Protein AF-0000000086528063 (afdb_homodimer)

InterPro domains:
  IPR008927 6-phosphogluconate dehydrogenase-like, C-terminal domain superfamily [SSF48179] (206-325)
  IPR013328 6-phosphogluconate dehydrogenase, domain 2 [G3DSA:1.10.1040.10] (205-331)
  IPR013332 Ketopantoate reductase, N-terminal domain [PF02558] (12-176)
  IPR013752 Ketopantoate reductase, C-terminal domain [PF08546] (206-326)
  IPR036291 NAD(P)-binding domain superfamily [SSF51735] (10-196)
  IPR051402 Ketopantoate Reductase-Related [PTHR21708] (6-328)

Organism: NCBI:txid488447

Sequence (664 aa):
MNDTNSGAVRAAVVGVGAIGGLLATALSRAGMTVSAYARGATLDALNAHGVRVIDEAGETSSVPVRASDDAAALGVQDYVVIALKAQALPALAAGIAPLVGPDTVIVAAMNGLPWWFTHGLRGALDGVPLDAVDPAGAVSAALPPAQAIGCVVHLSSSTDAPGVVRRGRGNRLIVGAPDPRLDVATARFAAALAAGGFDVESTPAIRTEIWTKLWGNMNMNPLSALTGSTAEQLLDDPFTQDLALRMMEEAAAIGAKLGLSTGMSGPERIAVTRKLGAFKTSMLQDFEAGRALEIGPILGVFPELGRKLGVPTPYCDAVLGLLRQRAANSGLMNDTNSGAVRAAVVGVGAIGGLLATALSRAGMTVSAYARGATLDALNAHGVRVIDEAGETSSVPVRASDDAAALGVQDYVVIALKAQALPALAAGIAPLVGPDTVIVAAMNGLPWWFTHGLRGALDGVPLDAVDPAGAVSAALPPAQAIGCVVHLSSSTDAPGVVRRGRGNRLIVGAPDPRLDVATARFAAALAAGGFDVESTPAIRTEIWTKLWGNMNMNPLSALTGSTAEQLLDDPFTQDLALRMMEEAAAIGAKLGLSTGMSGPERIAVTRKLGAFKTSMLQDFEAGRALEIGPILGVFPELGRKLGVPTPYCDAVLGLLRQRAANSGL

Secondary structure (DSSP, 8-state):
---------EEEEE--SHHHHHHHHHHHHTT-EEEEE--HHHHHHHHHH-EEEE-TTS-EEEE--EEES-HHHH---SEEEE-S-GGGHHHHHHHHGGG--TTPEEEE--SS--TTTTTT--STTTT---TTTSGGGHHHHHS-GGGEEEEEEEEEEEEEETTEEEEEEEEEEEEE-SSGGGHHHHHHHHHHHHHTT-EEEE-S-HHHHHHHHHHHHHHHHHHHHHHT--HHHHHHSHHHHHHHHHHHHHHHHHHHHTT---S--HHHHHHHHHTT-S---HHHHHHHTTPPP-HIIIIIHHHHHHHHHT---HHHHHHHHHHHHHHHHTT-/---------EEEEE--SHHHHHHHHHHHHTT-EEEEE--HHHHHHHHHH-EEEE-TTS-EEEE--EEES-HHHH---SEEEE-S-GGGHHHHHHHHGGG--TTPEEEE--SS--TTTTTT--STTTT---TTTSGGGHHHHHS-GGGEEEEEEEEEEEEEETTEEEEEEEEEEEEE-SSGGGHHHHHHHHHHHHHTT-EEEE-S-HHHHHHHHHHHHHHHHHHHHHHT--HHHHHHSHHHHHHHHHHHHHHHHHHHHTT---S--HHHHHHHHHHT-S---HHHHHHHTTPPP-HIIIIIH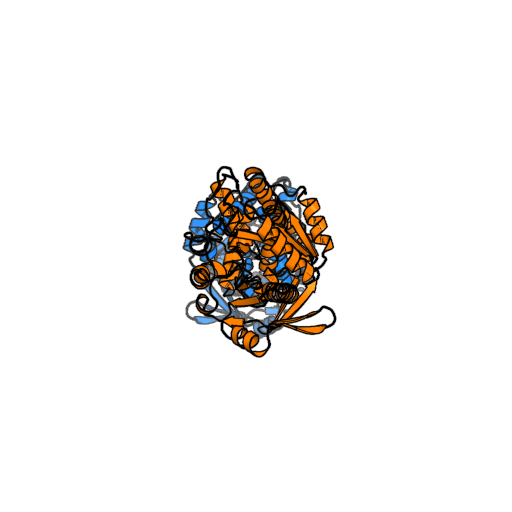HHHHHHHHT---HHHHHHHHHHHHHHHHTT-

Nearest PDB structures (foldseek):
  3ghy-assembly3_A  TM=9.554E-01  e=1.481E-37  Ralstonia solanacearum MolK2
  3ghy-assembly3_B  TM=9.507E-01  e=2.074E-37  Ralstonia solanacearum MolK2
  5x20-assembly1_B  TM=8.835E-01  e=1.027E-21  Enterococcus faecium DO
  5x20-assembly1_A  TM=8.752E-01  e=7.760E-22  Enterococcus faecium DO
  3wfj-assembly2_B  TM=8.783E-01  e=7.718E-19  Enterococcus faecium

Structure (mmCIF, N/CA/C/O backbone):
data_AF-0000000086528063-model_v1
#
loop_
_entity.id
_entity.type
_entity.pdbx_description
1 polymer '2-dehydropantoate 2-reductase'
#
loop_
_atom_site.group_PDB
_atom_site.id
_atom_site.type_symbol
_atom_site.label_atom_id
_atom_site.label_alt_id
_atom_site.label_comp_id
_atom_site.label_asym_id
_atom_site.label_entity_id
_atom_site.label_seq_id
_atom_site.pdbx_PDB_ins_code
_atom_site.Cartn_x
_atom_site.Cartn_y
_atom_site.Cartn_z
_atom_site.occupancy
_atom_site.B_iso_or_equiv
_atom_site.auth_seq_id
_atom_site.auth_comp_id
_atom_site.auth_asym_id
_atom_site.auth_atom_id
_atom_site.pdbx_PDB_model_num
ATOM 1 N N . MET A 1 1 ? -3.332 -64.688 -25.359 1 28.45 1 MET A N 1
ATOM 2 C CA . MET A 1 1 ? -4.004 -63.469 -25.875 1 28.45 1 MET A CA 1
ATOM 3 C C . MET A 1 1 ? -3.592 -62.25 -25.078 1 28.45 1 MET A C 1
ATOM 5 O O . MET A 1 1 ? -3.922 -62.125 -23.906 1 28.45 1 MET A O 1
ATOM 9 N N . ASN A 1 2 ? -2.33 -61.75 -25.094 1 27.72 2 ASN A N 1
ATOM 10 C CA . ASN A 1 2 ? -1.63 -60.656 -24.422 1 27.72 2 ASN A CA 1
ATOM 11 C C . ASN A 1 2 ? -2.465 -59.375 -24.391 1 27.72 2 ASN A C 1
ATOM 13 O O . ASN A 1 2 ? -2.82 -58.844 -25.438 1 27.72 2 ASN A O 1
ATOM 17 N N . ASP A 1 3 ? -3.453 -59.281 -23.484 1 28.64 3 ASP A N 1
ATOM 18 C CA . ASP A 1 3 ? -4.234 -58.062 -23.281 1 28.64 3 ASP A CA 1
ATOM 19 C C . ASP A 1 3 ? -3.342 -56.844 -23.312 1 28.64 3 ASP A C 1
ATOM 21 O O . ASP A 1 3 ? -2.611 -56.562 -22.359 1 28.64 3 ASP A O 1
ATOM 25 N N . THR A 1 4 ? -2.58 -56.562 -24.375 1 34.59 4 THR A N 1
ATOM 26 C CA . THR A 1 4 ? -2.016 -55.25 -24.672 1 34.59 4 THR A CA 1
ATOM 27 C C . THR A 1 4 ? -2.914 -54.125 -24.141 1 34.59 4 THR A C 1
ATOM 29 O O . THR A 1 4 ? -3.994 -53.906 -24.672 1 34.59 4 THR A O 1
ATOM 32 N N . ASN A 1 5 ? -3.203 -53.969 -22.781 1 36.75 5 ASN A N 1
ATOM 33 C CA . ASN A 1 5 ? -3.924 -52.875 -22.125 1 36.75 5 ASN A CA 1
ATOM 34 C C . ASN A 1 5 ? -3.754 -51.562 -22.859 1 36.75 5 ASN A C 1
ATOM 36 O O . ASN A 1 5 ? -2.754 -50.875 -22.672 1 36.75 5 ASN A O 1
ATOM 40 N N . SER A 1 6 ? -3.877 -51.375 -24.078 1 45.75 6 SER A N 1
ATOM 41 C CA . SER A 1 6 ? -3.918 -50.312 -25.078 1 45.75 6 SER A CA 1
ATOM 42 C C . SER A 1 6 ? -4.559 -49.062 -24.5 1 45.75 6 SER A C 1
ATOM 44 O O . SER A 1 6 ? -5.375 -48.406 -25.172 1 45.75 6 SER A O 1
ATOM 46 N N . GLY A 1 7 ? -4.918 -48.875 -23.109 1 59.75 7 GLY A N 1
ATOM 47 C CA . GLY A 1 7 ? -5.812 -48 -22.375 1 59.75 7 GLY A CA 1
ATOM 48 C C . GLY A 1 7 ? -5.43 -46.531 -22.484 1 59.75 7 GLY A C 1
ATOM 49 O O . GLY A 1 7 ? -4.246 -46.219 -22.578 1 59.75 7 GLY A O 1
ATOM 50 N N . ALA A 1 8 ? -6.301 -45.719 -22.938 1 84.62 8 ALA A N 1
ATOM 51 C CA . ALA A 1 8 ? -6.188 -44.25 -23.094 1 84.62 8 ALA A CA 1
ATOM 52 C C . ALA A 1 8 ? -5.52 -43.625 -21.859 1 84.62 8 ALA A C 1
ATOM 54 O O . ALA A 1 8 ? -5.746 -44.094 -20.734 1 84.62 8 ALA A O 1
ATOM 55 N N . VAL A 1 9 ? -4.422 -42.875 -22.156 1 95.81 9 VAL A N 1
ATOM 56 C CA . VAL A 1 9 ? -3.744 -42.125 -21.094 1 95.81 9 VAL A CA 1
ATOM 57 C C . VAL A 1 9 ? -4.773 -41.375 -20.25 1 95.81 9 VAL A C 1
ATOM 59 O O . VAL A 1 9 ? -5.664 -40.719 -20.781 1 95.81 9 VAL A O 1
ATOM 62 N N . ARG A 1 10 ? -4.766 -41.625 -18.938 1 97.69 10 ARG A N 1
ATOM 63 C CA . ARG A 1 10 ? -5.707 -41 -18.016 1 97.69 10 ARG A CA 1
ATOM 64 C C . ARG A 1 10 ? -5.102 -39.75 -17.359 1 97.69 10 ARG A C 1
ATOM 66 O O . ARG A 1 10 ? -3.988 -39.812 -16.828 1 97.69 10 ARG A O 1
ATOM 73 N N . ALA A 1 11 ? -5.809 -38.656 -17.469 1 98.44 11 ALA A N 1
ATOM 74 C CA . ALA A 1 11 ? -5.387 -37.406 -16.844 1 98.44 11 ALA A CA 1
ATOM 75 C C . ALA A 1 11 ? -6.496 -36.844 -15.969 1 98.44 11 ALA A C 1
ATOM 77 O O . ALA A 1 11 ? -7.648 -36.75 -16.391 1 98.44 11 ALA A O 1
ATOM 78 N N . ALA A 1 12 ? -6.172 -36.5 -14.734 1 98.69 12 ALA A N 1
ATOM 79 C CA . ALA A 1 12 ? -7.109 -35.781 -13.867 1 98.69 12 ALA A CA 1
ATOM 80 C C . ALA A 1 12 ? -6.703 -34.312 -13.703 1 98.69 12 ALA A C 1
ATOM 82 O O . ALA A 1 12 ? -5.539 -34.031 -13.43 1 98.69 12 ALA A O 1
ATOM 83 N N . VAL A 1 13 ? -7.617 -33.438 -13.898 1 98.69 13 VAL A N 1
ATOM 84 C CA . VAL A 1 13 ? -7.398 -32 -13.648 1 98.69 13 VAL A CA 1
ATOM 85 C C . VAL A 1 13 ? -8.016 -31.625 -12.305 1 98.69 13 VAL A C 1
ATOM 87 O O . VAL A 1 13 ? -9.203 -31.844 -12.062 1 98.69 13 VAL A O 1
ATOM 90 N N . VAL A 1 14 ? -7.141 -31.141 -11.406 1 98.12 14 VAL A N 1
ATOM 91 C CA . VAL A 1 14 ? -7.551 -30.641 -10.102 1 98.12 14 VAL A CA 1
ATOM 92 C C . VAL A 1 14 ? -7.691 -29.109 -10.148 1 98.12 14 VAL A C 1
ATOM 94 O O . VAL A 1 14 ? -6.691 -28.391 -10.242 1 98.12 14 VAL A O 1
ATOM 97 N N . GLY A 1 15 ? -8.891 -28.609 -10.023 1 94.88 15 GLY A N 1
ATOM 98 C CA . GLY A 1 15 ? -9.172 -27.188 -10.227 1 94.88 15 GLY A CA 1
ATOM 99 C C . GLY A 1 15 ? -9.57 -26.859 -11.648 1 94.88 15 GLY A C 1
ATOM 100 O O . GLY A 1 15 ? -8.758 -26.344 -12.422 1 94.88 15 GLY A O 1
ATOM 101 N N . VAL A 1 16 ? -10.812 -27.062 -11.945 1 95.12 16 VAL A N 1
ATOM 102 C CA . VAL A 1 16 ? -11.328 -26.75 -13.273 1 95.12 16 VAL A CA 1
ATOM 103 C C . VAL A 1 16 ? -11.891 -25.328 -13.297 1 95.12 16 VAL A C 1
ATOM 105 O O . VAL A 1 16 ? -13.086 -25.125 -13.492 1 95.12 16 VAL A O 1
ATOM 108 N N . GLY A 1 17 ? -11 -24.422 -13.148 1 93.94 17 GLY A N 1
ATOM 109 C CA . GLY A 1 17 ? -11.25 -23 -13.375 1 93.94 17 GLY A CA 1
ATOM 110 C C . GLY A 1 17 ? -10.797 -22.516 -14.742 1 93.94 17 GLY A C 1
ATOM 111 O O . GLY A 1 17 ? -10.891 -23.25 -15.727 1 93.94 17 GLY A O 1
ATOM 112 N N . ALA A 1 18 ? -10.359 -21.281 -14.766 1 93.94 18 ALA A N 1
ATOM 113 C CA . ALA A 1 18 ? -10 -20.625 -16.016 1 93.94 18 ALA A CA 1
ATOM 114 C C . ALA A 1 18 ? -8.898 -21.391 -16.75 1 93.94 18 ALA A C 1
ATOM 116 O O . ALA A 1 18 ? -9.008 -21.656 -17.953 1 93.94 18 ALA A O 1
ATOM 117 N N . ILE A 1 19 ? -7.855 -21.766 -16.016 1 96 19 ILE A N 1
ATOM 118 C CA . ILE A 1 19 ? -6.727 -22.453 -16.641 1 96 19 ILE A CA 1
ATOM 119 C C . ILE A 1 19 ? -7.016 -23.953 -16.719 1 96 19 ILE A C 1
ATOM 121 O O . ILE A 1 19 ? -6.855 -24.562 -17.781 1 96 19 ILE A O 1
ATOM 125 N N . GLY A 1 20 ? -7.52 -24.516 -15.633 1 97.56 20 GLY A N 1
ATOM 126 C CA . GLY A 1 20 ? -7.789 -25.938 -15.586 1 97.56 20 GLY A CA 1
ATOM 127 C C . GLY A 1 20 ? -8.797 -26.391 -16.641 1 97.56 20 GLY A C 1
ATOM 128 O O . GLY A 1 20 ? -8.664 -27.484 -17.203 1 97.56 20 GLY A O 1
ATOM 129 N N . GLY A 1 21 ? -9.781 -25.562 -16.875 1 97.56 21 GLY A N 1
ATOM 130 C CA . GLY A 1 21 ? -10.766 -25.891 -17.906 1 97.56 21 GLY A CA 1
ATOM 131 C C . GLY A 1 21 ? -10.18 -25.938 -19.297 1 97.56 21 GLY A C 1
ATOM 132 O O . GLY A 1 21 ? -10.508 -26.828 -20.078 1 97.56 21 GLY A O 1
ATOM 133 N N . LEU A 1 22 ? -9.32 -25.016 -19.578 1 97.75 22 LEU A N 1
ATOM 134 C CA . LEU A 1 22 ? -8.664 -25.016 -20.875 1 97.75 22 LEU A CA 1
ATOM 135 C C . LEU A 1 22 ? -7.766 -26.234 -21.031 1 97.75 22 LEU A C 1
ATOM 137 O O . LEU A 1 22 ? -7.742 -26.859 -22.094 1 97.75 22 LEU A O 1
ATOM 141 N N . LEU A 1 23 ? -7.066 -26.562 -20 1 98.31 23 LEU A N 1
ATOM 142 C CA . LEU A 1 23 ? -6.172 -27.719 -20.047 1 98.31 23 LEU A CA 1
ATOM 143 C C . LEU A 1 23 ? -6.961 -29.016 -20.172 1 98.31 23 LEU A C 1
ATOM 145 O O . LEU A 1 23 ? -6.598 -29.906 -20.953 1 98.31 23 LEU A O 1
ATOM 149 N N . ALA A 1 24 ? -8.039 -29.109 -19.438 1 98.25 24 ALA A N 1
ATOM 150 C CA . ALA A 1 24 ? -8.898 -30.281 -19.531 1 98.25 24 ALA A CA 1
ATOM 151 C C . ALA A 1 24 ? -9.43 -30.453 -20.953 1 98.25 24 ALA A C 1
ATOM 153 O O . ALA A 1 24 ? -9.422 -31.578 -21.484 1 98.25 24 ALA A O 1
ATOM 154 N N . THR A 1 25 ? -9.867 -29.422 -21.516 1 97.75 25 THR A N 1
ATOM 155 C CA . THR A 1 25 ? -10.414 -29.438 -22.859 1 97.75 25 THR A CA 1
ATOM 156 C C . THR A 1 25 ? -9.352 -29.875 -23.875 1 97.75 25 THR A C 1
ATOM 158 O O . THR A 1 25 ? -9.609 -30.719 -24.719 1 97.75 25 THR A O 1
ATOM 161 N N . ALA A 1 26 ? -8.211 -29.297 -23.812 1 97.69 26 ALA A N 1
ATOM 162 C CA . ALA A 1 26 ? -7.129 -29.609 -24.734 1 97.69 26 ALA A CA 1
ATOM 163 C C . ALA A 1 26 ? -6.727 -31.078 -24.641 1 97.69 26 ALA A C 1
ATOM 165 O O . ALA A 1 26 ? -6.547 -31.75 -25.656 1 97.69 26 ALA A O 1
ATOM 166 N N . LEU A 1 27 ? -6.574 -31.609 -23.406 1 98 27 LEU A N 1
ATOM 167 C CA . LEU A 1 27 ? -6.172 -33 -23.188 1 98 27 LEU A CA 1
ATOM 168 C C . LEU A 1 27 ? -7.238 -33.938 -23.703 1 98 27 LEU A C 1
ATOM 170 O O . LEU A 1 27 ? -6.914 -35 -24.297 1 98 27 LEU A O 1
ATOM 174 N N . SER A 1 28 ? -8.469 -33.594 -23.484 1 96.94 28 SER A N 1
ATOM 175 C CA . SER A 1 28 ? -9.562 -34.406 -24.016 1 96.94 28 SER A CA 1
ATOM 176 C C . SER A 1 28 ? -9.531 -34.438 -25.531 1 96.94 28 SER A C 1
ATOM 178 O O . SER A 1 28 ? -9.672 -35.531 -26.125 1 96.94 28 SER A O 1
ATOM 180 N N . ARG A 1 29 ? -9.336 -33.375 -26.141 1 95.69 29 ARG A N 1
ATOM 181 C CA . ARG A 1 29 ? -9.281 -33.312 -27.594 1 95.69 29 ARG A CA 1
ATOM 182 C C . ARG A 1 29 ? -8.117 -34.125 -28.141 1 95.69 29 ARG A C 1
ATOM 184 O O . ARG A 1 29 ? -8.195 -34.656 -29.25 1 95.69 29 ARG A O 1
ATOM 191 N N . ALA A 1 30 ? -7.105 -34.188 -27.391 1 96.5 30 ALA A N 1
ATOM 192 C CA . ALA A 1 30 ? -5.922 -34.938 -27.797 1 96.5 30 ALA A CA 1
ATOM 193 C C . ALA A 1 30 ? -6.137 -36.438 -27.609 1 96.5 30 ALA A C 1
ATOM 195 O O . ALA A 1 30 ? -5.254 -37.25 -27.906 1 96.5 30 ALA A O 1
ATOM 196 N N . GLY A 1 31 ? -7.289 -36.844 -27 1 95.38 31 GLY A N 1
ATOM 197 C CA . GLY A 1 31 ? -7.648 -38.25 -26.922 1 95.38 31 GLY A CA 1
ATOM 198 C C . GLY A 1 31 ? -7.379 -38.875 -25.562 1 95.38 31 GLY A C 1
ATOM 199 O O . GLY A 1 31 ? -7.57 -40.062 -25.359 1 95.38 31 GLY A O 1
ATOM 200 N N . MET A 1 32 ? -6.969 -38.062 -24.594 1 96.75 32 MET A N 1
ATOM 201 C CA . MET A 1 32 ? -6.801 -38.594 -23.25 1 96.75 32 MET A CA 1
ATOM 202 C C . MET A 1 32 ? -8.156 -38.781 -22.562 1 96.75 32 MET A C 1
ATOM 204 O O . MET A 1 32 ? -9.148 -38.156 -22.953 1 96.75 32 MET A O 1
ATOM 208 N N . THR A 1 33 ? -8.227 -39.719 -21.688 1 97.25 33 THR A N 1
ATOM 209 C CA . THR A 1 33 ? -9.375 -39.844 -20.781 1 97.25 33 THR A CA 1
ATOM 210 C C . THR A 1 33 ? -9.25 -38.875 -19.625 1 97.25 33 THR A C 1
ATOM 212 O O . THR A 1 33 ? -8.445 -39.062 -18.703 1 97.25 33 THR A O 1
ATOM 215 N N . VAL A 1 34 ? -10.055 -37.844 -19.656 1 97.94 34 VAL A N 1
ATOM 216 C CA . VAL A 1 34 ? -9.867 -36.719 -18.719 1 97.94 34 VAL A CA 1
ATOM 217 C C . VAL A 1 34 ? -10.914 -36.812 -17.609 1 97.94 34 VAL A C 1
ATOM 219 O O . VAL A 1 34 ? -12.102 -36.938 -17.891 1 97.94 34 VAL A O 1
ATOM 222 N N . SER A 1 35 ? -10.477 -36.781 -16.391 1 98.06 35 SER A N 1
ATOM 223 C CA . SER A 1 35 ? -11.328 -36.625 -15.219 1 98.06 35 SER A CA 1
ATOM 224 C C . SER A 1 35 ? -11.094 -35.281 -14.547 1 98.06 35 SER A C 1
ATOM 226 O O . SER A 1 35 ? -10.086 -34.594 -14.797 1 98.06 35 SER A O 1
ATOM 228 N N . ALA A 1 36 ? -12.07 -34.844 -13.789 1 98.25 36 ALA A N 1
ATOM 229 C CA . ALA A 1 36 ? -11.984 -33.562 -13.055 1 98.25 36 ALA A CA 1
ATOM 230 C C . ALA A 1 36 ? -12.273 -33.781 -11.57 1 98.25 36 ALA A C 1
ATOM 232 O O . ALA A 1 36 ? -13.25 -34.438 -11.203 1 98.25 36 ALA A O 1
ATOM 233 N N . TYR A 1 37 ? -11.383 -33.375 -10.742 1 98.06 37 TYR A N 1
ATOM 234 C CA . TYR A 1 37 ? -11.664 -33.25 -9.312 1 98.06 37 TYR A CA 1
ATOM 235 C C . TYR A 1 37 ? -12.273 -31.891 -8.984 1 98.06 37 TYR A C 1
ATOM 237 O O . TYR A 1 37 ? -11.617 -30.859 -9.141 1 98.06 37 TYR A O 1
ATOM 245 N N . ALA A 1 38 ? -13.477 -31.859 -8.656 1 96.75 38 ALA A N 1
ATOM 246 C CA . ALA A 1 38 ? -14.234 -30.625 -8.43 1 96.75 38 ALA A CA 1
ATOM 247 C C . ALA A 1 38 ? -15.25 -30.797 -7.312 1 96.75 38 ALA A C 1
ATOM 249 O O . ALA A 1 38 ? -15.5 -31.922 -6.855 1 96.75 38 ALA A O 1
ATOM 250 N N . ARG A 1 39 ? -15.781 -29.75 -6.867 1 94.94 39 ARG A N 1
ATOM 251 C CA . ARG A 1 39 ? -16.781 -29.781 -5.809 1 94.94 39 ARG A CA 1
ATOM 252 C C . ARG A 1 39 ? -17.875 -28.734 -6.062 1 94.94 39 ARG A C 1
ATOM 254 O O . ARG A 1 39 ? -17.734 -27.875 -6.934 1 94.94 39 ARG A O 1
ATOM 261 N N . GLY A 1 40 ? -18.938 -28.953 -5.434 1 95.5 40 GLY A N 1
ATOM 262 C CA . GLY A 1 40 ? -20 -27.953 -5.422 1 95.5 40 GLY A CA 1
ATOM 263 C C . GLY A 1 40 ? -20.594 -27.703 -6.797 1 95.5 40 GLY A C 1
ATOM 264 O O . GLY A 1 40 ? -20.875 -28.641 -7.543 1 95.5 40 GLY A O 1
ATOM 265 N N . ALA A 1 41 ? -20.766 -26.344 -7.07 1 96.81 41 ALA A N 1
ATOM 266 C CA . ALA A 1 41 ? -21.438 -25.922 -8.305 1 96.81 41 ALA A CA 1
ATOM 267 C C . ALA A 1 41 ? -20.625 -26.312 -9.531 1 96.81 41 ALA A C 1
ATOM 269 O O . ALA A 1 41 ? -21.188 -26.641 -10.578 1 96.81 41 ALA A O 1
ATOM 270 N N . THR A 1 42 ? -19.375 -26.281 -9.367 1 96.88 42 THR A N 1
ATOM 271 C CA . THR A 1 42 ? -18.531 -26.672 -10.492 1 96.88 42 THR A CA 1
ATOM 272 C C . THR A 1 42 ? -18.672 -28.156 -10.805 1 96.88 42 THR A C 1
ATOM 274 O O . THR A 1 42 ? -18.766 -28.547 -11.977 1 96.88 42 THR A O 1
ATOM 277 N N . LEU A 1 43 ? -18.703 -28.969 -9.797 1 97.69 43 LEU A N 1
ATOM 278 C CA . LEU A 1 43 ? -18.906 -30.406 -9.977 1 97.69 43 LEU A CA 1
ATOM 279 C C . LEU A 1 43 ? -20.219 -30.672 -10.711 1 97.69 43 LEU A C 1
ATOM 281 O O . LEU A 1 43 ? -20.234 -31.422 -11.695 1 97.69 43 LEU A O 1
ATOM 285 N N . ASP A 1 44 ? -21.219 -29.984 -10.258 1 97.75 44 ASP A N 1
ATOM 286 C CA . ASP A 1 44 ? -22.531 -30.172 -10.867 1 97.75 44 ASP A CA 1
ATOM 287 C C . ASP A 1 44 ? -22.516 -29.75 -12.336 1 97.75 44 ASP A C 1
ATOM 289 O O . ASP A 1 44 ? -23.031 -30.469 -13.195 1 97.75 44 ASP A O 1
ATOM 293 N N . ALA A 1 45 ? -21.922 -28.688 -12.594 1 97.88 45 ALA A N 1
ATOM 294 C CA . ALA A 1 45 ? -21.859 -28.156 -13.945 1 97.88 45 ALA A CA 1
ATOM 295 C C . ALA A 1 45 ? -21.078 -29.078 -14.875 1 97.88 45 ALA A C 1
ATOM 297 O O . ALA A 1 45 ? -21.5 -29.312 -16.016 1 97.88 45 ALA A O 1
ATOM 298 N N . LEU A 1 46 ? -20 -29.594 -14.398 1 97.94 46 LEU A N 1
ATOM 299 C CA . LEU A 1 46 ? -19.141 -30.453 -15.203 1 97.94 46 LEU A CA 1
ATO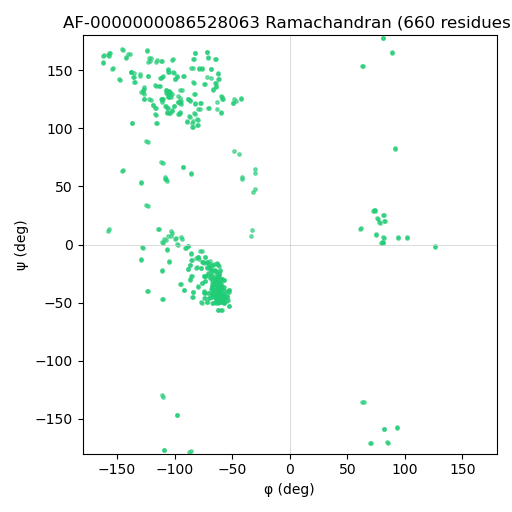M 300 C C . LEU A 1 46 ? -19.859 -31.766 -15.531 1 97.94 46 LEU A C 1
ATOM 302 O O . LEU A 1 46 ? -19.781 -32.25 -16.656 1 97.94 46 LEU A O 1
ATOM 306 N N . ASN A 1 47 ? -20.516 -32.344 -14.586 1 96.94 47 ASN A N 1
ATOM 307 C CA . ASN A 1 47 ? -21.219 -33.594 -14.805 1 96.94 47 ASN A CA 1
ATOM 308 C C . ASN A 1 47 ? -22.406 -33.406 -15.742 1 96.94 47 ASN A C 1
ATOM 310 O O . ASN A 1 47 ? -22.75 -34.312 -16.516 1 96.94 47 ASN A O 1
ATOM 314 N N . ALA A 1 48 ? -23 -32.25 -15.734 1 96.94 48 ALA A N 1
ATOM 315 C CA . ALA A 1 48 ? -24.172 -31.969 -16.547 1 96.94 48 ALA A CA 1
ATOM 316 C C . ALA A 1 48 ? -23.797 -31.562 -17.969 1 96.94 48 ALA A C 1
ATOM 318 O O . ALA A 1 48 ? -24.469 -31.938 -18.938 1 96.94 48 ALA A O 1
ATOM 319 N N . HIS A 1 49 ? -22.719 -30.719 -18.062 1 97.06 49 HIS A N 1
ATOM 320 C CA . HIS A 1 49 ? -22.5 -30.031 -19.344 1 97.06 49 HIS A CA 1
ATOM 321 C C . HIS A 1 49 ? -21.078 -30.234 -19.844 1 97.06 49 HIS A C 1
ATOM 323 O O . HIS A 1 49 ? -20.75 -29.828 -20.969 1 97.06 49 HIS A O 1
ATOM 329 N N . GLY A 1 50 ? -20.234 -30.938 -19.016 1 97.5 50 GLY A N 1
ATOM 330 C CA . GLY A 1 50 ? -18.828 -30.969 -19.344 1 97.5 50 GLY A CA 1
ATOM 331 C C . GLY A 1 50 ? -18.141 -29.625 -19.125 1 97.5 50 GLY A C 1
ATOM 332 O O . GLY A 1 50 ? -18.688 -28.75 -18.469 1 97.5 50 GLY A O 1
ATOM 333 N N . VAL A 1 51 ? -16.922 -29.516 -19.578 1 98.19 51 VAL A N 1
ATOM 334 C CA . VAL A 1 51 ? -16.203 -28.234 -19.578 1 98.19 51 VAL A CA 1
ATOM 335 C C . VAL A 1 51 ? -16.609 -27.422 -20.797 1 98.19 51 VAL A C 1
ATOM 337 O O . VAL A 1 51 ? -16.5 -27.891 -21.922 1 98.19 51 VAL A O 1
ATOM 340 N N . ARG A 1 52 ? -17.125 -26.297 -20.609 1 97.75 52 ARG A N 1
ATOM 341 C CA . ARG A 1 52 ? -17.5 -25.391 -21.688 1 97.75 52 ARG A CA 1
ATOM 342 C C . ARG A 1 52 ? -16.484 -24.266 -21.859 1 97.75 52 ARG A C 1
ATOM 344 O O . ARG A 1 52 ? -16.094 -23.625 -20.875 1 97.75 52 ARG A O 1
ATOM 351 N N . VAL A 1 53 ? -16.016 -24.031 -23.047 1 98.06 53 VAL A N 1
ATOM 352 C CA . VAL A 1 53 ? -15.023 -23.016 -23.344 1 98.06 53 VAL A CA 1
ATOM 353 C C . VAL A 1 53 ? -15.586 -22.016 -24.344 1 98.06 53 VAL A C 1
ATOM 355 O O . VAL A 1 53 ? -16.078 -22.406 -25.406 1 98.06 53 VAL A O 1
ATOM 358 N N . ILE A 1 54 ? -15.562 -20.734 -23.953 1 97.69 54 ILE A N 1
ATOM 359 C CA . ILE A 1 54 ? -15.914 -19.656 -24.859 1 97.69 54 ILE A CA 1
ATOM 360 C C . ILE A 1 54 ? -14.648 -19.094 -25.516 1 97.69 54 ILE A C 1
ATOM 362 O O . ILE A 1 54 ? -13.758 -18.594 -24.828 1 97.69 54 ILE A O 1
ATOM 366 N N . ASP A 1 55 ? -14.633 -19.172 -26.844 1 94.19 55 ASP A N 1
ATOM 367 C CA . ASP A 1 55 ? -13.422 -18.734 -27.516 1 94.19 55 ASP A CA 1
ATOM 368 C C . ASP A 1 55 ? -13.445 -17.234 -27.766 1 94.19 55 ASP A C 1
ATOM 370 O O . ASP A 1 55 ? -14.336 -16.531 -27.281 1 94.19 55 ASP A O 1
ATOM 374 N N . GLU A 1 56 ? -12.438 -16.719 -28.406 1 89.06 56 GLU A N 1
ATOM 375 C CA . GLU A 1 56 ? -12.258 -15.281 -28.609 1 89.06 56 GLU A CA 1
ATOM 376 C C . GLU A 1 56 ? -13.391 -14.695 -29.438 1 89.06 56 GLU A C 1
ATOM 378 O O . GLU A 1 56 ? -13.758 -13.531 -29.281 1 89.06 56 GLU A O 1
ATOM 383 N N . ALA A 1 57 ? -14.008 -15.523 -30.312 1 91.75 57 ALA A N 1
ATOM 384 C CA . ALA A 1 57 ? -15.102 -15.086 -31.188 1 91.75 57 ALA A CA 1
ATOM 385 C C . ALA A 1 57 ? -16.438 -15.188 -30.453 1 91.75 57 ALA A C 1
ATOM 387 O O . ALA A 1 57 ? -17.469 -14.75 -30.984 1 91.75 57 ALA A O 1
ATOM 388 N N . GLY A 1 58 ? -16.406 -15.758 -29.312 1 93.31 58 GLY A N 1
ATOM 389 C CA . GLY A 1 58 ? -17.625 -15.875 -28.531 1 93.31 58 GLY A CA 1
ATOM 390 C C . GLY A 1 58 ? -18.344 -17.203 -28.75 1 93.31 58 GLY A C 1
ATOM 391 O O . GLY A 1 58 ? -19.422 -17.422 -28.188 1 93.31 58 GLY A O 1
ATOM 392 N N . GLU A 1 59 ? -17.766 -18.094 -29.469 1 95.69 59 GLU A N 1
ATOM 393 C CA . GLU A 1 59 ? -18.359 -19.406 -29.703 1 95.69 59 GLU A CA 1
ATOM 394 C C . GLU A 1 59 ? -18.047 -20.359 -28.562 1 95.69 59 GLU A C 1
ATOM 396 O O . GLU A 1 59 ? -16.906 -20.422 -28.078 1 95.69 59 GLU A O 1
ATOM 401 N N . THR A 1 60 ? -19.031 -21.141 -28.203 1 96.69 60 THR A N 1
ATOM 402 C CA . THR A 1 60 ? -18.891 -22.047 -27.078 1 96.69 60 THR A CA 1
ATOM 403 C C . THR A 1 60 ? -18.734 -23.484 -27.562 1 96.69 60 THR A C 1
ATOM 405 O O . THR A 1 60 ? -19.453 -23.922 -28.453 1 96.69 60 THR A O 1
ATOM 408 N N . SER A 1 61 ? -17.797 -24.172 -27.047 1 96.56 61 SER A N 1
ATOM 409 C CA . SER A 1 61 ? -17.625 -25.609 -27.234 1 96.56 61 SER A CA 1
ATOM 410 C C . SER A 1 61 ? -17.609 -26.328 -25.891 1 96.56 61 SER A C 1
ATOM 412 O O . SER A 1 61 ? -17.422 -25.719 -24.844 1 96.56 61 SER A O 1
ATOM 414 N N . SER A 1 62 ? -17.938 -27.641 -25.969 1 96.88 62 SER A N 1
ATOM 415 C CA . SER A 1 62 ? -17.984 -28.422 -24.734 1 96.88 62 SER A CA 1
ATOM 416 C C . SER A 1 62 ? -17.297 -29.766 -24.922 1 96.88 62 SER A C 1
ATOM 418 O O . SER A 1 62 ? -17.328 -30.359 -26 1 96.88 62 SER A O 1
ATOM 420 N N . VAL A 1 63 ? -16.641 -30.203 -23.906 1 96.44 63 VAL A N 1
ATOM 421 C CA . VAL A 1 63 ? -16.062 -31.547 -23.859 1 96.44 63 VAL A CA 1
ATOM 422 C C . VAL A 1 63 ? -16.516 -32.25 -22.594 1 96.44 63 VAL A C 1
ATOM 424 O O . VAL A 1 63 ? -16.5 -31.688 -21.5 1 96.44 63 VAL A O 1
ATOM 427 N N . PRO A 1 64 ? -16.938 -33.469 -22.766 1 94.5 64 PRO A N 1
ATOM 428 C CA . PRO A 1 64 ? -17.328 -34.188 -21.578 1 94.5 64 PRO A CA 1
ATOM 429 C C . PRO A 1 64 ? -16.141 -34.594 -20.703 1 94.5 64 PRO A C 1
ATOM 431 O O . PRO A 1 64 ? -15.062 -34.906 -21.219 1 94.5 64 PRO A O 1
ATOM 434 N N . VAL A 1 65 ? -16.312 -34.562 -19.391 1 94.75 65 VAL A N 1
ATOM 435 C CA . VAL A 1 65 ? -15.328 -35.031 -18.438 1 94.75 65 VAL A CA 1
ATOM 436 C C . VAL A 1 65 ? -16.031 -35.812 -17.328 1 94.75 65 VAL A C 1
ATOM 438 O O . VAL A 1 65 ? -17.203 -35.562 -17.016 1 94.75 65 VAL A O 1
ATOM 441 N N . ARG A 1 66 ? -15.359 -36.75 -16.828 1 94.62 66 ARG A N 1
ATOM 442 C CA . ARG A 1 66 ? -15.82 -37.406 -15.609 1 94.62 66 ARG A CA 1
ATOM 443 C C . ARG A 1 66 ? -15.406 -36.625 -14.367 1 94.62 66 ARG A C 1
ATOM 445 O O . ARG A 1 66 ? -14.227 -36.562 -14.031 1 94.62 66 ARG A O 1
ATOM 452 N N . ALA A 1 67 ? -16.359 -36.062 -13.648 1 98.06 67 ALA A N 1
ATOM 453 C CA . ALA A 1 67 ? -16.031 -35.219 -12.5 1 98.06 67 ALA A CA 1
ATOM 454 C C . ALA A 1 67 ? -16.469 -35.844 -11.195 1 98.06 67 ALA A C 1
ATOM 456 O O . ALA A 1 67 ? -17.5 -36.531 -11.148 1 98.06 67 ALA A O 1
ATOM 457 N N . SER A 1 68 ? -15.719 -35.688 -10.188 1 98.31 68 SER A N 1
ATOM 458 C CA . SER A 1 68 ? -16.031 -36.219 -8.867 1 98.31 68 SER A CA 1
ATOM 459 C C . SER A 1 68 ? -15.359 -35.406 -7.77 1 98.31 68 SER A C 1
ATOM 461 O O . SER A 1 68 ? -14.336 -34.75 -8.016 1 98.31 68 SER A O 1
ATOM 463 N N . ASP A 1 69 ? -15.953 -35.344 -6.582 1 97.88 69 ASP A N 1
ATOM 464 C CA . ASP A 1 69 ? -15.305 -34.719 -5.414 1 97.88 69 ASP A CA 1
ATOM 465 C C . ASP A 1 69 ? -14.594 -35.781 -4.578 1 97.88 69 ASP A C 1
ATOM 467 O O . ASP A 1 69 ? -14.078 -35.5 -3.5 1 97.88 69 ASP A O 1
ATOM 471 N N . ASP A 1 70 ? -14.562 -36.969 -5.086 1 97.94 70 ASP A N 1
ATOM 472 C CA . ASP A 1 70 ? -13.891 -38.125 -4.453 1 97.94 70 ASP A CA 1
ATOM 473 C C . ASP A 1 70 ? -12.734 -38.625 -5.312 1 97.94 70 ASP A C 1
ATOM 475 O O . ASP A 1 70 ? -12.953 -39.344 -6.293 1 97.94 70 ASP A O 1
ATOM 479 N N . ALA A 1 71 ? -11.562 -38.312 -4.887 1 98.25 71 ALA A N 1
ATOM 480 C CA . ALA A 1 71 ? -10.359 -38.688 -5.637 1 98.25 71 ALA A CA 1
ATOM 481 C C . ALA A 1 71 ? -10.227 -40.188 -5.754 1 98.25 71 ALA A C 1
ATOM 483 O O . ALA A 1 71 ? -9.742 -40.688 -6.766 1 98.25 71 ALA A O 1
ATOM 484 N N . ALA A 1 72 ? -10.633 -40.844 -4.719 1 97.94 72 ALA A N 1
ATOM 485 C CA . ALA A 1 72 ? -10.555 -42.312 -4.738 1 97.94 72 ALA A CA 1
ATOM 486 C C . ALA A 1 72 ? -11.453 -42.906 -5.828 1 97.94 72 ALA A C 1
ATOM 488 O O . ALA A 1 72 ? -11.117 -43.906 -6.449 1 97.94 72 ALA A O 1
ATOM 489 N N . ALA A 1 73 ? -12.586 -42.281 -6.016 1 97.69 73 ALA A N 1
ATOM 490 C CA . ALA A 1 73 ? -13.516 -42.719 -7.051 1 97.69 73 ALA A CA 1
ATOM 491 C C . ALA A 1 73 ? -12.914 -42.531 -8.438 1 97.69 73 ALA A C 1
ATOM 493 O O . ALA A 1 73 ? -13.195 -43.312 -9.352 1 97.69 73 ALA A O 1
ATOM 494 N N . LEU A 1 74 ? -12.125 -41.562 -8.633 1 97.81 74 LEU A N 1
ATOM 495 C CA . LEU A 1 74 ? -11.461 -41.312 -9.906 1 97.81 74 LEU A CA 1
ATOM 496 C C . LEU A 1 74 ? -10.289 -42.281 -10.109 1 97.81 74 LEU A C 1
ATOM 498 O O . LEU A 1 74 ? -9.953 -42.625 -11.242 1 97.81 74 LEU A O 1
ATOM 502 N N . GLY A 1 75 ? -9.617 -42.656 -9 1 97.62 75 GLY A N 1
ATOM 503 C CA . GLY A 1 75 ? -8.539 -43.625 -9.031 1 97.62 75 GLY A CA 1
ATOM 504 C C . GLY A 1 75 ? -7.211 -43.031 -9.461 1 97.62 75 GLY A C 1
ATOM 505 O O . GLY A 1 75 ? -7.137 -41.844 -9.789 1 97.62 75 GLY A O 1
ATOM 506 N N . VAL A 1 76 ? -6.18 -43.844 -9.469 1 98.31 76 VAL A N 1
ATOM 507 C CA . VAL A 1 76 ? -4.824 -43.438 -9.836 1 98.31 76 VAL A CA 1
ATOM 508 C C . VAL A 1 76 ? -4.785 -43.031 -11.305 1 98.31 76 VAL A C 1
ATOM 510 O O . VAL A 1 76 ? -5.391 -43.688 -12.156 1 98.31 76 VAL A O 1
ATOM 513 N N . GLN A 1 77 ? -4.066 -41.969 -11.57 1 98.56 77 GLN A N 1
ATOM 514 C CA . GLN A 1 77 ? -3.988 -41.375 -12.898 1 98.56 77 GLN A CA 1
ATOM 515 C C . GLN A 1 77 ? -2.572 -41.469 -13.453 1 98.56 77 GLN A C 1
ATOM 517 O O . GLN A 1 77 ? -1.61 -41.625 -12.703 1 98.56 77 GLN A O 1
ATOM 522 N N . ASP A 1 78 ? -2.496 -41.375 -14.789 1 98.69 78 ASP A N 1
ATOM 523 C CA . ASP A 1 78 ? -1.183 -41.219 -15.414 1 98.69 78 ASP A CA 1
ATOM 524 C C . ASP A 1 78 ? -0.65 -39.781 -15.211 1 98.69 78 ASP A C 1
ATOM 526 O O . ASP A 1 78 ? 0.542 -39.594 -14.961 1 98.69 78 ASP A O 1
ATOM 530 N N . TYR A 1 79 ? -1.493 -38.812 -15.344 1 98.81 79 TYR A N 1
ATOM 531 C CA . TYR A 1 79 ? -1.18 -37.406 -15.102 1 98.81 79 TYR A CA 1
ATOM 532 C C . TYR A 1 79 ? -2.172 -36.781 -14.125 1 98.81 79 TYR A C 1
ATOM 534 O O . TYR A 1 79 ? -3.377 -37.031 -14.211 1 98.81 79 TYR A O 1
ATOM 542 N N . VAL A 1 80 ? -1.695 -36.062 -13.18 1 98.88 80 VAL A N 1
ATOM 543 C CA . VAL A 1 80 ? -2.5 -35.188 -12.32 1 98.88 80 VAL A CA 1
ATOM 544 C C . VAL A 1 80 ? -2.094 -33.719 -12.523 1 98.88 80 VAL A C 1
ATOM 546 O O . VAL A 1 80 ? -0.976 -33.344 -12.188 1 98.88 80 VAL A O 1
ATOM 549 N N . VAL A 1 81 ? -3 -32.938 -13.109 1 98.81 81 VAL A N 1
ATOM 550 C CA . VAL A 1 81 ? -2.746 -31.531 -13.398 1 98.81 81 VAL A CA 1
ATOM 551 C C . VAL A 1 81 ? -3.291 -30.656 -12.273 1 98.81 81 VAL A C 1
ATOM 553 O O . VAL A 1 81 ? -4.504 -30.609 -12.047 1 98.81 81 VAL A O 1
ATOM 556 N N . ILE A 1 82 ? -2.371 -30.031 -11.602 1 98.44 82 ILE A N 1
ATOM 557 C CA . ILE A 1 82 ? -2.754 -29.109 -10.539 1 98.44 82 ILE A CA 1
ATOM 558 C C . ILE A 1 82 ? -2.943 -27.703 -11.117 1 98.44 82 ILE A C 1
ATOM 560 O O . ILE A 1 82 ? -1.967 -27.016 -11.43 1 98.44 82 ILE A O 1
ATOM 564 N N . ALA A 1 83 ? -4.164 -27.328 -11.242 1 97.19 83 ALA A N 1
ATOM 565 C CA . ALA A 1 83 ? -4.488 -26.016 -11.805 1 97.19 83 ALA A CA 1
ATOM 566 C C . ALA A 1 83 ? -5.328 -25.188 -10.836 1 97.19 83 ALA A C 1
ATOM 568 O O . ALA A 1 83 ? -6.207 -24.438 -11.25 1 97.19 83 ALA A O 1
ATOM 569 N N . LEU A 1 84 ? -5.078 -25.375 -9.531 1 93.31 84 LEU A N 1
ATOM 570 C CA . LEU A 1 84 ? -5.699 -24.609 -8.461 1 93.31 84 LEU A CA 1
ATOM 571 C C . LEU A 1 84 ? -4.961 -23.281 -8.25 1 93.31 84 LEU A C 1
ATOM 573 O O . LEU A 1 84 ? -3.803 -23.141 -8.641 1 93.31 84 LEU A O 1
ATOM 577 N N . LYS A 1 85 ? -5.66 -22.391 -7.652 1 88.69 85 LYS A N 1
ATOM 578 C CA . LYS A 1 85 ? -4.906 -21.297 -7.039 1 88.69 85 LYS A CA 1
ATOM 579 C C . LYS A 1 85 ? -3.975 -21.828 -5.949 1 88.69 85 LYS A C 1
ATOM 581 O O . LYS A 1 85 ? -4.359 -22.688 -5.156 1 88.69 85 LYS A O 1
ATOM 586 N N . ALA A 1 86 ? -2.881 -21.25 -5.887 1 84.38 86 ALA A N 1
ATOM 587 C CA . ALA A 1 86 ? -1.787 -21.812 -5.102 1 84.38 86 ALA A CA 1
ATOM 588 C C . ALA A 1 86 ? -2.156 -21.891 -3.623 1 84.38 86 ALA A C 1
ATOM 590 O O . ALA A 1 86 ? -1.788 -22.844 -2.934 1 84.38 86 ALA A O 1
ATOM 591 N N . GLN A 1 87 ? -2.924 -20.953 -3.148 1 83.88 87 GLN A N 1
ATOM 592 C CA . GLN A 1 87 ? -3.219 -20.891 -1.721 1 83.88 87 GLN A CA 1
ATOM 593 C C . GLN A 1 87 ? -4.168 -22.016 -1.305 1 83.88 87 GLN A C 1
ATOM 595 O O . GLN A 1 87 ? -4.293 -22.312 -0.118 1 83.88 87 GLN A O 1
ATOM 600 N N . ALA A 1 88 ? -4.77 -22.609 -2.254 1 90.75 88 ALA A N 1
ATOM 601 C CA . ALA A 1 88 ? -5.746 -23.656 -1.941 1 90.75 88 ALA A CA 1
ATOM 602 C C . ALA A 1 88 ? -5.074 -25.031 -1.833 1 90.75 88 ALA A C 1
ATOM 604 O O . ALA A 1 88 ? -5.609 -25.938 -1.203 1 90.75 88 ALA A O 1
ATOM 605 N N . LEU A 1 89 ? -3.953 -25.172 -2.395 1 94.81 89 LEU A N 1
ATOM 606 C CA . LEU A 1 89 ? -3.342 -26.484 -2.588 1 94.81 89 LEU A CA 1
ATOM 607 C C . LEU A 1 89 ? -3.004 -27.141 -1.247 1 94.81 89 LEU A C 1
ATOM 609 O O . LEU A 1 89 ? -3.338 -28.297 -1.012 1 94.81 89 LEU A O 1
ATOM 613 N N . PRO A 1 90 ? -2.438 -26.406 -0.324 1 94.56 90 PRO A N 1
ATOM 614 C CA . PRO A 1 90 ? -2.051 -27.062 0.924 1 94.56 90 PRO A CA 1
ATOM 615 C C . PRO A 1 90 ? -3.236 -27.703 1.644 1 94.56 90 PRO A C 1
ATOM 617 O O . PRO A 1 90 ? -3.121 -28.828 2.162 1 94.56 90 PRO A O 1
ATOM 620 N N . ALA A 1 91 ? -4.32 -27.094 1.611 1 93.38 91 ALA A N 1
ATOM 621 C CA . ALA A 1 91 ? -5.496 -27.594 2.32 1 93.38 91 ALA A CA 1
ATOM 622 C C . ALA A 1 91 ? -6.137 -28.75 1.562 1 93.38 91 ALA A C 1
ATOM 624 O O . ALA A 1 91 ? -6.809 -29.609 2.16 1 93.38 91 ALA A O 1
ATOM 625 N N . LEU A 1 92 ? -5.875 -28.875 0.287 1 95.06 92 LEU A N 1
ATOM 626 C CA . LEU A 1 92 ? -6.562 -29.859 -0.549 1 95.06 92 LEU A CA 1
ATOM 627 C C . LEU A 1 92 ? -5.656 -31.031 -0.863 1 95.06 92 LEU A C 1
ATOM 629 O O . LEU A 1 92 ? -6.121 -32.062 -1.333 1 95.06 92 LEU A O 1
ATOM 633 N N . ALA A 1 93 ? -4.418 -30.844 -0.618 1 96.56 93 ALA A N 1
ATOM 634 C CA . ALA A 1 93 ? -3.408 -31.797 -1.078 1 96.56 93 ALA A CA 1
ATOM 635 C C . ALA A 1 93 ? -3.73 -33.219 -0.605 1 96.56 93 ALA A C 1
ATOM 637 O O . ALA A 1 93 ? -3.742 -34.156 -1.404 1 96.56 93 ALA A O 1
ATOM 638 N N . ALA A 1 94 ? -4.105 -33.406 0.644 1 96.19 94 ALA A N 1
ATOM 639 C CA . ALA A 1 94 ? -4.375 -34.719 1.195 1 96.19 94 ALA A CA 1
ATOM 640 C C . ALA A 1 94 ? -5.555 -35.375 0.48 1 96.19 94 ALA A C 1
ATOM 642 O O . ALA A 1 94 ? -5.566 -36.594 0.288 1 96.19 94 ALA A O 1
ATOM 643 N N . GLY A 1 95 ? -6.457 -34.594 0.115 1 96.81 95 GLY A N 1
ATOM 644 C CA . GLY A 1 95 ? -7.668 -35.094 -0.518 1 96.81 95 GLY A CA 1
ATOM 645 C C . GLY A 1 95 ? -7.438 -35.594 -1.933 1 96.81 95 GLY A C 1
ATOM 646 O O . GLY A 1 95 ? -8.234 -36.375 -2.455 1 96.81 95 GLY A O 1
ATOM 647 N N . ILE A 1 96 ? -6.363 -35.188 -2.543 1 96.62 96 ILE A N 1
ATOM 648 C CA . ILE A 1 96 ? -6.199 -35.594 -3.934 1 96.62 96 ILE A CA 1
ATOM 649 C C . ILE A 1 96 ? -5.09 -36.625 -4.035 1 96.62 96 ILE A C 1
ATOM 651 O O . ILE A 1 96 ? -4.773 -37.125 -5.129 1 96.62 96 ILE A O 1
ATOM 655 N N . ALA A 1 97 ? -4.574 -37.031 -2.961 1 98.06 97 ALA A N 1
ATOM 656 C CA . ALA A 1 97 ? -3.496 -38 -2.885 1 98.06 97 ALA A CA 1
ATOM 657 C C . ALA A 1 97 ? -3.895 -39.312 -3.564 1 98.06 97 ALA A C 1
ATOM 659 O O . ALA A 1 97 ? -3.068 -39.969 -4.211 1 98.06 97 ALA A O 1
ATOM 660 N N . PRO A 1 98 ? -5.129 -39.75 -3.469 1 98.44 98 PRO A N 1
ATOM 661 C CA . PRO A 1 98 ? -5.52 -41 -4.062 1 98.44 98 PRO A CA 1
ATOM 662 C C . PRO A 1 98 ? -5.383 -41.031 -5.586 1 98.44 98 PRO A C 1
ATOM 664 O O . PRO A 1 98 ? -5.434 -42.094 -6.203 1 98.44 98 PRO A O 1
ATOM 667 N N . LEU A 1 99 ? -5.254 -39.875 -6.188 1 98.62 99 LEU A N 1
ATOM 668 C CA . LEU A 1 99 ? -5.066 -39.812 -7.633 1 98.62 99 LEU A CA 1
ATOM 669 C C . LEU A 1 99 ? -3.648 -40.219 -8.016 1 98.62 99 LEU A C 1
ATOM 671 O O . LEU A 1 99 ? -3.367 -40.469 -9.188 1 98.62 99 LEU A O 1
ATOM 675 N N . VAL A 1 100 ? -2.775 -40.25 -7.062 1 98.69 100 VAL A N 1
ATOM 676 C CA . VAL A 1 100 ? -1.345 -40.312 -7.34 1 98.69 100 VAL A CA 1
ATOM 677 C C . VAL A 1 100 ? -0.837 -41.719 -6.984 1 98.69 100 VAL A C 1
ATOM 679 O O . VAL A 1 100 ? -0.962 -42.156 -5.84 1 98.69 100 VAL A O 1
ATOM 682 N N . GLY A 1 101 ? -0.324 -42.406 -7.934 1 98.25 101 GLY A N 1
ATOM 683 C CA . GLY A 1 101 ? 0.412 -43.656 -7.75 1 98.25 101 GLY A CA 1
ATOM 684 C C . GLY A 1 101 ? 1.9 -43.5 -8.008 1 98.25 101 GLY A C 1
ATOM 685 O O . GLY A 1 101 ? 2.387 -42.406 -8.25 1 98.25 101 GLY A O 1
ATOM 686 N N . PRO A 1 102 ? 2.674 -44.531 -7.953 1 97.31 102 PRO A N 1
ATOM 687 C CA . PRO A 1 102 ? 4.133 -44.469 -8.078 1 97.31 102 PRO A CA 1
ATOM 688 C C . PRO A 1 102 ? 4.582 -43.969 -9.445 1 97.31 102 PRO A C 1
ATOM 690 O O . PRO A 1 102 ? 5.672 -43.406 -9.57 1 97.31 102 PRO A O 1
ATOM 693 N N . ASP A 1 103 ? 3.715 -44.125 -10.477 1 97.25 103 ASP A N 1
ATOM 694 C CA . ASP A 1 103 ? 4.129 -43.781 -11.836 1 97.25 103 ASP A CA 1
ATOM 695 C C . ASP A 1 103 ? 3.4 -42.531 -12.32 1 97.25 103 ASP A C 1
ATOM 697 O O . ASP A 1 103 ? 3.553 -42.125 -13.477 1 97.25 103 ASP A O 1
ATOM 701 N N . THR A 1 104 ? 2.551 -41.938 -11.453 1 98.69 104 THR A N 1
ATOM 702 C CA . THR A 1 104 ? 1.807 -40.719 -11.82 1 98.69 104 THR A CA 1
ATOM 703 C C . THR A 1 104 ? 2.75 -39.531 -12.016 1 98.69 104 THR A C 1
ATOM 705 O O . THR A 1 104 ? 3.678 -39.344 -11.227 1 98.69 104 THR A O 1
ATOM 708 N N . VAL A 1 105 ? 2.586 -38.781 -13.117 1 98.81 105 VAL A N 1
ATOM 709 C CA . VAL A 1 105 ? 3.264 -37.5 -13.312 1 98.81 105 VAL A CA 1
ATOM 710 C C . VAL A 1 105 ? 2.357 -36.344 -12.859 1 98.81 105 VAL A C 1
ATOM 712 O O . VAL A 1 105 ? 1.204 -36.25 -13.289 1 98.81 105 VAL A O 1
ATOM 715 N N . ILE A 1 106 ? 2.863 -35.562 -11.945 1 98.88 106 ILE A N 1
ATOM 716 C CA . ILE A 1 106 ? 2.107 -34.438 -11.406 1 98.88 106 ILE A CA 1
ATOM 717 C C . ILE A 1 106 ? 2.52 -33.156 -12.125 1 98.88 106 ILE A C 1
ATOM 719 O O . ILE A 1 106 ? 3.703 -32.812 -12.164 1 98.88 106 ILE A O 1
ATOM 723 N N . VAL A 1 107 ? 1.583 -32.469 -12.734 1 98.88 107 VAL A N 1
ATOM 724 C CA . VAL A 1 107 ? 1.857 -31.266 -13.516 1 98.88 107 VAL A CA 1
ATOM 725 C C . VAL A 1 107 ? 1.435 -30.031 -12.734 1 98.88 107 VAL A C 1
ATOM 727 O O . VAL A 1 107 ? 0.246 -29.828 -12.469 1 98.88 107 VAL A O 1
ATOM 730 N N . ALA A 1 108 ? 2.387 -29.281 -12.367 1 98.19 108 ALA A N 1
ATOM 731 C CA . ALA A 1 108 ? 2.088 -28.016 -11.703 1 98.19 108 ALA A CA 1
ATOM 732 C C . ALA A 1 108 ? 1.809 -26.906 -12.719 1 98.19 108 ALA A C 1
ATOM 734 O O . ALA A 1 108 ? 2.738 -26.328 -13.289 1 98.19 108 ALA A O 1
ATOM 735 N N . ALA A 1 109 ? 0.597 -26.594 -12.93 1 97.38 109 ALA A N 1
ATOM 736 C CA . ALA A 1 109 ? 0.157 -25.484 -13.766 1 97.38 109 ALA A CA 1
ATOM 737 C C . ALA A 1 109 ? -0.418 -24.359 -12.922 1 97.38 109 ALA A C 1
ATOM 739 O O . ALA A 1 109 ? -1.587 -23.984 -13.07 1 97.38 109 ALA A O 1
ATOM 740 N N . MET A 1 110 ? 0.382 -23.828 -11.953 1 93 110 MET A N 1
ATOM 741 C CA . MET A 1 110 ? -0.035 -22.812 -10.992 1 93 110 MET A CA 1
ATOM 742 C C . MET A 1 110 ? 0.827 -21.562 -11.109 1 93 110 MET A C 1
ATOM 744 O O . MET A 1 110 ? 1.921 -21.609 -11.672 1 93 110 MET A O 1
ATOM 748 N N . ASN A 1 111 ? 0.271 -20.516 -10.586 1 92.56 111 ASN A N 1
ATOM 749 C CA . ASN A 1 111 ? 1.067 -19.297 -10.492 1 92.56 111 ASN A CA 1
ATOM 750 C C . ASN A 1 111 ? 2.033 -19.344 -9.312 1 92.56 111 ASN A C 1
ATOM 752 O O . ASN A 1 111 ? 1.769 -20.016 -8.312 1 92.56 111 ASN A O 1
ATOM 756 N N . GLY A 1 112 ? 3.098 -18.641 -9.508 1 95.62 112 GLY A N 1
ATOM 757 C CA . GLY A 1 112 ? 4.066 -18.562 -8.422 1 95.62 112 GLY A CA 1
ATOM 758 C C . GLY A 1 112 ? 5.039 -19.719 -8.406 1 95.62 112 GLY A C 1
ATOM 759 O O . GLY A 1 112 ? 5.121 -20.484 -9.375 1 95.62 112 GLY A O 1
ATOM 760 N N . LEU A 1 113 ? 5.785 -19.781 -7.371 1 96.94 113 LEU A N 1
ATOM 761 C CA . LEU A 1 113 ? 6.746 -20.875 -7.211 1 96.94 113 LEU A CA 1
ATOM 762 C C . LEU A 1 113 ? 6.047 -22.156 -6.77 1 96.94 113 LEU A C 1
ATOM 764 O O . LEU A 1 113 ? 5.336 -22.172 -5.766 1 96.94 113 LEU A O 1
ATOM 768 N N . PRO A 1 114 ? 6.18 -23.219 -7.559 1 97.38 114 PRO A N 1
ATOM 769 C CA . PRO A 1 114 ? 5.527 -24.469 -7.133 1 97.38 114 PRO A CA 1
ATOM 770 C C . PRO A 1 114 ? 6.211 -25.109 -5.926 1 97.38 114 PRO A C 1
ATOM 772 O O . PRO A 1 114 ? 7.383 -24.828 -5.656 1 97.38 114 PRO A O 1
ATOM 775 N N . TRP A 1 115 ? 5.516 -25.984 -5.227 1 97.38 115 TRP A N 1
ATOM 776 C CA . TRP A 1 115 ? 6 -26.578 -3.988 1 97.38 115 TRP A CA 1
ATOM 777 C C . TRP A 1 115 ? 7.262 -27.406 -4.238 1 97.38 115 TRP A C 1
ATOM 779 O O . TRP A 1 115 ? 8.094 -27.562 -3.344 1 97.38 115 TRP A O 1
ATOM 789 N N . TRP A 1 116 ? 7.453 -27.891 -5.406 1 97.38 116 TRP A N 1
ATOM 790 C CA . TRP A 1 116 ? 8.531 -28.812 -5.711 1 97.38 116 TRP A CA 1
ATOM 791 C C . TRP A 1 116 ? 9.781 -28.078 -6.164 1 97.38 116 TRP A C 1
ATOM 793 O O . TRP A 1 116 ? 10.82 -28.703 -6.418 1 97.38 116 TRP A O 1
ATOM 803 N N . PHE A 1 117 ? 9.781 -26.797 -6.289 1 97.69 117 PHE A N 1
ATOM 804 C CA . PHE A 1 117 ? 10.758 -25.969 -6.977 1 97.69 117 PHE A CA 1
ATOM 805 C C . PHE A 1 117 ? 12.172 -26.266 -6.477 1 97.69 117 PHE A C 1
ATOM 807 O O . PHE A 1 117 ? 13.117 -26.281 -7.262 1 97.69 117 PHE A O 1
ATOM 814 N N . THR A 1 118 ? 12.305 -26.484 -5.168 1 97.25 118 THR A N 1
ATOM 815 C CA . THR A 1 118 ? 13.648 -26.625 -4.605 1 97.25 118 THR A CA 1
ATOM 816 C C . THR A 1 118 ? 14.133 -28.062 -4.734 1 97.25 118 THR A C 1
ATOM 818 O O . THR A 1 118 ? 15.32 -28.344 -4.527 1 97.25 118 THR A O 1
ATOM 821 N N . HIS A 1 119 ? 13.273 -29.016 -5.051 1 96.44 119 HIS A N 1
ATOM 822 C CA . HIS A 1 119 ? 13.656 -30.422 -5.137 1 96.44 119 HIS A CA 1
ATOM 823 C C . HIS A 1 119 ? 14.555 -30.672 -6.34 1 96.44 119 HIS A C 1
ATOM 825 O O . HIS A 1 119 ? 14.133 -30.5 -7.484 1 96.44 119 HIS A O 1
ATOM 831 N N . GLY A 1 120 ? 15.734 -31.078 -6.125 1 94.94 120 GLY A N 1
ATOM 832 C CA . GLY A 1 120 ? 16.672 -31.344 -7.203 1 94.94 120 GLY A CA 1
ATOM 833 C C . GLY A 1 120 ? 17.359 -30.094 -7.727 1 94.94 120 GLY A C 1
ATOM 834 O O . GLY A 1 120 ? 18.016 -30.141 -8.773 1 94.94 120 GLY A O 1
ATOM 835 N N . LEU A 1 121 ? 17.188 -28.953 -7.156 1 93.25 121 LEU A N 1
ATOM 836 C CA . LEU A 1 121 ? 17.797 -27.672 -7.559 1 93.25 121 LEU A CA 1
ATOM 837 C C . LEU A 1 121 ? 19.297 -27.703 -7.367 1 93.25 121 LEU A C 1
ATOM 839 O O . LEU A 1 121 ? 20.031 -27 -8.062 1 93.25 121 LEU A O 1
ATOM 843 N N . ARG A 1 122 ? 19.891 -28.484 -6.703 1 86.81 122 ARG A N 1
ATOM 844 C CA . ARG A 1 122 ? 21.297 -28.562 -6.316 1 86.81 122 ARG A CA 1
ATOM 845 C C . ARG A 1 122 ? 21.703 -27.359 -5.473 1 86.81 122 ARG A C 1
ATOM 847 O O . ARG A 1 122 ? 21.031 -26.328 -5.492 1 86.81 122 ARG A O 1
ATOM 854 N N . GLY A 1 123 ? 22.625 -27.484 -4.688 1 90 123 GLY A N 1
ATOM 855 C CA . GLY A 1 123 ? 23.109 -26.391 -3.844 1 90 123 GLY A CA 1
ATOM 856 C C . GLY A 1 123 ? 22.453 -26.375 -2.471 1 90 123 GLY A C 1
ATOM 857 O O . GLY A 1 123 ? 21.953 -27.391 -2.004 1 90 123 GLY A O 1
ATOM 858 N N . ALA A 1 124 ? 22.484 -25.219 -1.85 1 89.88 124 ALA A N 1
ATOM 859 C CA . ALA A 1 124 ? 22.156 -25.078 -0.433 1 89.88 124 ALA A CA 1
ATOM 860 C C . ALA A 1 124 ? 20.672 -25.312 -0.184 1 89.88 124 ALA A C 1
ATOM 862 O O . ALA A 1 124 ? 20.281 -25.734 0.903 1 89.88 124 ALA A O 1
ATOM 863 N N . LEU A 1 125 ? 19.828 -25.219 -1.216 1 94.81 125 LEU A N 1
ATOM 864 C CA . LEU A 1 125 ? 18.391 -25.297 -0.975 1 94.81 125 LEU A CA 1
ATOM 865 C C . LEU A 1 125 ? 17.797 -26.547 -1.599 1 94.81 125 LEU A C 1
ATOM 867 O O . LEU A 1 125 ? 16.578 -26.672 -1.716 1 94.81 125 LEU A O 1
ATOM 871 N N . ASP A 1 126 ? 18.672 -27.453 -1.981 1 94.25 126 ASP A N 1
ATOM 872 C CA . ASP A 1 126 ? 18.172 -28.688 -2.57 1 94.25 126 ASP A CA 1
ATOM 873 C C . ASP A 1 126 ? 17.266 -29.438 -1.596 1 94.25 126 ASP A C 1
ATOM 875 O O . ASP A 1 126 ? 17.703 -29.859 -0.523 1 94.25 126 ASP A O 1
ATOM 879 N N . GLY A 1 127 ? 16 -29.5 -2.002 1 92.88 127 GLY A N 1
ATOM 880 C CA . GLY A 1 127 ? 15.039 -30.281 -1.239 1 92.88 127 GLY A CA 1
ATOM 881 C C . GLY A 1 127 ? 14.531 -29.562 -0.003 1 92.88 127 GLY A C 1
ATOM 882 O O . GLY A 1 127 ? 13.781 -30.125 0.79 1 92.88 127 GLY A O 1
ATOM 883 N N . VAL A 1 128 ? 14.977 -28.344 0.208 1 94 128 VAL A N 1
ATOM 884 C CA . VAL A 1 128 ? 14.508 -27.562 1.353 1 94 128 VAL A CA 1
ATOM 885 C C . VAL A 1 128 ? 13.125 -27 1.064 1 94 128 VAL A C 1
ATOM 887 O O . VAL A 1 128 ? 12.945 -26.219 0.123 1 94 128 VAL A O 1
ATOM 890 N N . PRO A 1 129 ? 12.172 -27.422 1.829 1 94.25 129 PRO A N 1
ATOM 891 C CA . PRO A 1 129 ? 10.82 -26.922 1.577 1 94.25 129 PRO A CA 1
ATOM 892 C C . PRO A 1 129 ? 10.672 -25.438 1.894 1 94.25 129 PRO A C 1
ATOM 894 O O . PRO A 1 129 ? 11.414 -24.906 2.729 1 94.25 129 PRO A O 1
ATOM 897 N N . LEU A 1 130 ? 9.805 -24.812 1.216 1 97.19 130 LEU A N 1
ATOM 898 C CA . LEU A 1 130 ? 9.422 -23.438 1.504 1 97.19 130 LEU A CA 1
ATOM 899 C C . LEU A 1 130 ? 8.039 -23.391 2.156 1 97.19 130 LEU A C 1
ATOM 901 O O . LEU A 1 130 ? 7.07 -23.906 1.609 1 97.19 130 LEU A O 1
ATOM 905 N N . ASP A 1 131 ? 7.914 -22.734 3.275 1 97.44 131 ASP A N 1
ATOM 906 C CA . ASP A 1 131 ? 6.664 -22.656 4.027 1 97.44 131 ASP A CA 1
ATOM 907 C C . ASP A 1 131 ? 5.582 -21.938 3.215 1 97.44 131 ASP A C 1
ATOM 909 O O . ASP A 1 131 ? 4.402 -22.281 3.318 1 97.44 131 ASP A O 1
ATOM 913 N N . ALA A 1 132 ? 5.949 -21.047 2.416 1 96.88 132 ALA A N 1
ATOM 914 C CA . ALA A 1 132 ? 5.02 -20.203 1.659 1 96.88 132 ALA A CA 1
ATOM 915 C C . ALA A 1 132 ? 4.223 -21.047 0.661 1 96.88 132 ALA A C 1
ATOM 917 O O . ALA A 1 132 ? 3.129 -20.656 0.248 1 96.88 132 ALA A O 1
ATOM 918 N N . VAL A 1 133 ? 4.785 -22.266 0.295 1 97.06 133 VAL A N 1
ATOM 919 C CA . VAL A 1 133 ? 4.113 -23.016 -0.756 1 97.06 133 VAL A CA 1
ATOM 920 C C . VAL A 1 133 ? 3.887 -24.453 -0.293 1 97.06 133 VAL A C 1
ATOM 922 O O . VAL A 1 133 ? 3.102 -25.188 -0.896 1 97.06 133 VAL A O 1
ATOM 925 N N . ASP A 1 134 ? 4.492 -24.844 0.743 1 97.06 134 ASP A N 1
ATOM 926 C CA . ASP A 1 134 ? 4.379 -26.188 1.289 1 97.06 134 ASP A CA 1
ATOM 927 C C . ASP A 1 134 ? 4.449 -26.172 2.814 1 97.06 134 ASP A C 1
ATOM 929 O O . ASP A 1 134 ? 5.34 -26.781 3.406 1 97.06 134 ASP A O 1
ATOM 933 N N . PRO A 1 135 ? 3.447 -25.516 3.375 1 96.38 135 PRO A N 1
ATOM 934 C CA . PRO A 1 135 ? 3.484 -25.422 4.836 1 96.38 135 PRO A CA 1
ATOM 935 C C . PRO A 1 135 ? 3.512 -26.781 5.52 1 96.38 135 PRO A C 1
ATOM 937 O O . PRO A 1 135 ? 2.674 -27.641 5.23 1 96.38 135 PRO A O 1
ATOM 940 N N . ALA A 1 136 ? 4.516 -26.953 6.367 1 94.19 136 ALA A N 1
ATOM 941 C CA . ALA A 1 136 ? 4.707 -28.172 7.168 1 94.19 136 ALA A CA 1
ATOM 942 C C . ALA A 1 136 ? 4.898 -29.391 6.281 1 94.19 136 ALA A C 1
ATOM 944 O O . ALA A 1 136 ? 4.715 -30.531 6.73 1 94.19 136 ALA A O 1
ATOM 945 N N . GLY A 1 137 ? 5.137 -29.172 5.008 1 95.19 137 GLY A N 1
ATOM 946 C CA . GLY A 1 137 ? 5.387 -30.281 4.086 1 95.19 137 GLY A CA 1
ATOM 947 C C . GLY A 1 137 ? 4.125 -31 3.66 1 95.19 137 GLY A C 1
ATOM 948 O O . GLY A 1 137 ? 4.184 -32.125 3.162 1 95.19 137 GLY A O 1
ATOM 949 N N . ALA A 1 138 ? 2.994 -30.359 3.836 1 95.25 138 ALA A N 1
ATOM 950 C CA . ALA A 1 138 ? 1.705 -31 3.604 1 95.25 138 ALA A CA 1
ATOM 951 C C . ALA A 1 138 ? 1.503 -31.312 2.123 1 95.25 138 ALA A C 1
ATOM 953 O O . ALA A 1 138 ? 0.951 -32.344 1.768 1 95.25 138 ALA A O 1
ATOM 954 N N . VAL A 1 139 ? 1.91 -30.438 1.279 1 97.56 139 VAL A N 1
ATOM 955 C CA . VAL A 1 139 ? 1.723 -30.625 -0.155 1 97.56 139 VAL A CA 1
ATOM 956 C C . VAL A 1 139 ? 2.629 -31.75 -0.653 1 97.56 139 VAL A C 1
ATOM 958 O O . VAL A 1 139 ? 2.168 -32.688 -1.32 1 97.56 139 VAL A O 1
ATOM 961 N N . SER A 1 140 ? 3.877 -31.719 -0.235 1 97.44 140 SER A N 1
ATOM 962 C CA . SER A 1 140 ? 4.867 -32.719 -0.673 1 97.44 140 SER A CA 1
ATOM 963 C C . SER A 1 140 ? 4.508 -34.094 -0.195 1 97.44 140 SER A C 1
ATOM 965 O O . SER A 1 140 ? 4.793 -35.094 -0.876 1 97.44 140 SER A O 1
ATOM 967 N N . ALA A 1 141 ? 3.846 -34.188 0.933 1 96.38 141 ALA A N 1
ATOM 968 C CA . ALA A 1 141 ? 3.441 -35.469 1.473 1 96.38 141 ALA A CA 1
ATOM 969 C C . ALA A 1 141 ? 2.408 -36.125 0.574 1 96.38 141 ALA A C 1
ATOM 971 O O . ALA A 1 141 ? 2.406 -37.375 0.424 1 96.38 141 ALA A O 1
ATOM 972 N N . ALA A 1 142 ? 1.597 -35.312 -0.02 1 96.94 142 ALA A N 1
ATOM 973 C CA . ALA A 1 142 ? 0.504 -35.812 -0.846 1 96.94 142 ALA A CA 1
ATOM 974 C C . ALA A 1 142 ? 0.907 -35.875 -2.316 1 96.94 142 ALA A C 1
ATOM 976 O O . ALA A 1 142 ? 0.423 -36.719 -3.07 1 96.94 142 ALA A O 1
ATOM 977 N N . LEU A 1 143 ? 1.696 -34.969 -2.715 1 98.12 143 LEU A N 1
ATOM 978 C CA . LEU A 1 143 ? 2.164 -34.781 -4.086 1 98.12 143 LEU A CA 1
ATOM 979 C C . LEU A 1 143 ? 3.688 -34.812 -4.145 1 98.12 143 LEU A C 1
ATOM 981 O O . LEU A 1 143 ? 4.324 -33.75 -4.109 1 98.12 143 LEU A O 1
ATOM 985 N N . PRO A 1 144 ? 4.238 -36 -4.297 1 98.12 144 PRO A N 1
ATOM 986 C CA . PRO A 1 144 ? 5.695 -36.094 -4.203 1 98.12 144 PRO A CA 1
ATOM 987 C C . PRO A 1 144 ? 6.426 -35.25 -5.227 1 98.12 144 PRO A C 1
ATOM 989 O O . PRO A 1 144 ? 6.188 -35.375 -6.434 1 98.12 144 PRO A O 1
ATOM 992 N N . PRO A 1 145 ? 7.391 -34.406 -4.77 1 98.06 145 PRO A N 1
ATOM 993 C CA . PRO A 1 145 ? 8.125 -33.531 -5.68 1 98.06 145 PRO A CA 1
ATOM 994 C C . PRO A 1 145 ? 8.867 -34.281 -6.773 1 98.06 145 PRO A C 1
ATOM 996 O O . PRO A 1 145 ? 8.984 -33.812 -7.898 1 98.06 145 PRO A O 1
ATOM 999 N N . ALA A 1 146 ? 9.305 -35.5 -6.551 1 97.62 146 ALA A N 1
ATOM 1000 C CA . ALA A 1 146 ? 10.086 -36.281 -7.496 1 97.62 146 ALA A CA 1
ATOM 1001 C C . ALA A 1 146 ? 9.25 -36.656 -8.711 1 97.62 146 ALA A C 1
ATOM 1003 O O . ALA A 1 146 ? 9.789 -37.062 -9.75 1 97.62 146 ALA A O 1
ATOM 1004 N N . GLN A 1 147 ? 7.949 -36.562 -8.602 1 98.56 147 GLN A N 1
ATOM 1005 C CA . GLN A 1 147 ? 7.031 -36.938 -9.672 1 98.56 147 GLN A CA 1
ATOM 1006 C C . GLN A 1 147 ? 6.477 -35.688 -10.383 1 98.56 147 GLN A C 1
ATOM 1008 O O . GLN A 1 147 ? 5.609 -35.812 -11.25 1 98.56 147 GLN A O 1
ATOM 1013 N N . ALA A 1 148 ? 7 -34.531 -10.039 1 98.56 148 ALA A N 1
ATOM 1014 C CA . ALA A 1 148 ? 6.379 -33.281 -10.5 1 98.56 148 ALA A CA 1
ATOM 1015 C C . ALA A 1 148 ? 7.117 -32.719 -11.711 1 98.56 148 ALA A C 1
ATOM 1017 O O . ALA A 1 148 ? 8.344 -32.781 -11.789 1 98.56 148 ALA A O 1
ATOM 1018 N N . ILE A 1 149 ? 6.367 -32.156 -12.648 1 98.75 149 ILE A N 1
ATOM 1019 C CA . ILE A 1 149 ? 6.879 -31.359 -13.758 1 98.75 149 ILE A CA 1
ATOM 1020 C C . ILE A 1 149 ? 6.211 -29.984 -13.758 1 98.75 149 ILE A C 1
ATOM 1022 O O . ILE A 1 149 ? 5.281 -29.734 -12.992 1 98.75 149 ILE A O 1
ATOM 1026 N N . GLY A 1 150 ? 6.797 -29.094 -14.555 1 98.62 150 GLY A N 1
ATOM 1027 C CA . GLY A 1 150 ? 6.258 -27.734 -14.625 1 98.62 150 GLY A CA 1
ATOM 1028 C C . GLY A 1 150 ? 5.496 -27.469 -15.906 1 98.62 150 GLY A C 1
ATOM 1029 O O . GLY A 1 150 ? 5.82 -28.016 -16.953 1 98.62 150 GLY A O 1
ATOM 1030 N N . CYS A 1 151 ? 4.551 -26.656 -15.805 1 98.69 151 CYS A N 1
ATOM 1031 C CA . CYS A 1 151 ? 3.814 -26.062 -16.922 1 98.69 151 CYS A CA 1
ATOM 1032 C C . CYS A 1 151 ? 3.576 -24.578 -16.688 1 98.69 151 CYS A C 1
ATOM 1034 O O . CYS A 1 151 ? 2.729 -24.203 -15.883 1 98.69 151 CYS A O 1
ATOM 1036 N N . VAL A 1 152 ? 4.316 -23.75 -17.375 1 98.38 152 VAL A N 1
ATOM 1037 C CA . VAL A 1 152 ? 4.195 -22.297 -17.266 1 98.38 152 VAL A CA 1
ATOM 1038 C C . VAL A 1 152 ? 3.148 -21.781 -18.25 1 98.38 152 VAL A C 1
ATOM 1040 O O . VAL A 1 152 ? 3.229 -22.062 -19.453 1 98.38 152 VAL A O 1
ATOM 1043 N N . VAL A 1 153 ? 2.191 -21.078 -17.766 1 97.25 153 VAL A N 1
ATOM 1044 C CA . VAL A 1 153 ? 1.037 -20.656 -18.562 1 97.25 153 VAL A CA 1
ATOM 1045 C C . VAL A 1 153 ? 1.186 -19.188 -18.953 1 97.25 153 VAL A C 1
ATOM 1047 O O . VAL A 1 153 ? 1.27 -18.312 -18.109 1 97.25 153 VAL A O 1
ATOM 1050 N N . HIS A 1 154 ? 1.311 -18.891 -20.219 1 95.5 154 HIS A N 1
ATOM 1051 C CA . HIS A 1 154 ? 1.352 -17.547 -20.797 1 95.5 154 HIS A CA 1
ATOM 1052 C C . HIS A 1 154 ? 0.094 -17.25 -21.594 1 95.5 154 HIS A C 1
ATOM 1054 O O . HIS A 1 154 ? 0.159 -17.109 -22.828 1 95.5 154 HIS A O 1
ATOM 1060 N N . LEU A 1 155 ? -0.971 -17.109 -20.906 1 93.56 155 LEU A N 1
ATOM 1061 C CA . LEU A 1 155 ? -2.256 -16.734 -21.484 1 93.56 155 LEU A CA 1
ATOM 1062 C C . LEU A 1 155 ? -3.203 -16.203 -20.422 1 93.56 155 LEU A C 1
ATOM 1064 O O . LEU A 1 155 ? -2.945 -16.359 -19.219 1 93.56 155 LEU A O 1
ATOM 1068 N N . SER A 1 156 ? -4.203 -15.555 -20.875 1 90.81 156 SER A N 1
ATOM 1069 C CA . SER A 1 156 ? -5.254 -15.086 -19.984 1 90.81 156 SER A CA 1
ATOM 1070 C C . SER A 1 156 ? -6.559 -15.844 -20.219 1 90.81 156 SER A C 1
ATOM 1072 O O . SER A 1 156 ? -6.828 -16.297 -21.344 1 90.81 156 SER A O 1
ATOM 1074 N N . SER A 1 157 ? -7.219 -16.047 -19.156 1 93.81 157 SER A N 1
ATOM 1075 C CA . SER A 1 157 ? -8.539 -16.656 -19.188 1 93.81 157 SER A CA 1
ATOM 1076 C C . SER A 1 157 ? -9.344 -16.297 -17.938 1 93.81 157 SER A C 1
ATOM 1078 O O . SER A 1 157 ? -8.805 -15.758 -16.984 1 93.81 157 SER A O 1
ATOM 1080 N N . SER A 1 158 ? -10.617 -16.484 -18.047 1 93.44 158 SER A N 1
ATOM 1081 C CA . SER A 1 158 ? -11.5 -16.234 -16.906 1 93.44 158 SER A CA 1
ATOM 1082 C C . SER A 1 158 ? -12.578 -17.312 -16.797 1 93.44 158 SER A C 1
ATOM 1084 O O . SER A 1 158 ? -12.75 -18.125 -17.719 1 93.44 158 SER A O 1
ATOM 1086 N N . THR A 1 159 ? -13.164 -17.344 -15.695 1 94.69 159 THR A N 1
ATOM 1087 C CA . THR A 1 159 ? -14.32 -18.203 -15.477 1 94.69 159 THR A CA 1
ATOM 1088 C C . THR A 1 159 ? -15.609 -17.375 -15.43 1 94.69 159 THR A C 1
ATOM 1090 O O . THR A 1 159 ? -15.82 -16.594 -14.5 1 94.69 159 THR A O 1
ATOM 1093 N N . ASP A 1 160 ? -16.469 -17.547 -16.391 1 95.06 160 ASP A N 1
ATOM 1094 C CA . ASP A 1 160 ? -17.703 -16.781 -16.453 1 95.06 160 ASP A CA 1
ATOM 1095 C C . ASP A 1 160 ? -18.766 -17.344 -15.5 1 95.06 160 ASP A C 1
ATOM 1097 O O . ASP A 1 160 ? -19.609 -16.609 -15 1 95.06 160 ASP A O 1
ATOM 1101 N N . ALA A 1 161 ? -18.797 -18.641 -15.352 1 95.75 161 ALA A N 1
ATOM 1102 C CA . ALA A 1 161 ? -19.672 -19.422 -14.492 1 95.75 161 ALA A CA 1
ATOM 1103 C C . ALA A 1 161 ? -19.062 -20.781 -14.18 1 95.75 161 ALA A C 1
ATOM 1105 O O . ALA A 1 161 ? -18.062 -21.172 -14.781 1 95.75 161 ALA A O 1
ATOM 1106 N N . PRO A 1 162 ? -19.578 -21.453 -13.188 1 96 162 PRO A N 1
ATOM 1107 C CA . PRO A 1 162 ? -19.047 -22.797 -12.922 1 96 162 PRO A CA 1
ATOM 1108 C C . PRO A 1 162 ? -18.984 -23.656 -14.188 1 96 162 PRO A C 1
ATOM 1110 O O . PRO A 1 162 ? -20 -23.844 -14.867 1 96 162 PRO A O 1
ATOM 1113 N N . GLY A 1 163 ? -17.781 -24.109 -14.477 1 96.69 163 GLY A N 1
ATOM 1114 C CA . GLY A 1 163 ? -17.594 -25 -15.609 1 96.69 163 GLY A CA 1
ATOM 1115 C C . GLY A 1 163 ? -17.516 -24.266 -16.938 1 96.69 163 GLY A C 1
ATOM 1116 O O . GLY A 1 163 ? -17.422 -24.891 -18 1 96.69 163 GLY A O 1
ATOM 1117 N N . VAL A 1 164 ? -17.594 -22.938 -16.891 1 97.81 164 VAL A N 1
ATOM 1118 C CA . VAL A 1 164 ? -17.547 -22.156 -18.125 1 97.81 164 VAL A CA 1
ATOM 1119 C C . VAL A 1 164 ? -16.297 -21.266 -18.109 1 97.81 164 VAL A C 1
ATOM 1121 O O . VAL A 1 164 ? -16.203 -20.328 -17.312 1 97.81 164 VAL A O 1
ATOM 1124 N N . VAL A 1 165 ? -15.438 -21.547 -19.078 1 97.56 165 VAL A N 1
ATOM 1125 C CA . VAL A 1 165 ? -14.164 -20.828 -19.172 1 97.56 165 VAL A CA 1
ATOM 1126 C C . VAL A 1 165 ? -14.156 -19.953 -20.422 1 97.56 165 VAL A C 1
ATOM 1128 O O . VAL A 1 165 ? -14.594 -20.391 -21.5 1 97.56 165 VAL A O 1
ATOM 1131 N N . ARG A 1 166 ? -13.695 -18.781 -20.266 1 96.62 166 ARG A N 1
ATOM 1132 C CA . ARG A 1 166 ? -13.555 -17.859 -21.391 1 96.62 166 ARG A CA 1
ATOM 1133 C C . ARG A 1 166 ? -12.078 -17.625 -21.719 1 96.62 166 ARG A C 1
ATOM 1135 O O . ARG A 1 166 ? -11.305 -17.219 -20.859 1 96.62 166 ARG A O 1
ATOM 1142 N N . ARG A 1 167 ? -11.773 -17.875 -22.969 1 95.06 167 ARG A N 1
ATOM 1143 C CA . ARG A 1 167 ? -10.406 -17.625 -23.422 1 95.06 167 ARG A CA 1
ATOM 1144 C C . ARG A 1 167 ? -10.148 -16.125 -23.594 1 95.06 167 ARG A C 1
ATOM 1146 O O . ARG A 1 167 ? -11.016 -15.398 -24.078 1 95.06 167 ARG A O 1
ATOM 1153 N N . GLY A 1 168 ? -8.992 -15.75 -23.156 1 90.75 168 GLY A N 1
ATOM 1154 C CA . GLY A 1 168 ? -8.539 -14.383 -23.375 1 90.75 168 GLY A CA 1
ATOM 1155 C C . GLY A 1 168 ? -7.387 -14.281 -24.359 1 90.75 168 GLY A C 1
ATOM 1156 O O . GLY A 1 168 ? -7.461 -14.828 -25.469 1 90.75 168 GLY A O 1
ATOM 1157 N N . ARG A 1 169 ? -6.336 -13.562 -23.906 1 86.56 169 ARG A N 1
ATOM 1158 C CA . ARG A 1 169 ? -5.18 -13.336 -24.766 1 86.56 169 ARG A CA 1
ATOM 1159 C C . ARG A 1 169 ? -4.113 -14.398 -24.547 1 86.56 169 ARG A C 1
ATOM 1161 O O . ARG A 1 169 ? -3.973 -14.93 -23.453 1 86.56 169 ARG A O 1
ATOM 1168 N N . GLY A 1 170 ? -3.457 -14.727 -25.656 1 91.81 170 GLY A N 1
ATOM 1169 C CA . GLY A 1 170 ? -2.332 -15.641 -25.578 1 91.81 170 GLY A CA 1
ATOM 1170 C C . GLY A 1 170 ? -2.74 -17.094 -25.703 1 91.81 170 GLY A C 1
ATOM 1171 O O . GLY A 1 170 ? -3.926 -17.422 -25.609 1 91.81 170 GLY A O 1
ATOM 1172 N N . ASN A 1 171 ? -1.79 -17.953 -25.938 1 96.31 171 ASN A N 1
ATOM 1173 C CA . ASN A 1 171 ? -2.049 -19.391 -26.109 1 96.31 171 ASN A CA 1
ATOM 1174 C C . ASN A 1 171 ? -0.81 -20.219 -25.812 1 96.31 171 ASN A C 1
ATOM 1176 O O . ASN A 1 171 ? -0.765 -21.406 -26.141 1 96.31 171 ASN A O 1
ATOM 1180 N N . ARG A 1 172 ? 0.158 -19.609 -25.219 1 97.69 172 ARG A N 1
ATOM 1181 C CA . ARG A 1 172 ? 1.475 -20.219 -25.094 1 97.69 172 ARG A CA 1
ATOM 1182 C C . ARG A 1 172 ? 1.621 -20.922 -23.75 1 97.69 172 ARG A C 1
ATOM 1184 O O . ARG A 1 172 ? 1.217 -20.391 -22.719 1 97.69 172 ARG A O 1
ATOM 1191 N N . LEU A 1 173 ? 2.121 -22.141 -23.781 1 98.62 173 LEU A N 1
ATOM 1192 C CA . LEU A 1 173 ? 2.529 -22.922 -22.609 1 98.62 173 LEU A CA 1
ATOM 1193 C C . LEU A 1 173 ? 3.992 -23.344 -22.734 1 98.62 173 LEU A C 1
ATOM 1195 O O . LEU A 1 173 ? 4.473 -23.641 -23.828 1 98.62 173 LEU A O 1
ATOM 1199 N N . ILE A 1 174 ? 4.695 -23.391 -21.625 1 98.81 174 ILE A N 1
ATOM 1200 C CA . ILE A 1 174 ? 6.027 -23.969 -21.547 1 98.81 174 ILE A CA 1
ATOM 1201 C C . ILE A 1 174 ? 6.023 -25.141 -20.578 1 98.81 174 ILE A C 1
ATOM 1203 O O . ILE A 1 174 ? 5.656 -25 -19.406 1 98.81 174 ILE A O 1
ATOM 1207 N N . VAL A 1 175 ? 6.367 -26.312 -21.062 1 98.88 175 VAL A N 1
ATOM 1208 C CA . VAL A 1 175 ? 6.34 -27.547 -20.281 1 98.88 175 VAL A CA 1
ATOM 1209 C C . VAL A 1 175 ? 7.758 -28.094 -20.141 1 98.88 175 VAL A C 1
ATOM 1211 O O . VAL A 1 175 ? 8.547 -28.062 -21.078 1 98.88 175 VAL A O 1
ATOM 1214 N N . GLY A 1 176 ? 8.078 -28.516 -18.984 1 98.69 176 GLY A N 1
ATOM 1215 C CA . GLY A 1 176 ? 9.398 -29.109 -18.781 1 98.69 176 GLY A CA 1
ATOM 1216 C C . GLY A 1 176 ? 9.484 -29.938 -17.516 1 98.69 176 GLY A C 1
ATOM 1217 O O . GLY A 1 176 ? 8.68 -29.766 -16.594 1 98.69 176 GLY A O 1
ATOM 1218 N N . ALA A 1 177 ? 10.43 -30.875 -17.453 1 98.44 177 ALA A N 1
ATOM 1219 C CA . ALA A 1 177 ? 10.719 -31.719 -16.281 1 98.44 177 ALA A CA 1
ATOM 1220 C C . ALA A 1 177 ? 11.992 -31.266 -15.578 1 98.44 177 ALA A C 1
ATOM 1222 O O . ALA A 1 177 ? 13.016 -31.031 -16.219 1 98.44 177 ALA A O 1
ATOM 1223 N N . PRO A 1 178 ? 11.891 -31.062 -14.234 1 96.69 178 PRO A N 1
ATOM 1224 C CA . PRO A 1 178 ? 13.133 -30.781 -13.508 1 96.69 178 PRO A CA 1
ATOM 1225 C C . PRO A 1 178 ? 14.039 -32 -13.406 1 96.69 178 PRO A C 1
ATOM 1227 O O . PRO A 1 178 ? 15.25 -31.875 -13.219 1 96.69 178 PRO A O 1
ATOM 1230 N N . ASP A 1 179 ? 13.484 -33.219 -13.477 1 96 179 ASP A N 1
ATOM 1231 C CA . ASP A 1 179 ? 14.188 -34.5 -13.422 1 96 179 ASP A CA 1
ATOM 1232 C C . ASP A 1 179 ? 14.141 -35.188 -14.773 1 96 179 ASP A C 1
ATOM 1234 O O . ASP A 1 179 ? 13.062 -35.531 -15.266 1 96 179 ASP A O 1
ATOM 1238 N N . PRO A 1 180 ? 15.266 -35.531 -15.336 1 96.06 180 PRO A N 1
ATOM 1239 C CA . PRO A 1 180 ? 15.32 -36.156 -16.656 1 96.06 180 PRO A CA 1
ATOM 1240 C C . PRO A 1 180 ? 14.578 -37.469 -16.719 1 96.06 180 PRO A C 1
ATOM 1242 O O . PRO A 1 180 ? 14.164 -37.906 -17.797 1 96.06 180 PRO A O 1
ATOM 1245 N N . ARG A 1 181 ? 14.383 -38.125 -15.586 1 96.75 181 ARG A N 1
ATOM 1246 C CA . ARG A 1 181 ? 13.664 -39.375 -15.555 1 96.75 181 ARG A CA 1
ATOM 1247 C C . ARG A 1 181 ? 12.227 -39.219 -16.031 1 96.75 181 ARG A C 1
ATOM 1249 O O . ARG A 1 181 ? 11.562 -40.188 -16.406 1 96.75 181 ARG A O 1
ATOM 1256 N N . LEU A 1 182 ? 11.734 -37.969 -16.031 1 98.25 182 LEU A N 1
ATOM 1257 C CA . LEU A 1 182 ? 10.352 -37.688 -16.406 1 98.25 182 LEU A CA 1
ATOM 1258 C C . LEU A 1 182 ? 10.273 -37.125 -17.828 1 98.25 182 LEU A C 1
ATOM 1260 O O . LEU A 1 182 ? 9.195 -36.75 -18.297 1 98.25 182 LEU A O 1
ATOM 1264 N N . ASP A 1 183 ? 11.344 -37.125 -18.625 1 98.12 183 ASP A N 1
ATOM 1265 C CA . ASP A 1 183 ? 11.414 -36.5 -19.922 1 98.12 183 ASP A CA 1
ATOM 1266 C C . ASP A 1 183 ? 10.398 -37.094 -20.891 1 98.12 183 ASP A C 1
ATOM 1268 O O . ASP A 1 183 ? 9.695 -36.375 -21.594 1 98.12 183 ASP A O 1
ATOM 1272 N N . VAL A 1 184 ? 10.312 -38.375 -20.906 1 98.06 184 VAL A N 1
ATOM 1273 C CA . VAL A 1 184 ? 9.445 -39.062 -21.875 1 98.06 184 VAL A CA 1
ATOM 1274 C C . VAL A 1 184 ? 7.984 -38.75 -21.562 1 98.06 184 VAL A C 1
ATOM 1276 O O . VAL A 1 184 ? 7.223 -38.375 -22.453 1 98.06 184 VAL A O 1
ATOM 1279 N N . ALA A 1 185 ? 7.613 -38.938 -20.312 1 98.12 185 ALA A N 1
ATOM 1280 C CA . ALA A 1 185 ? 6.242 -38.625 -19.922 1 98.12 185 ALA A CA 1
ATOM 1281 C C . ALA A 1 185 ? 5.914 -37.156 -20.156 1 98.12 185 ALA A C 1
ATOM 1283 O O . ALA A 1 185 ? 4.793 -36.812 -20.547 1 98.12 185 ALA A O 1
ATOM 1284 N N . THR A 1 186 ? 6.891 -36.25 -19.922 1 98.69 186 THR A N 1
ATOM 1285 C CA . THR A 1 186 ? 6.719 -34.844 -20.125 1 98.69 186 THR A CA 1
ATOM 1286 C C . THR A 1 186 ? 6.488 -34.531 -21.609 1 98.69 186 THR A C 1
ATOM 1288 O O . THR A 1 186 ? 5.617 -33.719 -21.953 1 98.69 186 THR A O 1
ATOM 1291 N N . ALA A 1 187 ? 7.254 -35.125 -22.438 1 98.56 187 ALA A N 1
ATOM 1292 C CA . ALA A 1 187 ? 7.105 -34.906 -23.875 1 98.56 187 ALA A CA 1
ATOM 1293 C C . ALA A 1 187 ? 5.73 -35.375 -24.359 1 98.56 187 ALA A C 1
ATOM 1295 O O . ALA A 1 187 ? 5.117 -34.719 -25.203 1 98.56 187 ALA A O 1
ATOM 1296 N N . ARG A 1 188 ? 5.312 -36.5 -23.859 1 98.12 188 ARG A N 1
ATOM 1297 C CA . ARG A 1 188 ? 3.988 -37 -24.203 1 98.12 188 ARG A CA 1
ATOM 1298 C C . ARG A 1 188 ? 2.902 -36 -23.781 1 98.12 188 ARG A C 1
ATOM 1300 O O . ARG A 1 188 ? 1.967 -35.75 -24.531 1 98.12 188 ARG A O 1
ATOM 1307 N N . PHE A 1 189 ? 3.002 -35.531 -22.641 1 98.56 189 PHE A N 1
ATOM 1308 C CA . PHE A 1 189 ? 2.049 -34.562 -22.125 1 98.56 189 PHE A CA 1
ATOM 1309 C C . PHE A 1 189 ? 2.049 -33.281 -22.969 1 98.56 189 PHE A C 1
ATOM 1311 O O . PHE A 1 189 ? 0.988 -32.781 -23.344 1 98.56 189 PHE A O 1
ATOM 1318 N N . ALA A 1 190 ? 3.244 -32.719 -23.25 1 98.81 190 ALA A N 1
ATOM 1319 C CA . ALA A 1 190 ? 3.393 -31.516 -24.078 1 98.81 190 ALA A CA 1
ATOM 1320 C C . ALA A 1 190 ? 2.77 -31.734 -25.453 1 98.81 190 ALA A C 1
ATOM 1322 O O . ALA A 1 190 ? 2.08 -30.859 -25.984 1 98.81 190 ALA A O 1
ATOM 1323 N N . ALA A 1 191 ? 3.002 -32.906 -26.016 1 98.62 191 ALA A N 1
ATOM 1324 C CA . ALA A 1 191 ? 2.449 -33.219 -27.328 1 98.62 191 ALA A CA 1
ATOM 1325 C C . ALA A 1 191 ? 0.924 -33.25 -27.281 1 98.62 191 ALA A C 1
ATOM 1327 O O . ALA A 1 191 ? 0.265 -32.812 -28.234 1 98.62 191 ALA A O 1
ATOM 1328 N N . ALA A 1 192 ? 0.394 -33.812 -26.25 1 98.31 192 ALA A N 1
ATOM 1329 C CA . ALA A 1 192 ? -1.059 -33.844 -26.094 1 98.31 192 ALA A CA 1
ATOM 1330 C C . ALA A 1 192 ? -1.639 -32.438 -26.031 1 98.31 192 ALA A C 1
ATOM 1332 O O . ALA A 1 192 ? -2.654 -32.156 -26.672 1 98.31 192 ALA A O 1
ATOM 1333 N N . LEU A 1 193 ? -0.998 -31.547 -25.266 1 98.69 193 LEU A N 1
ATOM 1334 C CA . LEU A 1 193 ? -1.458 -30.172 -25.172 1 98.69 193 LEU A CA 1
ATOM 1335 C C . LEU A 1 193 ? -1.385 -29.469 -26.516 1 98.69 193 LEU A C 1
ATOM 1337 O O . LEU A 1 193 ? -2.289 -28.719 -26.891 1 98.69 193 LEU A O 1
ATOM 1341 N N . ALA A 1 194 ? -0.296 -29.719 -27.219 1 98.62 194 ALA A N 1
ATOM 1342 C CA . ALA A 1 194 ? -0.155 -29.156 -28.562 1 98.62 194 ALA A CA 1
ATOM 1343 C C . ALA A 1 194 ? -1.247 -29.672 -29.5 1 98.62 194 ALA A C 1
ATOM 1345 O O . ALA A 1 194 ? -1.866 -28.891 -30.234 1 98.62 194 ALA A O 1
ATOM 1346 N N . ALA A 1 195 ? -1.477 -30.953 -29.469 1 98.12 195 ALA A N 1
ATOM 1347 C CA . ALA A 1 195 ? -2.531 -31.547 -30.281 1 98.12 195 ALA A CA 1
ATOM 1348 C C . ALA A 1 195 ? -3.898 -30.984 -29.922 1 98.12 195 ALA A C 1
ATOM 1350 O O . ALA A 1 195 ? -4.789 -30.891 -30.766 1 98.12 195 ALA A O 1
ATOM 1351 N N . GLY A 1 196 ? -4.012 -30.609 -28.703 1 97.38 196 GLY A N 1
ATOM 1352 C CA . GLY A 1 196 ? -5.258 -30.031 -28.219 1 97.38 196 GLY A CA 1
ATOM 1353 C C . GLY A 1 196 ? -5.434 -28.578 -28.594 1 97.38 196 GLY A C 1
ATOM 1354 O O . GLY A 1 196 ? -6.488 -27.984 -28.344 1 97.38 196 GLY A O 1
ATOM 1355 N N . GLY A 1 197 ? -4.348 -27.922 -29.078 1 96.81 197 GLY A N 1
ATOM 1356 C CA . GLY A 1 197 ? -4.562 -26.594 -29.641 1 96.81 197 GLY A CA 1
ATOM 1357 C C . GLY A 1 197 ? -3.67 -25.531 -29.031 1 96.81 197 GLY A C 1
ATOM 1358 O O . GLY A 1 197 ? -3.701 -24.375 -29.438 1 96.81 197 GLY A O 1
ATOM 1359 N N . PHE A 1 198 ? -2.838 -25.859 -28.047 1 98.12 198 PHE A N 1
ATOM 1360 C CA . PHE A 1 198 ? -1.958 -24.875 -27.438 1 98.12 198 PHE A CA 1
ATOM 1361 C C . PHE A 1 198 ? -0.675 -24.719 -28.25 1 98.12 198 PHE A C 1
ATOM 1363 O O . PHE A 1 198 ? -0.285 -25.625 -28.984 1 98.12 198 PHE A O 1
ATOM 1370 N N . ASP A 1 199 ? -0.077 -23.516 -28.172 1 98.56 199 ASP A N 1
ATOM 1371 C CA . ASP A 1 199 ? 1.319 -23.328 -28.562 1 98.56 199 ASP A CA 1
ATOM 1372 C C . ASP A 1 199 ? 2.26 -23.766 -27.438 1 98.56 199 ASP A C 1
ATOM 1374 O O . ASP A 1 199 ? 2.467 -23.031 -26.469 1 98.56 199 ASP A O 1
ATOM 1378 N N . VAL A 1 200 ? 2.848 -24.938 -27.578 1 98.75 200 VAL A N 1
ATOM 1379 C CA . VAL A 1 200 ? 3.574 -25.531 -26.469 1 98.75 200 VAL A CA 1
ATOM 1380 C C . VAL A 1 200 ? 5.074 -25.516 -26.766 1 98.75 200 VAL A C 1
ATOM 1382 O O . VAL A 1 200 ? 5.504 -25.938 -27.844 1 98.75 200 VAL A O 1
ATOM 1385 N N . GLU A 1 201 ? 5.805 -24.984 -25.938 1 98.44 201 GLU A N 1
ATOM 1386 C CA . GLU A 1 201 ? 7.262 -25.078 -25.938 1 98.44 201 GLU A CA 1
ATOM 1387 C C . GLU A 1 201 ? 7.758 -26.031 -24.859 1 98.44 201 GLU A C 1
ATOM 1389 O O . GLU A 1 201 ? 7.266 -26.016 -23.734 1 98.44 201 GLU A O 1
ATOM 1394 N N . SER A 1 202 ? 8.625 -26.938 -25.203 1 98.19 202 SER A N 1
ATOM 1395 C CA . SER A 1 202 ? 9.273 -27.812 -24.234 1 98.19 202 SER A CA 1
ATOM 1396 C C . SER A 1 202 ? 10.664 -27.297 -23.859 1 98.19 202 SER A C 1
ATOM 1398 O O . SER A 1 202 ? 11.375 -26.75 -24.703 1 98.19 202 SER A O 1
ATOM 1400 N N . THR A 1 203 ? 11.031 -27.484 -22.625 1 97.56 203 THR A N 1
ATOM 1401 C CA . THR A 1 203 ? 12.328 -26.984 -22.188 1 97.56 203 THR A CA 1
ATOM 1402 C C . THR A 1 203 ? 12.914 -27.891 -21.109 1 97.56 203 THR A C 1
ATOM 1404 O O . THR A 1 203 ? 12.188 -28.438 -20.281 1 97.56 203 THR A O 1
ATOM 1407 N N . PRO A 1 204 ? 14.203 -28.094 -21.125 1 95.69 204 PRO A N 1
ATOM 1408 C CA . PRO A 1 204 ? 14.852 -28.75 -20 1 95.69 204 PRO A CA 1
ATOM 1409 C C . PRO A 1 204 ? 15.094 -27.812 -18.812 1 95.69 204 PRO A C 1
ATOM 1411 O O . PRO A 1 204 ? 15.438 -28.266 -17.719 1 95.69 204 PRO A O 1
ATOM 1414 N N . ALA A 1 205 ? 14.898 -26.484 -19.047 1 96.56 205 ALA A N 1
ATOM 1415 C CA . ALA A 1 205 ? 15.172 -25.469 -18.031 1 96.56 205 ALA A CA 1
ATOM 1416 C C . ALA A 1 205 ? 13.875 -24.906 -17.453 1 96.56 205 ALA A C 1
ATOM 1418 O O . ALA A 1 205 ? 13.703 -23.688 -17.406 1 96.56 205 ALA A O 1
ATOM 1419 N N . ILE A 1 206 ? 13.055 -25.797 -16.969 1 97.88 206 ILE A N 1
ATOM 1420 C CA . ILE A 1 206 ? 11.711 -25.406 -16.547 1 97.88 206 ILE A CA 1
ATOM 1421 C C . ILE A 1 206 ? 11.797 -24.469 -15.344 1 97.88 206 ILE A C 1
ATOM 1423 O O . ILE A 1 206 ? 10.984 -23.547 -15.211 1 97.88 206 ILE A O 1
ATOM 1427 N N . ARG A 1 207 ? 12.781 -24.625 -14.445 1 97.25 207 ARG A N 1
ATOM 1428 C CA . ARG A 1 207 ? 12.93 -23.75 -13.289 1 97.25 207 ARG A CA 1
ATOM 1429 C C . ARG A 1 207 ? 13.219 -22.312 -13.727 1 97.25 207 ARG A C 1
ATOM 1431 O O . ARG A 1 207 ? 12.695 -21.375 -13.141 1 97.25 207 ARG A O 1
ATOM 1438 N N . THR A 1 208 ? 14.039 -22.172 -14.766 1 97.31 208 THR A N 1
ATOM 1439 C CA . THR A 1 208 ? 14.359 -20.859 -15.281 1 97.31 208 THR A CA 1
ATOM 1440 C C . THR A 1 208 ? 13.117 -20.172 -15.844 1 97.31 208 THR A C 1
ATOM 1442 O O . THR A 1 208 ? 12.906 -18.969 -15.648 1 97.31 208 THR A O 1
ATOM 1445 N N . GLU A 1 209 ? 12.328 -20.953 -16.531 1 97.38 209 GLU A N 1
ATOM 1446 C CA . GLU A 1 209 ? 11.109 -20.406 -17.109 1 97.38 209 GLU A CA 1
ATOM 1447 C C . GLU A 1 209 ? 10.133 -19.953 -16.016 1 97.38 209 GLU A C 1
ATOM 1449 O O . GLU A 1 209 ? 9.523 -18.891 -16.109 1 97.38 209 GLU A O 1
ATOM 1454 N N . ILE A 1 210 ? 9.977 -20.766 -14.977 1 97.75 210 ILE A N 1
ATOM 1455 C CA . ILE A 1 210 ? 9.125 -20.438 -13.844 1 97.75 210 ILE A CA 1
ATOM 1456 C C . ILE A 1 210 ? 9.641 -19.156 -13.172 1 97.75 210 ILE A C 1
ATOM 1458 O O . ILE A 1 210 ? 8.875 -18.234 -12.914 1 97.75 210 ILE A O 1
ATOM 1462 N N . TRP A 1 211 ? 10.953 -19.094 -12.992 1 97.62 211 TRP A N 1
ATOM 1463 C CA . TRP A 1 211 ? 11.594 -17.969 -12.32 1 97.62 211 TRP A CA 1
ATOM 1464 C C . TRP A 1 211 ? 11.422 -16.688 -13.133 1 97.62 211 TRP A C 1
ATOM 1466 O O . TRP A 1 211 ? 11.117 -15.633 -12.578 1 97.62 211 TRP A O 1
ATOM 1476 N N . THR A 1 212 ? 11.57 -16.797 -14.414 1 96.94 212 THR A N 1
ATOM 1477 C CA . THR A 1 212 ? 11.477 -15.641 -15.305 1 96.94 212 THR A CA 1
ATOM 1478 C C . THR A 1 212 ? 10.07 -15.047 -15.273 1 96.94 212 THR A C 1
ATOM 1480 O O . THR A 1 212 ? 9.906 -13.828 -15.18 1 96.94 212 THR A O 1
ATOM 1483 N N . LYS A 1 213 ? 9.109 -15.828 -15.336 1 96.31 213 LYS A N 1
ATOM 1484 C CA . LYS A 1 213 ? 7.738 -15.344 -15.258 1 96.31 213 LYS A CA 1
ATOM 1485 C C . LYS A 1 213 ? 7.453 -14.703 -13.898 1 96.31 213 LYS A C 1
ATOM 1487 O O . LYS A 1 213 ? 6.855 -13.633 -13.82 1 96.31 213 LYS A O 1
ATOM 1492 N N . LEU A 1 214 ? 7.871 -15.398 -12.836 1 97.25 214 LEU A N 1
ATOM 1493 C CA . LEU A 1 214 ? 7.629 -14.914 -11.477 1 97.25 214 LEU A CA 1
ATOM 1494 C C . LEU A 1 214 ? 8.328 -13.578 -11.25 1 97.25 214 LEU A C 1
ATOM 1496 O O . LEU A 1 214 ? 7.805 -12.719 -10.531 1 97.25 214 LEU A O 1
ATOM 1500 N N . TRP A 1 215 ? 9.492 -13.422 -11.82 1 96.31 215 TRP A N 1
ATOM 1501 C CA . TRP A 1 215 ? 10.289 -12.203 -11.688 1 96.31 215 TRP A CA 1
ATOM 1502 C C . TRP A 1 215 ? 9.508 -10.984 -12.164 1 96.31 215 TRP A C 1
ATOM 1504 O O . TRP A 1 215 ? 9.648 -9.898 -11.602 1 96.31 215 TRP A O 1
ATOM 1514 N N . GLY A 1 216 ? 8.641 -11.141 -13.094 1 93.06 216 GLY A N 1
ATOM 1515 C CA . GLY A 1 216 ? 7.777 -10.062 -13.555 1 93.06 216 GLY A CA 1
ATOM 1516 C C . GLY A 1 216 ? 6.504 -9.93 -12.742 1 93.06 216 GLY A C 1
ATOM 1517 O O . GLY A 1 216 ? 6.008 -8.82 -12.523 1 93.06 216 GLY A O 1
ATOM 1518 N N . ASN A 1 217 ? 6.016 -11 -12.211 1 95.75 217 ASN A N 1
ATOM 1519 C CA . ASN A 1 217 ? 4.73 -11.031 -11.523 1 95.75 217 ASN A CA 1
ATOM 1520 C C . ASN A 1 217 ? 4.867 -10.625 -10.055 1 95.75 217 ASN A C 1
ATOM 1522 O O . ASN A 1 217 ? 3.936 -10.062 -9.477 1 95.75 217 ASN A O 1
ATOM 1526 N N . MET A 1 218 ? 6.027 -10.852 -9.5 1 98.19 218 MET A N 1
ATOM 1527 C CA . MET A 1 218 ? 6.207 -10.711 -8.055 1 98.19 218 MET A CA 1
ATOM 1528 C C . MET A 1 218 ? 6.23 -9.234 -7.652 1 98.19 218 MET A C 1
ATOM 1530 O O . MET A 1 218 ? 6.156 -8.914 -6.465 1 98.19 218 MET A O 1
ATOM 1534 N N . ASN A 1 219 ? 6.312 -8.383 -8.609 1 98.44 219 ASN A N 1
ATOM 1535 C CA . ASN A 1 219 ? 6.203 -6.957 -8.32 1 98.44 219 ASN A CA 1
ATOM 1536 C C . ASN A 1 219 ? 4.898 -6.379 -8.867 1 98.44 219 ASN A C 1
ATOM 1538 O O . ASN A 1 219 ? 4.062 -5.898 -8.102 1 98.44 219 ASN A O 1
ATOM 1542 N N . MET A 1 220 ? 4.508 -6.656 -10.117 1 98.25 220 MET A N 1
ATOM 1543 C CA . MET A 1 220 ? 3.32 -6.078 -10.742 1 98.25 220 MET A CA 1
ATOM 1544 C C . MET A 1 220 ? 2.055 -6.539 -10.031 1 98.25 220 MET A C 1
ATOM 1546 O O . MET A 1 220 ? 1.171 -5.73 -9.742 1 98.25 220 MET A O 1
ATOM 1550 N N . ASN A 1 221 ? 1.938 -7.832 -9.711 1 98.19 221 ASN A N 1
ATOM 1551 C CA . ASN A 1 221 ? 0.728 -8.367 -9.094 1 98.19 221 ASN A CA 1
ATOM 1552 C C . ASN A 1 221 ? 0.468 -7.73 -7.73 1 98.19 221 ASN A C 1
ATOM 1554 O O . ASN A 1 221 ? -0.586 -7.133 -7.512 1 98.19 221 ASN A O 1
ATOM 1558 N N . PRO A 1 222 ? 1.461 -7.824 -6.801 1 98.81 222 PRO A N 1
ATOM 1559 C CA . PRO A 1 222 ? 1.211 -7.266 -5.469 1 98.81 222 PRO A CA 1
ATOM 1560 C C . PRO A 1 222 ? 0.986 -5.754 -5.5 1 98.81 222 PRO A C 1
ATOM 1562 O O . PRO A 1 222 ? 0.09 -5.246 -4.82 1 98.81 222 PRO A O 1
ATOM 1565 N N . LEU A 1 223 ? 1.793 -5.008 -6.293 1 98.88 223 LEU A N 1
ATOM 1566 C CA . LEU A 1 223 ? 1.659 -3.557 -6.344 1 98.88 223 LEU A CA 1
ATOM 1567 C C . LEU A 1 223 ? 0.313 -3.154 -6.934 1 98.88 223 LEU A C 1
ATOM 1569 O O . LEU A 1 223 ? -0.313 -2.199 -6.473 1 98.88 223 LEU A O 1
ATOM 1573 N N . SER A 1 224 ? -0.133 -3.879 -7.957 1 98.69 224 SER A N 1
ATOM 1574 C CA . SER A 1 224 ? -1.434 -3.635 -8.57 1 98.69 224 SER A CA 1
ATOM 1575 C C . SER A 1 224 ? -2.568 -3.879 -7.586 1 98.69 224 SER A C 1
ATOM 1577 O O . SER A 1 224 ? -3.496 -3.072 -7.484 1 98.69 224 SER A O 1
ATOM 1579 N N . ALA A 1 225 ? -2.484 -4.941 -6.852 1 98.5 225 ALA A N 1
ATOM 1580 C CA . ALA A 1 225 ? -3.516 -5.266 -5.867 1 98.5 225 ALA A CA 1
ATOM 1581 C C . ALA A 1 225 ? -3.521 -4.254 -4.723 1 98.5 225 ALA A C 1
ATOM 1583 O O . ALA A 1 225 ? -4.582 -3.881 -4.223 1 98.5 225 ALA A O 1
ATOM 1584 N N . LEU A 1 226 ? -2.359 -3.822 -4.355 1 98.56 226 LEU A N 1
ATOM 1585 C CA . LEU A 1 226 ? -2.209 -2.867 -3.262 1 98.56 226 LEU A CA 1
ATOM 1586 C C . LEU A 1 226 ? -2.834 -1.524 -3.625 1 98.56 226 LEU A C 1
ATOM 1588 O O . LEU A 1 226 ? -3.449 -0.872 -2.777 1 98.56 226 LEU A O 1
ATOM 1592 N N . THR A 1 227 ? -2.789 -1.1 -4.879 1 98.62 227 THR A N 1
ATOM 1593 C CA . THR A 1 227 ? -3.117 0.27 -5.258 1 98.62 227 THR A CA 1
ATOM 1594 C C . THR A 1 227 ? -4.414 0.313 -6.059 1 98.62 227 THR A C 1
ATOM 1596 O O . THR A 1 227 ? -5.02 1.377 -6.215 1 98.62 227 THR A O 1
ATOM 1599 N N . GLY A 1 228 ? -4.77 -0.798 -6.656 1 98.44 228 GLY A N 1
ATOM 1600 C CA . GLY A 1 228 ? -5.863 -0.799 -7.613 1 98.44 228 GLY A CA 1
ATOM 1601 C C . GLY A 1 228 ? -5.449 -0.333 -8.992 1 98.44 228 GLY A C 1
ATOM 1602 O O . GLY A 1 228 ? -6.285 0.12 -9.781 1 98.44 228 GLY A O 1
ATOM 1603 N N . SER A 1 229 ? -4.195 -0.485 -9.312 1 98.62 229 SER A N 1
ATOM 1604 C CA . SER A 1 229 ? -3.66 0.115 -10.531 1 98.62 229 SER A CA 1
ATOM 1605 C C . SER A 1 229 ? -3.416 -0.939 -11.602 1 98.62 229 SER A C 1
ATOM 1607 O O . SER A 1 229 ? -3.092 -2.088 -11.289 1 98.62 229 SER A O 1
ATOM 1609 N N . THR A 1 230 ? -3.521 -0.523 -12.844 1 97.81 230 THR A N 1
ATOM 1610 C CA . THR A 1 230 ? -3.023 -1.326 -13.953 1 97.81 230 THR A CA 1
ATOM 1611 C C . THR A 1 230 ? -1.498 -1.325 -13.977 1 97.81 230 THR A C 1
ATOM 1613 O O . THR A 1 230 ? -0.861 -0.502 -13.32 1 97.81 230 THR A O 1
ATOM 1616 N N . ALA A 1 231 ? -0.945 -2.211 -14.727 1 97.06 231 ALA A N 1
ATOM 1617 C CA . ALA A 1 231 ? 0.507 -2.254 -14.883 1 97.06 231 ALA A CA 1
ATOM 1618 C C . ALA A 1 231 ? 1.034 -0.951 -15.477 1 97.06 231 ALA A C 1
ATOM 1620 O O . ALA A 1 231 ? 2.088 -0.458 -15.062 1 97.06 231 ALA A O 1
ATOM 1621 N N . GLU A 1 232 ? 0.309 -0.402 -16.375 1 97 232 GLU A N 1
ATOM 1622 C CA . GLU A 1 232 ? 0.718 0.846 -17.016 1 97 232 GLU A CA 1
ATOM 1623 C C . GLU A 1 232 ? 0.771 1.99 -16.016 1 97 232 GLU A C 1
ATOM 1625 O O . GLU A 1 232 ? 1.724 2.771 -16 1 97 232 GLU A O 1
ATOM 1630 N N . GLN A 1 233 ? -0.193 2.104 -15.211 1 97.88 233 GLN A N 1
ATOM 1631 C CA . GLN A 1 233 ? -0.235 3.148 -14.188 1 97.88 233 GLN A CA 1
ATOM 1632 C C . GLN A 1 233 ? 0.947 3.031 -13.234 1 97.88 233 GLN A C 1
ATOM 1634 O O . GLN A 1 233 ? 1.562 4.039 -12.875 1 97.88 233 GLN A O 1
ATOM 1639 N N . LEU A 1 234 ? 1.239 1.798 -12.82 1 98.5 234 LEU A N 1
ATOM 1640 C CA . LEU A 1 234 ? 2.367 1.563 -11.922 1 98.5 234 LEU A CA 1
ATOM 1641 C C . LEU A 1 234 ? 3.676 2.002 -12.578 1 98.5 234 LEU A C 1
ATOM 1643 O O . LEU A 1 234 ? 4.516 2.627 -11.922 1 98.5 234 LEU A O 1
ATOM 1647 N N . LEU A 1 235 ? 3.844 1.681 -13.836 1 98.12 235 LEU A N 1
ATOM 1648 C CA . LEU A 1 235 ? 5.113 1.913 -14.516 1 98.12 235 LEU A CA 1
ATOM 1649 C C . LEU A 1 235 ? 5.23 3.363 -14.969 1 98.12 235 LEU A C 1
ATOM 1651 O O . LEU A 1 235 ? 6.336 3.854 -15.219 1 98.12 235 LEU A O 1
ATOM 1655 N N . ASP A 1 236 ? 4.09 4.094 -15.086 1 97.56 236 ASP A N 1
ATOM 1656 C CA . ASP A 1 236 ? 4.094 5.508 -15.453 1 97.56 236 ASP A CA 1
ATOM 1657 C C . ASP A 1 236 ? 4.57 6.375 -14.289 1 97.56 236 ASP A C 1
ATOM 1659 O O . ASP A 1 236 ? 5.008 7.508 -14.492 1 97.56 236 ASP A O 1
ATOM 1663 N N . ASP A 1 237 ? 4.383 5.926 -13.117 1 98 237 ASP A N 1
ATOM 1664 C CA . ASP A 1 237 ? 4.852 6.652 -11.945 1 98 237 ASP A CA 1
ATOM 1665 C C . ASP A 1 237 ? 6.301 6.305 -11.617 1 98 237 ASP A C 1
ATOM 1667 O O . ASP A 1 237 ? 6.625 5.137 -11.391 1 98 237 ASP A O 1
ATOM 1671 N N . PRO A 1 238 ? 7.156 7.281 -11.555 1 98.19 238 PRO A N 1
ATOM 1672 C CA . PRO A 1 238 ? 8.57 6.977 -11.359 1 98.19 238 PRO A CA 1
ATOM 1673 C C . PRO A 1 238 ? 8.844 6.289 -10.023 1 98.19 238 PRO A C 1
ATOM 1675 O O . PRO A 1 238 ? 9.773 5.48 -9.914 1 98.19 238 PRO A O 1
ATOM 1678 N N . PHE A 1 239 ? 8.07 6.551 -9 1 98.69 239 PHE A N 1
ATOM 1679 C CA . PHE A 1 239 ? 8.305 5.977 -7.684 1 98.69 239 PHE A CA 1
ATOM 1680 C C . PHE A 1 239 ? 7.926 4.5 -7.664 1 98.69 239 PHE A C 1
ATOM 1682 O O . PHE A 1 239 ? 8.695 3.662 -7.184 1 98.69 239 PHE A O 1
ATOM 1689 N N . THR A 1 240 ? 6.766 4.148 -8.211 1 98.75 240 THR A N 1
ATOM 1690 C CA . THR A 1 240 ? 6.379 2.744 -8.219 1 98.75 240 THR A CA 1
ATOM 1691 C C . THR A 1 240 ? 7.199 1.962 -9.242 1 98.75 240 THR A C 1
ATOM 1693 O O . THR A 1 240 ? 7.48 0.778 -9.039 1 98.75 240 THR A O 1
ATOM 1696 N N . GLN A 1 241 ? 7.605 2.6 -10.336 1 98.62 241 GLN A N 1
ATOM 1697 C CA . GLN A 1 241 ? 8.531 1.937 -11.25 1 98.62 241 GLN A CA 1
ATOM 1698 C C . GLN A 1 241 ? 9.844 1.599 -10.547 1 98.62 241 GLN A C 1
ATOM 1700 O O . GLN A 1 241 ? 10.367 0.49 -10.688 1 98.62 241 GLN A O 1
ATOM 1705 N N . ASP A 1 242 ? 10.391 2.57 -9.828 1 98.75 242 ASP A N 1
ATOM 1706 C CA . ASP A 1 242 ? 11.633 2.332 -9.102 1 98.75 242 ASP A CA 1
ATOM 1707 C C . ASP A 1 242 ? 11.461 1.228 -8.062 1 98.75 242 ASP A C 1
ATOM 1709 O O . ASP A 1 242 ? 12.359 0.416 -7.852 1 98.75 242 ASP A O 1
ATOM 1713 N N . LEU A 1 243 ? 10.328 1.217 -7.375 1 98.88 243 LEU A N 1
ATOM 1714 C CA . LEU A 1 243 ? 10.039 0.158 -6.414 1 98.88 243 LEU A CA 1
ATOM 1715 C C . LEU A 1 243 ? 10.047 -1.208 -7.09 1 98.88 243 LEU A C 1
ATOM 1717 O O . LEU A 1 243 ? 10.633 -2.16 -6.57 1 98.88 243 LEU A O 1
ATOM 1721 N N . ALA A 1 244 ? 9.414 -1.299 -8.234 1 98.81 244 ALA A N 1
ATOM 1722 C CA . ALA A 1 244 ? 9.414 -2.549 -8.992 1 98.81 244 ALA A CA 1
ATOM 1723 C C . ALA A 1 244 ? 10.836 -2.984 -9.328 1 98.81 244 ALA A C 1
ATOM 1725 O O . ALA A 1 244 ? 11.18 -4.16 -9.18 1 98.81 244 ALA A O 1
ATOM 1726 N N . LEU A 1 245 ? 11.656 -2.051 -9.758 1 98.81 245 LEU A N 1
ATOM 1727 C CA . LEU A 1 245 ? 13.039 -2.348 -10.109 1 98.81 245 LEU A CA 1
ATOM 1728 C C . LEU A 1 245 ? 13.812 -2.846 -8.891 1 98.81 245 LEU A C 1
ATOM 1730 O O . LEU A 1 245 ? 14.586 -3.797 -8.992 1 98.81 245 LEU A O 1
ATOM 1734 N N . ARG A 1 246 ? 13.594 -2.215 -7.719 1 98.81 246 ARG A N 1
ATOM 1735 C CA . ARG A 1 246 ? 14.273 -2.631 -6.496 1 98.81 246 ARG A CA 1
ATOM 1736 C C . ARG A 1 246 ? 13.867 -4.047 -6.098 1 98.81 246 ARG A C 1
ATOM 1738 O O . ARG A 1 246 ? 14.711 -4.844 -5.676 1 98.81 246 ARG A O 1
ATOM 1745 N N . MET A 1 247 ? 12.617 -4.34 -6.207 1 98.81 247 MET A N 1
ATOM 1746 C CA . MET A 1 247 ? 12.133 -5.688 -5.91 1 98.81 247 MET A CA 1
ATOM 1747 C C . MET A 1 247 ? 12.75 -6.707 -6.863 1 98.81 247 MET A C 1
ATOM 1749 O O . MET A 1 247 ? 13.148 -7.793 -6.445 1 98.81 247 MET A O 1
ATOM 1753 N N . MET A 1 248 ? 12.82 -6.344 -8.141 1 98.62 248 MET A N 1
ATOM 1754 C CA . MET A 1 248 ? 13.422 -7.227 -9.141 1 98.62 248 MET A CA 1
ATOM 1755 C C . MET A 1 248 ? 14.891 -7.469 -8.828 1 98.62 248 MET A C 1
ATOM 1757 O O . MET A 1 248 ? 15.406 -8.562 -9.062 1 98.62 248 MET A O 1
ATOM 1761 N N . GLU A 1 249 ? 15.578 -6.445 -8.359 1 98.62 249 GLU A N 1
ATOM 1762 C CA . GLU A 1 249 ? 16.984 -6.59 -7.992 1 98.62 249 GLU A CA 1
ATOM 1763 C C . GLU A 1 249 ? 17.156 -7.586 -6.852 1 98.62 249 GLU A C 1
ATOM 1765 O O . GLU A 1 249 ? 18.062 -8.414 -6.883 1 98.62 249 GLU A O 1
ATOM 1770 N N . GLU A 1 250 ? 16.297 -7.473 -5.855 1 98.75 250 GLU A N 1
ATOM 1771 C CA . GLU A 1 250 ? 16.328 -8.422 -4.75 1 98.75 250 GLU A CA 1
ATOM 1772 C C . GLU A 1 250 ? 16.094 -9.852 -5.238 1 98.75 250 GLU A C 1
ATOM 1774 O O . GLU A 1 250 ? 16.828 -10.766 -4.859 1 98.75 250 GLU A O 1
ATOM 1779 N N . ALA A 1 251 ? 15.117 -10.008 -6.094 1 98.38 251 ALA A N 1
ATOM 1780 C CA . ALA A 1 251 ? 14.797 -11.328 -6.648 1 98.38 251 ALA A CA 1
ATOM 1781 C C . ALA A 1 251 ? 15.938 -11.852 -7.512 1 98.38 251 ALA A C 1
ATOM 1783 O O . ALA A 1 251 ? 16.234 -13.047 -7.508 1 98.38 251 ALA A O 1
ATOM 1784 N N . ALA A 1 252 ? 16.562 -10.961 -8.281 1 98.38 252 ALA A N 1
ATOM 1785 C CA . ALA A 1 252 ? 17.703 -11.359 -9.109 1 98.38 252 ALA A CA 1
ATOM 1786 C C . ALA A 1 252 ? 18.859 -11.844 -8.25 1 98.38 252 ALA A C 1
ATOM 1788 O O . ALA A 1 252 ? 19.547 -12.805 -8.609 1 98.38 252 ALA A O 1
ATOM 1789 N N . ALA A 1 253 ? 19.125 -11.164 -7.141 1 98.44 253 ALA A N 1
ATOM 1790 C CA . ALA A 1 253 ? 20.188 -11.578 -6.234 1 98.44 253 ALA A CA 1
ATOM 1791 C C . ALA A 1 253 ? 19.938 -12.977 -5.684 1 98.44 253 ALA A C 1
ATOM 1793 O O . ALA A 1 253 ? 20.859 -13.789 -5.578 1 98.44 253 ALA A O 1
ATOM 1794 N N . ILE A 1 254 ? 18.703 -13.266 -5.359 1 98.12 254 ILE A N 1
ATOM 1795 C CA . ILE A 1 254 ? 18.312 -14.602 -4.914 1 98.12 254 ILE A CA 1
ATOM 1796 C C . ILE A 1 254 ? 18.531 -15.602 -6.051 1 98.12 254 ILE A C 1
ATOM 1798 O O . ILE A 1 254 ? 19.109 -16.672 -5.848 1 98.12 254 ILE A O 1
ATOM 1802 N N . GLY A 1 255 ? 18 -15.25 -7.258 1 97.38 255 GLY A N 1
ATOM 1803 C CA . GLY A 1 255 ? 18.172 -16.109 -8.414 1 97.38 255 GLY A CA 1
ATOM 1804 C C . GLY A 1 255 ? 19.625 -16.453 -8.695 1 97.38 255 GLY A C 1
ATOM 1805 O O . GLY A 1 255 ? 19.938 -17.609 -9.016 1 97.38 255 GLY A O 1
ATOM 1806 N N . ALA A 1 256 ? 20.469 -15.5 -8.531 1 96.62 256 ALA A N 1
ATOM 1807 C CA . ALA A 1 256 ? 21.891 -15.711 -8.766 1 96.62 256 ALA A CA 1
ATOM 1808 C C . ALA A 1 256 ? 22.453 -16.766 -7.82 1 96.62 256 ALA A C 1
ATOM 1810 O O . ALA A 1 256 ? 23.25 -17.609 -8.234 1 96.62 256 ALA A O 1
ATOM 1811 N N . LYS A 1 257 ? 22.031 -16.766 -6.57 1 96.69 257 LYS A N 1
ATOM 1812 C CA . LYS A 1 257 ? 22.484 -17.75 -5.594 1 96.69 257 LYS A CA 1
ATOM 1813 C C . LYS A 1 257 ? 21.953 -19.141 -5.93 1 96.69 257 LYS A C 1
ATOM 1815 O O . LYS A 1 257 ? 22.562 -20.141 -5.559 1 96.69 257 LYS A O 1
ATOM 1820 N N . LEU A 1 258 ? 20.875 -19.188 -6.672 1 96.44 258 LEU A N 1
ATOM 1821 C CA . LEU A 1 258 ? 20.234 -20.453 -7.023 1 96.44 258 LEU A CA 1
ATOM 1822 C C . LEU A 1 258 ? 20.656 -20.906 -8.406 1 96.44 258 LEU A C 1
ATOM 1824 O O . LEU A 1 258 ? 20.188 -21.938 -8.906 1 96.44 258 LEU A O 1
ATOM 1828 N N . GLY A 1 259 ? 21.5 -20.141 -9.039 1 95.19 259 GLY A N 1
ATOM 1829 C CA . GLY A 1 259 ? 21.953 -20.453 -10.383 1 95.19 259 GLY A CA 1
ATOM 1830 C C . GLY A 1 259 ? 20.922 -20.156 -11.453 1 95.19 259 GLY A C 1
ATOM 1831 O O . GLY A 1 259 ? 20.938 -20.766 -12.523 1 95.19 259 GLY A O 1
ATOM 1832 N N . LEU A 1 260 ? 20.016 -19.281 -11.133 1 95.81 260 LEU A N 1
ATOM 1833 C CA . LEU A 1 260 ? 18.953 -18.891 -12.062 1 95.81 260 LEU A CA 1
ATOM 1834 C C . LEU A 1 260 ? 19.188 -17.484 -12.594 1 95.81 260 LEU A C 1
ATOM 1836 O O . LEU A 1 260 ? 19.578 -16.594 -11.844 1 95.81 260 LEU A O 1
ATOM 1840 N N . SER A 1 261 ? 19.062 -17.344 -13.883 1 93.88 261 SER A N 1
ATOM 1841 C CA . SER A 1 261 ? 19.156 -16.047 -14.539 1 93.88 261 SER A CA 1
ATOM 1842 C C . SER A 1 261 ? 18.031 -15.875 -15.57 1 93.88 261 SER A C 1
ATOM 1844 O O . SER A 1 261 ? 17.703 -16.812 -16.297 1 93.88 261 SER A O 1
ATOM 1846 N N . THR A 1 262 ? 17.516 -14.703 -15.594 1 93.44 262 THR A N 1
ATOM 1847 C CA . THR A 1 262 ? 16.469 -14.406 -16.578 1 93.44 262 THR A CA 1
ATOM 1848 C C . THR A 1 262 ? 17.078 -13.953 -17.891 1 93.44 262 THR A C 1
ATOM 1850 O O . THR A 1 262 ? 16.406 -13.922 -18.922 1 93.44 262 THR A O 1
ATOM 1853 N N . GLY A 1 263 ? 18.297 -13.57 -17.828 1 93.5 263 GLY A N 1
ATOM 1854 C CA . GLY A 1 263 ? 18.984 -13.062 -19 1 93.5 263 GLY A CA 1
ATOM 1855 C C . GLY A 1 263 ? 18.562 -11.656 -19.375 1 93.5 263 GLY A C 1
ATOM 1856 O O . GLY A 1 263 ? 18.875 -11.18 -20.469 1 93.5 263 GLY A O 1
ATOM 1857 N N . MET A 1 264 ? 17.812 -11.039 -18.547 1 95.12 264 MET A N 1
ATOM 1858 C CA . MET A 1 264 ? 17.297 -9.695 -18.797 1 95.12 264 MET A CA 1
ATOM 1859 C C . MET A 1 264 ? 17.547 -8.781 -17.594 1 95.12 264 MET A C 1
ATOM 1861 O O . MET A 1 264 ? 17.578 -9.242 -16.453 1 95.12 264 MET A O 1
ATOM 1865 N N . SER A 1 265 ? 17.781 -7.488 -17.953 1 97.12 265 SER A N 1
ATOM 1866 C CA . SER A 1 265 ? 17.875 -6.504 -16.875 1 97.12 265 SER A CA 1
ATOM 1867 C C . SER A 1 265 ? 16.5 -6.035 -16.422 1 97.12 265 SER A C 1
ATOM 1869 O O . SER A 1 265 ? 15.5 -6.27 -17.109 1 97.12 265 SER A O 1
ATOM 1871 N N . GLY A 1 266 ? 16.484 -5.418 -15.289 1 97 266 GLY A N 1
ATOM 1872 C CA . GLY A 1 266 ? 15.242 -4.836 -14.789 1 97 266 GLY A CA 1
ATOM 1873 C C . GLY A 1 266 ? 14.57 -3.916 -15.789 1 97 266 GLY A C 1
ATOM 1874 O O . GLY A 1 266 ? 13.414 -4.137 -16.156 1 97 266 GLY A O 1
ATOM 1875 N N . PRO A 1 267 ? 15.305 -2.932 -16.312 1 97.56 267 PRO A N 1
ATOM 1876 C CA . PRO A 1 267 ? 14.727 -2.012 -17.297 1 97.56 267 PRO A CA 1
ATOM 1877 C C . PRO A 1 267 ? 14.227 -2.725 -18.562 1 97.56 267 PRO A C 1
ATOM 1879 O O . PRO A 1 267 ? 13.195 -2.342 -19.125 1 97.56 267 PRO A O 1
ATOM 1882 N N . GLU A 1 268 ? 14.891 -3.748 -18.969 1 97.5 268 GLU A N 1
ATOM 1883 C CA . GLU A 1 268 ? 14.422 -4.527 -20.125 1 97.5 268 GLU A CA 1
ATOM 1884 C C . GLU A 1 268 ? 13.102 -5.23 -19.797 1 97.5 268 GLU A C 1
ATOM 1886 O O . GLU A 1 268 ? 12.203 -5.281 -20.641 1 97.5 268 GLU A O 1
ATOM 1891 N N . ARG A 1 269 ? 13.047 -5.789 -18.609 1 96.88 269 ARG A N 1
ATOM 1892 C CA . ARG A 1 269 ? 11.805 -6.441 -18.188 1 96.88 269 ARG A CA 1
ATOM 1893 C C . ARG A 1 269 ? 10.648 -5.445 -18.156 1 96.88 269 ARG A C 1
ATOM 1895 O O . ARG A 1 269 ? 9.531 -5.762 -18.562 1 96.88 269 ARG A O 1
ATOM 1902 N N . ILE A 1 270 ? 10.898 -4.25 -17.641 1 97.19 270 ILE A N 1
ATOM 1903 C CA . ILE A 1 270 ? 9.898 -3.193 -17.594 1 97.19 270 ILE A CA 1
ATOM 1904 C C . ILE A 1 270 ? 9.43 -2.865 -19.016 1 97.19 270 ILE A C 1
ATOM 1906 O O . ILE A 1 270 ? 8.234 -2.699 -19.266 1 97.19 270 ILE A O 1
ATOM 1910 N N . ALA A 1 271 ? 10.375 -2.799 -19.938 1 96.38 271 ALA A N 1
ATOM 1911 C CA . ALA A 1 271 ? 10.031 -2.512 -21.328 1 96.38 271 ALA A CA 1
ATOM 1912 C C . ALA A 1 271 ? 9.117 -3.586 -21.906 1 96.38 271 ALA A C 1
ATOM 1914 O O . ALA A 1 271 ? 8.18 -3.279 -22.641 1 96.38 271 ALA A O 1
ATOM 1915 N N . VAL A 1 272 ? 9.367 -4.828 -21.594 1 94.31 272 VAL A N 1
ATOM 1916 C CA . VAL A 1 272 ? 8.539 -5.938 -22.047 1 94.31 272 VAL A CA 1
ATOM 1917 C C . VAL A 1 272 ? 7.141 -5.812 -21.453 1 94.31 272 VAL A C 1
ATOM 1919 O O . VAL A 1 272 ? 6.145 -5.992 -22.156 1 94.31 272 VAL A O 1
ATOM 1922 N N . THR A 1 273 ? 7.035 -5.488 -20.203 1 94.75 273 THR A N 1
ATOM 1923 C CA . THR A 1 273 ? 5.75 -5.344 -19.531 1 94.75 273 THR A CA 1
ATOM 1924 C C . THR A 1 273 ? 4.949 -4.195 -20.125 1 94.75 273 THR A C 1
ATOM 1926 O O . THR A 1 273 ? 3.736 -4.309 -20.312 1 94.75 273 THR A O 1
ATOM 1929 N N . ARG A 1 274 ? 5.609 -3.129 -20.453 1 94.56 274 ARG A N 1
ATOM 1930 C CA . ARG A 1 274 ? 4.953 -1.952 -21 1 94.56 274 ARG A CA 1
ATOM 1931 C C . ARG A 1 274 ? 4.297 -2.275 -22.344 1 94.56 274 ARG A C 1
ATOM 1933 O O . ARG A 1 274 ? 3.266 -1.696 -22.688 1 94.56 274 ARG A O 1
ATOM 1940 N N . LYS A 1 275 ? 4.836 -3.189 -23.047 1 92.19 275 LYS A N 1
ATOM 1941 C CA . LYS A 1 275 ? 4.309 -3.568 -24.359 1 92.19 275 LYS A CA 1
ATOM 1942 C C . LYS A 1 275 ? 2.957 -4.266 -24.219 1 92.19 275 LYS A C 1
ATOM 1944 O O . LYS A 1 275 ? 2.184 -4.324 -25.188 1 92.19 275 LYS A O 1
ATOM 1949 N N . LEU A 1 276 ? 2.684 -4.797 -23.062 1 88.75 276 LEU A N 1
ATOM 1950 C CA . LEU A 1 276 ? 1.424 -5.496 -22.844 1 88.75 276 LEU A CA 1
ATOM 1951 C C . LEU A 1 276 ? 0.271 -4.512 -22.703 1 88.75 276 LEU A C 1
ATOM 1953 O O . LEU A 1 276 ? -0.896 -4.895 -22.797 1 88.75 276 LEU A O 1
ATOM 1957 N N . GLY A 1 277 ? 0.607 -3.15 -22.469 1 86.38 277 GLY A N 1
ATOM 1958 C CA . GLY A 1 277 ? -0.422 -2.129 -22.359 1 86.38 277 GLY A CA 1
ATOM 1959 C C . GLY A 1 277 ? -1.066 -2.064 -20.984 1 86.38 277 GLY A C 1
ATOM 1960 O O . GLY A 1 277 ? -0.455 -2.453 -19.984 1 86.38 277 GLY A O 1
ATOM 1961 N N . ALA A 1 278 ? -2.316 -1.455 -21 1 87.12 278 ALA A N 1
ATOM 1962 C CA . ALA A 1 278 ? -3.061 -1.29 -19.766 1 87.12 278 ALA A CA 1
ATOM 1963 C C . ALA A 1 278 ? -3.838 -2.557 -19.422 1 87.12 278 ALA A C 1
ATOM 1965 O O . ALA A 1 278 ? -4.711 -2.984 -20.172 1 87.12 278 ALA A O 1
ATOM 1966 N N . PHE A 1 279 ? -3.381 -3.275 -18.453 1 90.38 279 PHE A N 1
ATOM 1967 C CA . PHE A 1 279 ? -4.109 -4.465 -18.031 1 90.38 279 PHE A CA 1
ATOM 1968 C C . PHE A 1 279 ? -4.145 -4.562 -16.516 1 90.38 279 PHE A C 1
ATOM 1970 O O . PHE A 1 279 ? -3.238 -4.066 -15.828 1 90.38 279 PHE A O 1
ATOM 1977 N N . LYS A 1 280 ? -5.195 -5.109 -16.047 1 94.75 280 LYS A N 1
ATOM 1978 C CA . LYS A 1 280 ? -5.258 -5.488 -14.633 1 94.75 280 LYS A CA 1
ATOM 1979 C C . LYS A 1 280 ? -4.598 -6.844 -14.398 1 94.75 280 LYS A C 1
ATOM 1981 O O . LYS A 1 280 ? -4.855 -7.801 -15.133 1 94.75 280 LYS A O 1
ATOM 1986 N N . THR A 1 281 ? -3.732 -6.867 -13.445 1 96.12 281 THR A N 1
ATOM 1987 C CA . THR A 1 281 ? -3.094 -8.141 -13.125 1 96.12 281 THR A CA 1
ATOM 1988 C C . THR A 1 281 ? -4.117 -9.141 -12.594 1 96.12 281 THR A C 1
ATOM 1990 O O . THR A 1 281 ? -5.219 -8.758 -12.203 1 96.12 281 THR A O 1
ATOM 1993 N N . SER A 1 282 ? -3.783 -10.438 -12.656 1 93.38 282 SER A N 1
ATOM 1994 C CA . SER A 1 282 ? -4.676 -11.477 -12.156 1 93.38 282 SER A CA 1
ATOM 1995 C C . SER A 1 282 ? -4.957 -11.297 -10.664 1 93.38 282 SER A C 1
ATOM 1997 O O . SER A 1 282 ? -6.07 -11.547 -10.203 1 93.38 282 SER A O 1
ATOM 1999 N N . MET A 1 283 ? -4 -10.797 -9.883 1 96.69 283 MET A N 1
ATOM 2000 C CA . MET A 1 283 ? -4.191 -10.586 -8.453 1 96.69 283 MET A CA 1
ATOM 2001 C C . MET A 1 283 ? -5.156 -9.438 -8.195 1 96.69 283 MET A C 1
ATOM 2003 O O . MET A 1 283 ? -5.977 -9.5 -7.277 1 96.69 283 MET A O 1
ATOM 2007 N N . LEU A 1 284 ? -5.031 -8.359 -8.953 1 97.69 284 LEU A N 1
ATOM 2008 C CA . LEU A 1 284 ? -5.98 -7.258 -8.82 1 97.69 284 LEU A CA 1
ATOM 2009 C C . LEU A 1 284 ? -7.398 -7.723 -9.141 1 97.69 284 LEU A C 1
ATOM 2011 O O . LEU A 1 284 ? -8.344 -7.363 -8.438 1 97.69 284 LEU A O 1
ATOM 2015 N N . GLN A 1 285 ? -7.527 -8.547 -10.203 1 94.94 285 GLN A N 1
ATOM 2016 C CA . GLN A 1 285 ? -8.836 -9.086 -10.562 1 94.94 285 GLN A CA 1
ATOM 2017 C C . GLN A 1 285 ? -9.414 -9.922 -9.422 1 94.94 285 GLN A C 1
ATOM 2019 O O . GLN A 1 285 ? -10.602 -9.836 -9.117 1 94.94 285 GLN A O 1
ATOM 2024 N N . ASP A 1 286 ? -8.594 -10.734 -8.836 1 94.94 286 ASP A N 1
ATOM 2025 C CA . ASP A 1 286 ? -9.031 -11.516 -7.684 1 94.94 286 ASP A CA 1
ATOM 2026 C C . ASP A 1 286 ? -9.461 -10.602 -6.531 1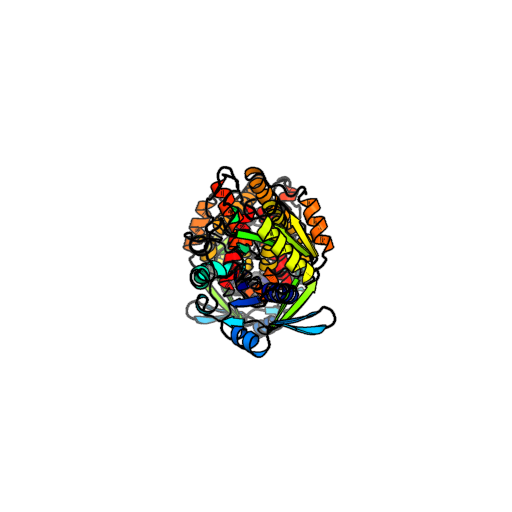 94.94 286 ASP A C 1
ATOM 2028 O O . ASP A 1 286 ? -10.492 -10.836 -5.898 1 94.94 286 ASP A O 1
ATOM 2032 N N . PHE A 1 287 ? -8.656 -9.586 -6.262 1 97.81 287 PHE A N 1
ATOM 2033 C CA . PHE A 1 287 ? -8.961 -8.641 -5.199 1 97.81 287 PHE A CA 1
ATOM 2034 C C . PHE A 1 287 ? -10.328 -8 -5.422 1 97.81 287 PHE A C 1
ATOM 2036 O O . PHE A 1 287 ? -11.164 -7.969 -4.516 1 97.81 287 PHE A O 1
ATOM 2043 N N . GLU A 1 288 ? -10.57 -7.516 -6.609 1 96.81 288 GLU A N 1
ATOM 2044 C CA . GLU A 1 288 ? -11.82 -6.84 -6.961 1 96.81 288 GLU A CA 1
ATOM 2045 C C . GLU A 1 288 ? -13.008 -7.793 -6.887 1 96.81 288 GLU A C 1
ATOM 2047 O O . GLU A 1 288 ? -14.125 -7.375 -6.602 1 96.81 288 GLU A O 1
ATOM 2052 N N . ALA A 1 289 ? -12.711 -9.078 -7.117 1 94.12 289 ALA A N 1
ATOM 2053 C CA . ALA A 1 289 ? -13.766 -10.086 -7.105 1 94.12 289 ALA A CA 1
ATOM 2054 C C . ALA A 1 289 ? -13.984 -10.648 -5.703 1 94.12 289 ALA A C 1
ATOM 2056 O O . ALA A 1 289 ? -14.82 -11.523 -5.496 1 94.12 289 ALA A O 1
ATOM 2057 N N . GLY A 1 290 ? -13.18 -10.164 -4.742 1 95.81 290 GLY A N 1
ATOM 2058 C CA . GLY A 1 290 ? -13.312 -10.617 -3.369 1 95.81 290 GLY A CA 1
ATOM 2059 C C . GLY A 1 290 ? -12.781 -12.023 -3.148 1 95.81 290 GLY A C 1
ATOM 2060 O O . GLY A 1 290 ? -13.281 -12.758 -2.299 1 95.81 290 GLY A O 1
ATOM 2061 N N . ARG A 1 291 ? -11.781 -12.461 -3.902 1 93.31 291 ARG A N 1
ATOM 2062 C CA . ARG A 1 291 ? -11.188 -13.789 -3.807 1 93.31 291 ARG A CA 1
ATOM 2063 C C . ARG A 1 291 ? -9.859 -13.734 -3.053 1 93.31 291 ARG A C 1
ATOM 2065 O O . ARG A 1 291 ? -9.227 -12.68 -2.967 1 93.31 291 ARG A O 1
ATOM 2072 N N . ALA A 1 292 ? -9.469 -14.875 -2.545 1 94.12 292 ALA A N 1
ATOM 2073 C CA . ALA A 1 292 ? -8.18 -14.984 -1.874 1 94.12 292 ALA A CA 1
ATOM 2074 C C . ALA A 1 292 ? -7.031 -14.695 -2.84 1 94.12 292 ALA A C 1
ATOM 2076 O O . ALA A 1 292 ? -7.117 -15.016 -4.027 1 94.12 292 ALA A O 1
ATOM 2077 N N . LEU A 1 293 ? -6 -14.133 -2.316 1 96.5 293 LEU A N 1
ATOM 2078 C CA . LEU A 1 293 ? -4.863 -13.742 -3.141 1 96.5 293 LEU A CA 1
ATOM 2079 C C . LEU A 1 293 ? -3.732 -14.758 -3.018 1 96.5 293 LEU A C 1
ATOM 2081 O O . LEU A 1 293 ? -3.518 -15.328 -1.944 1 96.5 293 LEU A O 1
ATOM 2085 N N . GLU A 1 294 ? -3.004 -14.93 -4.031 1 96.88 294 GLU A N 1
ATOM 2086 C CA . GLU A 1 294 ? -1.853 -15.828 -4.047 1 96.88 294 GLU A CA 1
ATOM 2087 C C . GLU A 1 294 ? -0.598 -15.133 -3.533 1 96.88 294 GLU A C 1
ATOM 2089 O O . GLU A 1 294 ? 0.43 -15.109 -4.211 1 96.88 294 GLU A O 1
ATOM 2094 N N . ILE A 1 295 ? -0.604 -14.688 -2.359 1 97.81 295 ILE A N 1
ATOM 2095 C CA . ILE A 1 295 ? 0.436 -13.844 -1.779 1 97.81 295 ILE A CA 1
ATOM 2096 C C . ILE A 1 295 ? 1.698 -14.664 -1.542 1 97.81 295 ILE A C 1
ATOM 2098 O O . ILE A 1 295 ? 2.791 -14.273 -1.959 1 97.81 295 ILE A O 1
ATOM 2102 N N . GLY A 1 296 ? 1.586 -15.797 -0.924 1 96.94 296 GLY A N 1
ATOM 2103 C CA . GLY A 1 296 ? 2.723 -16.641 -0.578 1 96.94 296 GLY A CA 1
ATOM 2104 C C . GLY A 1 296 ? 3.533 -17.078 -1.785 1 96.94 296 GLY A C 1
ATOM 2105 O O . GLY A 1 296 ? 4.719 -16.75 -1.895 1 96.94 296 GLY A O 1
ATOM 2106 N N . PRO A 1 297 ? 2.893 -17.719 -2.742 1 97.38 297 PRO A N 1
ATOM 2107 C CA . PRO A 1 297 ? 3.627 -18.281 -3.877 1 97.38 297 PRO A CA 1
ATOM 2108 C C . PRO A 1 297 ? 4.203 -17.203 -4.801 1 97.38 297 PRO A C 1
ATOM 2110 O O . PRO A 1 297 ? 5.227 -17.438 -5.453 1 97.38 297 PRO A O 1
ATOM 2113 N N . ILE A 1 298 ? 3.574 -16.047 -4.871 1 98.31 298 ILE A N 1
ATOM 2114 C CA . ILE A 1 298 ? 3.996 -15.031 -5.832 1 98.31 298 ILE A CA 1
ATOM 2115 C C . ILE A 1 298 ? 5.016 -14.102 -5.184 1 98.31 298 ILE A C 1
ATOM 2117 O O . ILE A 1 298 ? 5.988 -13.695 -5.82 1 98.31 298 ILE A O 1
ATOM 2121 N N . LEU A 1 299 ? 4.805 -13.758 -3.922 1 98.69 299 LEU A N 1
ATOM 2122 C CA . LEU A 1 299 ? 5.68 -12.773 -3.295 1 98.69 299 LEU A CA 1
ATOM 2123 C C . LEU A 1 299 ? 6.324 -13.344 -2.037 1 98.69 299 LEU A C 1
ATOM 2125 O O . LEU A 1 299 ? 7.516 -13.125 -1.791 1 98.69 299 LEU A O 1
ATOM 2129 N N . GLY A 1 300 ? 5.637 -14.086 -1.238 1 98.38 300 GLY A N 1
ATOM 2130 C CA . GLY A 1 300 ? 6.09 -14.562 0.058 1 98.38 300 GLY A CA 1
ATOM 2131 C C . GLY A 1 300 ? 7.32 -15.445 -0.031 1 98.38 300 GLY A C 1
ATOM 2132 O O . GLY A 1 300 ? 8.094 -15.547 0.926 1 98.38 300 GLY A O 1
ATOM 2133 N N . VAL A 1 301 ? 7.551 -16.078 -1.103 1 98.31 301 VAL A N 1
ATOM 2134 C CA . VAL A 1 301 ? 8.672 -16.984 -1.281 1 98.31 301 VAL A CA 1
ATOM 2135 C C . VAL A 1 301 ? 9.984 -16.203 -1.27 1 98.31 301 VAL A C 1
ATOM 2137 O O . VAL A 1 301 ? 11.031 -16.734 -0.883 1 98.31 301 VAL A O 1
ATOM 2140 N N . PHE A 1 302 ? 10.016 -14.938 -1.631 1 98.69 302 PHE A N 1
ATOM 2141 C CA . PHE A 1 302 ? 11.266 -14.203 -1.804 1 98.69 302 PHE A CA 1
ATOM 2142 C C . PHE A 1 302 ? 11.859 -13.812 -0.453 1 98.69 302 PHE A C 1
ATOM 2144 O O . PHE A 1 302 ? 13.031 -14.07 -0.187 1 98.69 302 PHE A O 1
ATOM 2151 N N . PRO A 1 303 ? 11.031 -13.211 0.451 1 98.75 303 PRO A N 1
ATOM 2152 C CA . PRO A 1 303 ? 11.602 -13 1.786 1 98.75 303 PRO A CA 1
ATOM 2153 C C . PRO A 1 303 ? 12.094 -14.305 2.424 1 98.75 303 PRO A C 1
ATOM 2155 O O . PRO A 1 303 ? 13.133 -14.312 3.086 1 98.75 303 PRO A O 1
ATOM 2158 N N . GLU A 1 304 ? 11.352 -15.398 2.258 1 98.44 304 GLU A N 1
ATOM 2159 C CA . GLU A 1 304 ? 11.75 -16.672 2.828 1 98.44 304 GLU A CA 1
ATOM 2160 C C . GLU A 1 304 ? 13.062 -17.172 2.215 1 98.44 304 GLU A C 1
ATOM 2162 O O . GLU A 1 304 ? 13.984 -17.547 2.936 1 98.44 304 GLU A O 1
ATOM 2167 N N . LEU A 1 305 ? 13.156 -17.156 0.894 1 98.44 305 LEU A N 1
ATOM 2168 C CA . LEU A 1 305 ? 14.391 -17.531 0.209 1 98.44 305 LEU A CA 1
ATOM 2169 C C . LEU A 1 305 ? 15.539 -16.625 0.631 1 98.44 305 LEU A C 1
ATOM 2171 O O . LEU A 1 305 ? 16.656 -17.094 0.84 1 98.44 305 LEU A O 1
ATOM 2175 N N . GLY A 1 306 ? 15.266 -15.305 0.706 1 98.56 306 GLY A N 1
ATOM 2176 C CA . GLY A 1 306 ? 16.281 -14.375 1.16 1 98.56 306 GLY A CA 1
ATOM 2177 C C . GLY A 1 306 ? 16.875 -14.742 2.508 1 98.56 306 GLY A C 1
ATOM 2178 O O . GLY A 1 306 ? 18.094 -14.75 2.678 1 98.56 306 GLY A O 1
ATOM 2179 N N . ARG A 1 307 ? 16.031 -15.039 3.447 1 98.06 307 ARG A N 1
ATOM 2180 C CA . ARG A 1 307 ? 16.484 -15.43 4.777 1 98.06 307 ARG A CA 1
ATOM 2181 C C . ARG A 1 307 ? 17.312 -16.703 4.719 1 98.06 307 ARG A C 1
ATOM 2183 O O . ARG A 1 307 ? 18.344 -16.812 5.395 1 98.06 307 ARG A O 1
ATOM 2190 N N . LYS A 1 308 ? 16.938 -17.656 3.924 1 97.94 308 LYS A N 1
ATOM 2191 C CA . LYS A 1 308 ? 17.625 -18.938 3.834 1 97.94 308 LYS A CA 1
ATOM 2192 C C . LYS A 1 308 ? 18.969 -18.797 3.123 1 97.94 308 LYS A C 1
ATOM 2194 O O . LYS A 1 308 ? 19.906 -19.547 3.391 1 97.94 308 LYS A O 1
ATOM 2199 N N . LEU A 1 309 ? 19.141 -17.844 2.264 1 98 309 LEU A N 1
ATOM 2200 C CA . LEU A 1 309 ? 20.328 -17.703 1.438 1 98 309 LEU A CA 1
ATOM 2201 C C . LEU A 1 309 ? 21.203 -16.547 1.924 1 98 309 LEU A C 1
ATOM 2203 O O . LEU A 1 309 ? 22.281 -16.312 1.38 1 98 309 LEU A O 1
ATOM 2207 N N . GLY A 1 310 ? 20.688 -15.82 2.961 1 98 310 GLY A N 1
ATOM 2208 C CA . GLY A 1 310 ? 21.422 -14.664 3.455 1 98 310 GLY A CA 1
ATOM 2209 C C . GLY A 1 310 ? 21.375 -13.484 2.498 1 98 310 GLY A C 1
ATOM 2210 O O . GLY A 1 310 ? 22.375 -12.773 2.346 1 98 310 GLY A O 1
ATOM 2211 N N . VAL A 1 311 ? 20.375 -13.312 1.713 1 98.5 311 VAL A N 1
ATOM 2212 C CA . VAL A 1 311 ? 20.172 -12.203 0.784 1 98.5 311 VAL A CA 1
ATOM 2213 C C . VAL A 1 311 ? 19.109 -11.25 1.33 1 98.5 311 VAL A C 1
ATOM 2215 O O . VAL A 1 311 ? 17.969 -11.641 1.549 1 98.5 311 VAL A O 1
ATOM 2218 N N . PRO A 1 312 ? 19.438 -9.938 1.64 1 98.62 312 PRO A N 1
ATOM 2219 C CA . PRO A 1 312 ? 18.438 -8.992 2.129 1 98.62 312 PRO A CA 1
ATOM 2220 C C . PRO A 1 312 ? 17.344 -8.711 1.098 1 98.62 312 PRO A C 1
ATOM 2222 O O . PRO A 1 312 ? 17.641 -8.578 -0.094 1 98.62 312 PRO A O 1
ATOM 2225 N N . THR A 1 313 ? 16.109 -8.695 1.51 1 98.81 313 THR A N 1
ATOM 2226 C CA . THR A 1 313 ? 14.984 -8.406 0.625 1 98.81 313 THR A CA 1
ATOM 2227 C C . THR A 1 313 ? 14.094 -7.328 1.223 1 98.81 313 THR A C 1
ATOM 2229 O O . THR A 1 313 ? 12.867 -7.488 1.281 1 98.81 313 THR A O 1
ATOM 2232 N N . PRO A 1 314 ? 14.609 -6.188 1.608 1 98.81 314 PRO A N 1
ATOM 2233 C CA . PRO A 1 314 ? 13.82 -5.203 2.354 1 98.81 314 PRO A CA 1
ATOM 2234 C C . PRO A 1 314 ? 12.602 -4.711 1.577 1 98.81 314 PRO A C 1
ATOM 2236 O O . PRO A 1 314 ? 11.562 -4.426 2.174 1 98.81 314 PRO A O 1
ATOM 2239 N N . TYR A 1 315 ? 12.656 -4.547 0.259 1 98.88 315 TYR A N 1
ATOM 2240 C CA . TYR A 1 315 ? 11.516 -4.059 -0.513 1 98.88 315 TYR A CA 1
ATOM 2241 C C . TYR A 1 315 ? 10.453 -5.137 -0.655 1 98.88 315 TYR A C 1
ATOM 2243 O O . TYR A 1 315 ? 9.258 -4.859 -0.519 1 98.88 315 TYR A O 1
ATOM 2251 N N . CYS A 1 316 ? 10.875 -6.371 -0.876 1 98.94 316 CYS A N 1
ATOM 2252 C CA . CYS A 1 316 ? 9.914 -7.473 -0.91 1 98.94 316 CYS A CA 1
ATOM 2253 C C . CYS A 1 316 ? 9.242 -7.648 0.443 1 98.94 316 CYS A C 1
ATOM 2255 O O . CYS A 1 316 ? 8.039 -7.898 0.512 1 98.94 316 CYS A O 1
ATOM 2257 N N . ASP A 1 317 ? 10.039 -7.535 1.499 1 98.88 317 ASP A N 1
ATOM 2258 C CA . ASP A 1 317 ? 9.477 -7.609 2.844 1 98.88 317 ASP A CA 1
ATOM 2259 C C . ASP A 1 317 ? 8.398 -6.547 3.051 1 98.88 317 ASP A C 1
ATOM 2261 O O . ASP A 1 317 ? 7.297 -6.852 3.514 1 98.88 317 ASP A O 1
ATOM 2265 N N . ALA A 1 318 ? 8.727 -5.336 2.688 1 98.88 318 ALA A N 1
ATOM 2266 C CA . ALA A 1 318 ? 7.816 -4.211 2.883 1 98.88 318 ALA A CA 1
ATOM 2267 C C . ALA A 1 318 ? 6.504 -4.434 2.139 1 98.88 318 ALA A C 1
ATOM 2269 O O . ALA A 1 318 ? 5.426 -4.312 2.725 1 98.88 318 ALA A O 1
ATOM 2270 N N . VAL A 1 319 ? 6.582 -4.789 0.886 1 98.94 319 VAL A N 1
ATOM 2271 C CA . VAL A 1 319 ? 5.387 -4.957 0.061 1 98.94 319 VAL A CA 1
ATOM 2272 C C . VAL A 1 319 ? 4.582 -6.156 0.557 1 98.94 319 VAL A C 1
ATOM 2274 O O . VAL A 1 319 ? 3.35 -6.125 0.557 1 98.94 319 VAL A O 1
ATOM 2277 N N . LEU A 1 320 ? 5.297 -7.215 1.019 1 98.88 320 LEU A N 1
ATOM 2278 C CA . LEU A 1 320 ? 4.602 -8.383 1.559 1 98.88 320 LEU A CA 1
ATOM 2279 C C . LEU A 1 320 ? 3.77 -8 2.777 1 98.88 320 LEU A C 1
ATOM 2281 O O . LEU A 1 320 ? 2.596 -8.367 2.871 1 98.88 320 LEU A O 1
ATOM 2285 N N . GLY A 1 321 ? 4.371 -7.293 3.715 1 98.81 321 GLY A N 1
ATOM 2286 C CA . GLY A 1 321 ? 3.637 -6.852 4.891 1 98.81 321 GLY A CA 1
ATOM 2287 C C . GLY A 1 321 ? 2.42 -6.012 4.551 1 98.81 321 GLY A C 1
ATOM 2288 O O . GLY A 1 321 ? 1.332 -6.246 5.086 1 98.81 321 GLY A O 1
ATOM 2289 N N . LEU A 1 322 ? 2.59 -5.051 3.65 1 98.88 322 LEU A N 1
ATOM 2290 C CA . LEU A 1 322 ? 1.502 -4.164 3.244 1 98.88 322 LEU A CA 1
ATOM 2291 C C . LEU A 1 322 ? 0.376 -4.957 2.588 1 98.88 322 LEU A C 1
ATOM 2293 O O . LEU A 1 322 ? -0.797 -4.762 2.914 1 98.88 322 LEU A O 1
ATOM 2297 N N . LEU A 1 323 ? 0.753 -5.82 1.686 1 98.81 323 LEU A N 1
ATOM 2298 C CA . LEU A 1 323 ? -0.224 -6.59 0.92 1 98.81 323 LEU A CA 1
ATOM 2299 C C . LEU A 1 323 ? -1.022 -7.516 1.832 1 98.81 323 LEU A C 1
ATOM 2301 O O . LEU A 1 323 ? -2.242 -7.625 1.695 1 98.81 323 LEU A O 1
ATOM 2305 N N . ARG A 1 324 ? -0.371 -8.234 2.723 1 98.44 324 ARG A N 1
ATOM 2306 C CA . ARG A 1 324 ? -1.053 -9.125 3.652 1 98.44 324 ARG A CA 1
ATOM 2307 C C . ARG A 1 324 ? -2.072 -8.367 4.496 1 98.44 324 ARG A C 1
ATOM 2309 O O . ARG A 1 324 ? -3.193 -8.844 4.695 1 98.44 324 ARG A O 1
ATOM 2316 N N . GLN A 1 325 ? -1.709 -7.258 4.977 1 98.69 325 GLN A N 1
ATOM 2317 C CA . GLN A 1 325 ? -2.611 -6.469 5.812 1 98.69 325 GLN A CA 1
ATOM 2318 C C . GLN A 1 325 ? -3.785 -5.934 4.996 1 98.69 325 GLN A C 1
ATOM 2320 O O . GLN A 1 325 ? -4.93 -5.953 5.457 1 98.69 325 GLN A O 1
ATOM 2325 N N . ARG A 1 326 ? -3.482 -5.391 3.787 1 98.5 326 ARG A N 1
ATOM 2326 C CA . ARG A 1 326 ? -4.582 -4.922 2.949 1 98.5 326 ARG A CA 1
ATOM 2327 C C . ARG A 1 326 ? -5.562 -6.051 2.654 1 98.5 326 ARG A C 1
ATOM 2329 O O . ARG A 1 326 ? -6.777 -5.859 2.729 1 98.5 326 ARG A O 1
ATOM 2336 N N . ALA A 1 327 ? -5.023 -7.207 2.273 1 98.12 327 ALA A N 1
ATOM 2337 C CA . ALA A 1 327 ? -5.871 -8.359 2 1 98.12 327 ALA A CA 1
ATOM 2338 C C . ALA A 1 327 ? -6.73 -8.711 3.213 1 98.12 327 ALA A C 1
ATOM 2340 O O . ALA A 1 327 ? -7.953 -8.812 3.105 1 98.12 327 ALA A O 1
ATOM 2341 N N . ALA A 1 328 ? -6.133 -8.836 4.34 1 97.81 328 ALA A N 1
ATOM 2342 C CA . ALA A 1 328 ? -6.84 -9.211 5.562 1 97.81 328 ALA A CA 1
ATOM 2343 C C . ALA A 1 328 ? -7.926 -8.188 5.902 1 97.81 328 ALA A C 1
ATOM 2345 O O . ALA A 1 328 ? -9.055 -8.562 6.234 1 97.81 328 ALA A O 1
ATOM 2346 N N . ASN A 1 329 ? -7.602 -6.902 5.785 1 97.69 329 ASN A N 1
ATOM 2347 C CA . ASN A 1 329 ? -8.539 -5.84 6.125 1 97.69 329 ASN A CA 1
ATOM 2348 C C . ASN A 1 329 ? -9.68 -5.75 5.109 1 97.69 329 ASN A C 1
ATOM 2350 O O . ASN A 1 329 ? -10.688 -5.098 5.359 1 97.69 329 ASN A O 1
ATOM 2354 N N . SER A 1 330 ? -9.516 -6.355 3.992 1 97.12 330 SER A N 1
ATOM 2355 C CA . SER A 1 330 ? -10.555 -6.391 2.963 1 97.12 330 SER A CA 1
ATOM 2356 C C . SER A 1 330 ? -11.32 -7.707 2.994 1 97.12 330 SER A C 1
ATOM 2358 O O . SER A 1 330 ? -12.117 -7.988 2.098 1 97.12 330 SER A O 1
ATOM 2360 N N . GLY A 1 331 ? -11.031 -8.555 3.967 1 96.12 331 GLY A N 1
ATOM 2361 C CA . GLY A 1 331 ? -11.734 -9.82 4.145 1 96.12 331 GLY A CA 1
ATOM 2362 C C . GLY A 1 331 ? -11.195 -10.922 3.256 1 96.12 331 GLY A C 1
ATOM 2363 O O . GLY A 1 331 ? -11.914 -11.875 2.932 1 96.12 331 GLY A O 1
ATOM 2364 N N . LEU A 1 332 ? -9.977 -10.695 2.807 1 94.94 332 LEU A N 1
ATOM 2365 C CA . LEU A 1 332 ? -9.383 -11.648 1.875 1 94.94 332 LEU A CA 1
ATOM 2366 C C . LEU A 1 332 ? -8.234 -12.414 2.535 1 94.94 332 LEU A C 1
ATOM 2368 O O . LEU A 1 332 ? -7.531 -11.875 3.389 1 94.94 332 LEU A O 1
ATOM 2372 N N . MET B 1 1 ? -10.766 63.875 24.109 1 28.7 1 MET B N 1
ATOM 2373 C CA . MET B 1 1 ? -11.359 62.625 24.578 1 28.7 1 MET B CA 1
ATOM 2374 C C . MET B 1 1 ? -10.75 61.406 23.859 1 28.7 1 MET B C 1
ATOM 2376 O O . MET B 1 1 ? -10.961 61.25 22.656 1 28.7 1 MET B O 1
ATOM 2380 N N . ASN B 1 2 ? -9.461 61.031 23.984 1 27.03 2 ASN B N 1
ATOM 2381 C CA . ASN B 1 2 ? -8.547 60.094 23.344 1 27.03 2 ASN B CA 1
ATOM 2382 C C . ASN B 1 2 ? -9.164 58.719 23.219 1 27.03 2 ASN B C 1
ATOM 2384 O O . ASN B 1 2 ? -9.539 58.094 24.234 1 27.03 2 ASN B O 1
ATOM 2388 N N . ASP B 1 3 ? -10.031 58.469 22.219 1 28.22 3 ASP B N 1
ATOM 2389 C CA . ASP B 1 3 ? -10.602 57.156 21.938 1 28.22 3 ASP B CA 1
ATOM 2390 C C . ASP B 1 3 ? -9.547 56.062 22.078 1 28.22 3 ASP B C 1
ATOM 2392 O O . ASP B 1 3 ? -8.68 55.906 21.219 1 28.22 3 ASP B O 1
ATOM 2396 N N . THR B 1 4 ? -8.859 55.906 23.219 1 33.81 4 THR B N 1
ATOM 2397 C CA . THR B 1 4 ? -8.094 54.719 23.594 1 33.81 4 THR B CA 1
ATOM 2398 C C . THR B 1 4 ? -8.711 53.469 22.984 1 33.81 4 THR B C 1
ATOM 2400 O O . THR B 1 4 ? -9.797 53.031 23.375 1 33.81 4 THR B O 1
ATOM 2403 N N . ASN B 1 5 ? -8.781 53.219 21.609 1 36.34 5 ASN B N 1
ATOM 2404 C CA . ASN B 1 5 ? -9.242 52.031 20.859 1 36.34 5 ASN B CA 1
ATOM 2405 C C . ASN B 1 5 ? -8.977 50.75 21.625 1 36.34 5 ASN B C 1
ATOM 2407 O O . ASN B 1 5 ? -7.863 50.219 21.562 1 36.34 5 ASN B O 1
ATOM 2411 N N . SER B 1 6 ? -9.18 50.5 22.812 1 45.69 6 SER B N 1
ATOM 2412 C CA . SER B 1 6 ? -9.164 49.406 23.781 1 45.69 6 SER B CA 1
ATOM 2413 C C . SER B 1 6 ? -9.555 48.094 23.125 1 45.69 6 SER B C 1
ATOM 2415 O O . SER B 1 6 ? -10.531 47.469 23.516 1 45.69 6 SER B O 1
ATOM 2417 N N . GLY B 1 7 ? -9.656 47.875 21.656 1 59.66 7 GLY B N 1
ATOM 2418 C CA . GLY B 1 7 ? -10.32 47 20.719 1 59.66 7 GLY B CA 1
ATOM 2419 C C . GLY B 1 7 ? -9.898 45.531 20.875 1 59.66 7 GLY B C 1
ATOM 2420 O O . GLY B 1 7 ? -8.719 45.25 21.062 1 59.66 7 GLY B O 1
ATOM 2421 N N . ALA B 1 8 ? -10.781 44.688 21.219 1 84.56 8 ALA B N 1
ATOM 2422 C CA . ALA B 1 8 ? -10.633 43.25 21.375 1 84.56 8 ALA B CA 1
ATOM 2423 C C . ALA B 1 8 ? -9.805 42.625 20.25 1 84.56 8 ALA B C 1
ATOM 2425 O O . ALA B 1 8 ? -9.906 43.094 19.094 1 84.56 8 ALA B O 1
ATOM 2426 N N . VAL B 1 9 ? -8.75 41.875 20.672 1 95.88 9 VAL B N 1
ATOM 2427 C CA . VAL B 1 9 ? -7.926 41.156 19.703 1 95.88 9 VAL B CA 1
ATOM 2428 C C . VAL B 1 9 ? -8.82 40.375 18.75 1 95.88 9 VAL B C 1
ATOM 2430 O O . VAL B 1 9 ? -9.734 39.656 19.188 1 95.88 9 VAL B O 1
ATOM 2433 N N . ARG B 1 10 ? -8.656 40.594 17.453 1 97.69 10 ARG B N 1
ATOM 2434 C CA . ARG B 1 10 ? -9.461 39.938 16.438 1 97.69 10 ARG B CA 1
ATOM 2435 C C . ARG B 1 10 ? -8.734 38.719 15.867 1 97.69 10 ARG B C 1
ATOM 2437 O O . ARG B 1 10 ? -7.566 38.844 15.469 1 97.69 10 ARG B O 1
ATOM 2444 N N . ALA B 1 11 ? -9.398 37.625 15.875 1 98.44 11 ALA B N 1
ATOM 2445 C CA . ALA B 1 11 ? -8.852 36.406 15.305 1 98.44 11 ALA B CA 1
ATOM 2446 C C . ALA B 1 11 ? -9.828 35.781 14.305 1 98.44 11 ALA B C 1
ATOM 2448 O O . ALA B 1 11 ? -11.023 35.625 14.594 1 98.44 11 ALA B O 1
ATOM 2449 N N . ALA B 1 12 ? -9.344 35.438 13.133 1 98.69 12 ALA B N 1
ATOM 2450 C CA . ALA B 1 12 ? -10.141 34.688 12.164 1 98.69 12 ALA B CA 1
ATOM 2451 C C . ALA B 1 12 ? -9.656 33.25 12.047 1 98.69 12 ALA B C 1
ATOM 2453 O O . ALA B 1 12 ? -8.453 33 11.914 1 98.69 12 ALA B O 1
ATOM 2454 N N . VAL B 1 13 ? -10.547 32.312 12.133 1 98.69 13 VAL B N 1
ATOM 2455 C CA . VAL B 1 13 ? -10.242 30.906 11.914 1 98.69 13 VAL B CA 1
ATOM 2456 C C . VAL B 1 13 ? -10.68 30.5 10.508 1 98.69 13 VAL B C 1
ATOM 2458 O O . VAL B 1 13 ? -11.844 30.672 10.141 1 98.69 13 VAL B O 1
ATOM 2461 N N . VAL B 1 14 ? -9.68 30.062 9.727 1 98.12 14 VAL B N 1
ATOM 2462 C CA . VAL B 1 14 ? -9.914 29.547 8.383 1 98.12 14 VAL B CA 1
ATOM 2463 C C . VAL B 1 14 ? -10 28.016 8.414 1 98.12 14 VAL B C 1
ATOM 2465 O O . VAL B 1 14 ? -8.992 27.344 8.617 1 98.12 14 VAL B O 1
ATOM 2468 N N . GLY B 1 15 ? -11.156 27.469 8.148 1 94.94 15 GLY B N 1
ATOM 2469 C CA . GLY B 1 15 ? -11.391 26.047 8.32 1 94.94 15 GLY B CA 1
ATOM 2470 C C . GLY B 1 15 ? -11.938 25.688 9.695 1 94.94 15 GLY B C 1
ATOM 2471 O O . GLY B 1 15 ? -11.195 25.219 10.562 1 94.94 15 GLY B O 1
ATOM 2472 N N . VAL B 1 16 ? -13.211 25.828 9.836 1 95.19 16 VAL B N 1
ATOM 2473 C CA . VAL B 1 16 ? -13.859 25.5 11.102 1 95.19 16 VAL B CA 1
ATOM 2474 C C . VAL B 1 16 ? -14.352 24.047 11.062 1 95.19 16 VAL B C 1
ATOM 2476 O O . VAL B 1 16 ? -15.555 23.797 11.125 1 95.19 16 VAL B O 1
ATOM 2479 N N . GLY B 1 17 ? -13.414 23.172 11.008 1 94 17 GLY B N 1
ATOM 2480 C CA . GLY B 1 17 ? -13.625 21.75 11.2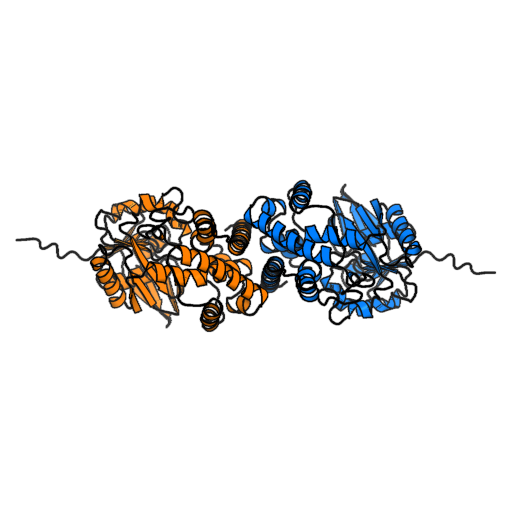03 1 94 17 GLY B CA 1
ATOM 2481 C C . GLY B 1 17 ? -13.312 21.281 12.609 1 94 17 GLY B C 1
ATOM 2482 O O . GLY B 1 17 ? -13.547 22.016 13.578 1 94 17 GLY B O 1
ATOM 2483 N N . ALA B 1 18 ? -12.836 20.078 12.703 1 94 18 ALA B N 1
ATOM 2484 C CA . ALA B 1 18 ? -12.594 19.422 13.984 1 94 18 ALA B CA 1
ATOM 2485 C C . ALA B 1 18 ? -11.625 20.234 14.836 1 94 18 ALA B C 1
ATOM 2487 O O . ALA B 1 18 ? -11.883 20.484 16.016 1 94 18 ALA B O 1
ATOM 2488 N N . ILE B 1 19 ? -10.523 20.641 14.227 1 96 19 ILE B N 1
ATOM 2489 C CA . ILE B 1 19 ? -9.5 21.375 14.977 1 96 19 ILE B CA 1
ATOM 2490 C C . ILE B 1 19 ? -9.859 22.859 15.023 1 96 19 ILE B C 1
ATOM 2492 O O . ILE B 1 19 ? -9.844 23.469 16.094 1 96 19 ILE B O 1
ATOM 2496 N N . GLY B 1 20 ? -10.258 23.406 13.891 1 97.56 20 GLY B N 1
ATOM 2497 C CA . GLY B 1 20 ? -10.578 24.812 13.812 1 97.56 20 GLY B CA 1
ATOM 2498 C C . GLY B 1 20 ? -11.711 25.219 14.734 1 97.56 20 GLY B C 1
ATOM 2499 O O . GLY B 1 20 ? -11.695 26.312 15.305 1 97.56 20 GLY B O 1
ATOM 2500 N N . GLY B 1 21 ? -12.68 24.344 14.859 1 97.56 21 GLY B N 1
ATOM 2501 C CA . GLY B 1 21 ? -13.789 24.641 15.758 1 97.56 21 GLY B CA 1
ATOM 2502 C C . GLY B 1 21 ? -13.367 24.703 17.219 1 97.56 21 GLY B C 1
ATOM 2503 O O . GLY B 1 21 ? -13.828 25.578 17.953 1 97.56 21 GLY B O 1
ATOM 2504 N N . LEU B 1 22 ? -12.516 23.828 17.578 1 97.81 22 LEU B N 1
ATOM 2505 C CA . LEU B 1 22 ? -12.008 23.844 18.953 1 97.81 22 LEU B CA 1
ATOM 2506 C C . LEU B 1 22 ? -11.188 25.109 19.219 1 97.81 22 LEU B C 1
ATOM 2508 O O . LEU B 1 22 ? -11.312 25.719 20.266 1 97.81 22 LEU B O 1
ATOM 2512 N N . LEU B 1 23 ? -10.398 25.469 18.266 1 98.38 23 LEU B N 1
ATOM 2513 C CA . LEU B 1 23 ? -9.57 26.656 18.422 1 98.38 23 LEU B CA 1
ATOM 2514 C C . LEU B 1 23 ? -10.422 27.922 18.453 1 98.38 23 LEU B C 1
ATOM 2516 O O . LEU B 1 23 ? -10.188 28.812 19.266 1 98.38 23 LEU B O 1
ATOM 2520 N N . ALA B 1 24 ? -11.398 27.969 17.594 1 98.31 24 ALA B N 1
ATOM 2521 C CA . ALA B 1 24 ? -12.32 29.094 17.578 1 98.31 24 ALA B CA 1
ATOM 2522 C C . ALA B 1 24 ? -13.016 29.25 18.938 1 98.31 24 ALA B C 1
ATOM 2524 O O . ALA B 1 24 ? -13.125 30.359 19.453 1 98.31 24 ALA B O 1
ATOM 2525 N N . THR B 1 25 ? -13.469 28.188 19.438 1 97.75 25 THR B N 1
ATOM 2526 C CA . THR B 1 25 ? -14.172 28.188 20.719 1 97.75 25 THR B CA 1
ATOM 2527 C C . THR B 1 25 ? -13.25 28.656 21.844 1 97.75 25 THR B C 1
ATOM 2529 O O . THR B 1 25 ? -13.648 29.5 22.656 1 97.75 25 THR B O 1
ATOM 2532 N N . ALA B 1 26 ? -12.094 28.141 21.906 1 97.75 26 ALA B N 1
ATOM 2533 C CA . ALA B 1 26 ? -11.141 28.5 22.953 1 97.75 26 ALA B CA 1
ATOM 2534 C C . ALA B 1 26 ? -10.797 29.984 22.891 1 97.75 26 ALA B C 1
ATOM 2536 O O . ALA B 1 26 ? -10.758 30.672 23.922 1 97.75 26 ALA B O 1
ATOM 2537 N N . LEU B 1 27 ? -10.531 30.516 21.703 1 98 27 LEU B N 1
ATOM 2538 C CA . LEU B 1 27 ? -10.172 31.922 21.531 1 98 27 LEU B CA 1
ATOM 2539 C C . LEU B 1 27 ? -11.328 32.844 21.922 1 98 27 LEU B C 1
ATOM 2541 O O . LEU B 1 27 ? -11.125 33.875 22.531 1 98 27 LEU B O 1
ATOM 2545 N N . SER B 1 28 ? -12.5 32.406 21.562 1 96.94 28 SER B N 1
ATOM 2546 C CA . SER B 1 28 ? -13.688 33.188 21.953 1 96.94 28 SER B CA 1
ATOM 2547 C C . SER B 1 28 ? -13.828 33.219 23.469 1 96.94 28 SER B C 1
ATOM 2549 O O . SER B 1 28 ? -14.086 34.281 24.031 1 96.94 28 SER B O 1
ATOM 2551 N N . ARG B 1 29 ? -13.664 32.156 24.078 1 95.69 29 ARG B N 1
ATOM 2552 C CA . ARG B 1 29 ? -13.773 32.094 25.531 1 95.69 29 ARG B CA 1
ATOM 2553 C C . ARG B 1 29 ? -12.727 32.969 26.203 1 95.69 29 ARG B C 1
ATOM 2555 O O . ARG B 1 29 ? -12.953 33.5 27.297 1 95.69 29 ARG B O 1
ATOM 2562 N N . ALA B 1 30 ? -11.641 33.062 25.594 1 96.5 30 ALA B N 1
ATOM 2563 C CA . ALA B 1 30 ? -10.547 33.875 26.125 1 96.5 30 ALA B CA 1
ATOM 2564 C C . ALA B 1 30 ? -10.805 35.344 25.906 1 96.5 30 ALA B C 1
ATOM 2566 O O . ALA B 1 30 ? -10 36.188 26.328 1 96.5 30 ALA B O 1
ATOM 2567 N N . GLY B 1 31 ? -11.891 35.719 25.172 1 95.38 31 GLY B N 1
ATOM 2568 C CA . GLY B 1 31 ? -12.305 37.094 25.047 1 95.38 31 GLY B CA 1
ATOM 2569 C C . GLY B 1 31 ? -11.906 37.719 23.734 1 95.38 31 GLY B C 1
ATOM 2570 O O . GLY B 1 31 ? -12.125 38.938 23.516 1 95.38 31 GLY B O 1
ATOM 2571 N N . MET B 1 32 ? -11.359 36.938 22.828 1 96.75 32 MET B N 1
ATOM 2572 C CA . MET B 1 32 ? -11.062 37.5 21.5 1 96.75 32 MET B CA 1
ATOM 2573 C C . MET B 1 32 ? -12.328 37.625 20.672 1 96.75 32 MET B C 1
ATOM 2575 O O . MET B 1 32 ? -13.336 36.969 20.953 1 96.75 32 MET B O 1
ATOM 2579 N N . THR B 1 33 ? -12.344 38.562 19.781 1 97.25 33 THR B N 1
ATOM 2580 C CA . THR B 1 33 ? -13.375 38.625 18.766 1 97.25 33 THR B CA 1
ATOM 2581 C C . THR B 1 33 ? -13.078 37.656 17.625 1 97.25 33 THR B C 1
ATOM 2583 O O . THR B 1 33 ? -12.188 37.906 16.797 1 97.25 33 THR B O 1
ATOM 2586 N N . VAL B 1 34 ? -13.836 36.594 17.547 1 97.94 34 VAL B N 1
ATOM 2587 C CA . VAL B 1 34 ? -13.484 35.5 16.641 1 97.94 34 VAL B CA 1
ATOM 2588 C C . VAL B 1 34 ? -14.398 35.531 15.422 1 97.94 34 VAL B C 1
ATOM 2590 O O . VAL B 1 34 ? -15.625 35.625 15.555 1 97.94 34 VAL B O 1
ATOM 2593 N N . SER B 1 35 ? -13.82 35.531 14.281 1 98.06 35 SER B N 1
ATOM 2594 C CA . SER B 1 35 ? -14.516 35.344 13.008 1 98.06 35 SER B CA 1
ATOM 2595 C C . SER B 1 35 ? -14.148 34 12.375 1 98.06 35 SER B C 1
ATOM 2597 O O . SER B 1 35 ? -13.148 33.375 12.742 1 98.06 35 SER B O 1
ATOM 2599 N N . ALA B 1 36 ? -15 33.531 11.508 1 98.31 36 ALA B N 1
ATOM 2600 C CA . ALA B 1 36 ? -14.781 32.281 10.789 1 98.31 36 ALA B CA 1
ATOM 2601 C C . ALA B 1 36 ? -14.898 32.469 9.281 1 98.31 36 ALA B C 1
ATOM 2603 O O . ALA B 1 36 ? -15.859 33.094 8.805 1 98.31 36 ALA B O 1
ATOM 2604 N N . TYR B 1 37 ? -13.898 32.094 8.57 1 98.06 37 TYR B N 1
ATOM 2605 C CA . TYR B 1 37 ? -14.008 31.969 7.121 1 98.06 37 TYR B CA 1
ATOM 2606 C C . TYR B 1 37 ? -14.508 30.594 6.727 1 98.06 37 TYR B C 1
ATOM 2608 O O . TYR B 1 37 ? -13.836 29.594 6.957 1 98.06 37 TYR B O 1
ATOM 2616 N N . ALA B 1 38 ? -15.664 30.516 6.25 1 96.75 38 ALA B N 1
ATOM 2617 C CA . ALA B 1 38 ? -16.328 29.25 5.945 1 96.75 38 ALA B CA 1
ATOM 2618 C C . ALA B 1 38 ? -17.219 29.391 4.715 1 96.75 38 ALA B C 1
ATOM 2620 O O . ALA B 1 38 ? -17.453 30.5 4.227 1 96.75 38 ALA B O 1
ATOM 2621 N N . ARG B 1 39 ? -17.656 28.312 4.223 1 94.94 39 ARG B N 1
ATOM 2622 C CA . ARG B 1 39 ? -18.531 28.297 3.059 1 94.94 39 ARG B CA 1
ATOM 2623 C C . ARG B 1 39 ? -19.594 27.219 3.188 1 94.94 39 ARG B C 1
ATOM 2625 O O . ARG B 1 39 ? -19.531 26.375 4.078 1 94.94 39 ARG B O 1
ATOM 2632 N N . GLY B 1 40 ? -20.578 27.391 2.432 1 95.44 40 GLY B N 1
ATOM 2633 C CA . GLY B 1 40 ? -21.594 26.359 2.301 1 95.44 40 GLY B CA 1
ATOM 2634 C C . GLY B 1 40 ? -22.328 26.078 3.6 1 95.44 40 GLY B C 1
ATOM 2635 O O . GLY B 1 40 ? -22.734 27 4.305 1 95.44 40 GLY B O 1
ATOM 2636 N N . ALA B 1 41 ? -22.484 24.719 3.859 1 96.81 41 ALA B N 1
ATOM 2637 C CA . ALA B 1 41 ? -23.266 24.266 5.004 1 96.81 41 ALA B CA 1
ATOM 2638 C C . ALA B 1 41 ? -22.625 24.688 6.316 1 96.81 41 ALA B C 1
ATOM 2640 O O . ALA B 1 41 ? -23.312 24.984 7.293 1 96.81 41 ALA B O 1
ATOM 2641 N N . THR B 1 42 ? -21.359 24.703 6.297 1 96.88 42 THR B N 1
ATOM 2642 C CA . THR B 1 42 ? -20.672 25.125 7.508 1 96.88 42 THR B CA 1
ATOM 2643 C C . THR B 1 42 ? -20.922 26.594 7.797 1 96.88 42 THR B C 1
ATOM 2645 O O . THR B 1 42 ? -21.156 26.984 8.945 1 96.88 42 THR B O 1
ATOM 2648 N N . LEU B 1 43 ? -20.859 27.406 6.789 1 97.69 43 LEU B N 1
ATOM 2649 C CA . LEU B 1 43 ? -21.141 28.844 6.941 1 97.69 43 LEU B CA 1
ATOM 2650 C C . LEU B 1 43 ? -22.531 29.047 7.52 1 97.69 43 LEU B C 1
ATOM 2652 O O . LEU B 1 43 ? -22.703 29.797 8.492 1 97.69 43 LEU B O 1
ATOM 2656 N N . ASP B 1 44 ? -23.438 28.328 6.953 1 97.75 44 ASP B N 1
ATOM 2657 C CA . ASP B 1 44 ? -24.828 28.453 7.406 1 97.75 44 ASP B CA 1
ATOM 2658 C C . ASP B 1 44 ? -24.953 28.047 8.867 1 97.75 44 ASP B C 1
ATOM 2660 O O . ASP B 1 44 ? -25.609 28.734 9.656 1 97.75 44 ASP B O 1
ATOM 2664 N N . ALA B 1 45 ? -24.344 27 9.188 1 97.81 45 ALA B N 1
ATOM 2665 C CA . ALA B 1 45 ? -24.438 26.469 10.547 1 97.81 45 ALA B CA 1
ATOM 2666 C C . ALA B 1 45 ? -23.797 27.422 11.555 1 97.81 45 ALA B C 1
ATOM 2668 O O . ALA B 1 45 ? -24.344 27.641 12.633 1 97.81 45 ALA B O 1
ATOM 2669 N N . LEU B 1 46 ? -22.703 27.969 11.203 1 97.88 46 LEU B N 1
ATOM 2670 C CA . LEU B 1 46 ? -21.984 28.875 12.094 1 97.88 46 LEU B CA 1
ATOM 2671 C C . LEU B 1 46 ? -22.781 30.141 12.336 1 97.88 46 LEU B C 1
ATOM 2673 O O . LEU B 1 46 ? -22.844 30.641 13.461 1 97.88 46 LEU B O 1
ATOM 2677 N N . ASN B 1 47 ? -23.344 30.688 11.328 1 96.94 47 ASN B N 1
ATOM 2678 C CA . ASN B 1 47 ? -24.125 31.922 11.461 1 96.94 47 ASN B CA 1
ATOM 2679 C C . ASN B 1 47 ? -25.406 31.688 12.258 1 96.94 47 ASN B C 1
ATOM 2681 O O . ASN B 1 47 ? -25.859 32.562 12.984 1 96.94 47 ASN B O 1
ATOM 2685 N N . ALA B 1 48 ? -25.938 30.5 12.18 1 96.94 48 ALA B N 1
ATOM 2686 C CA . ALA B 1 48 ? -27.188 30.172 12.852 1 96.94 48 ALA B CA 1
ATOM 2687 C C . ALA B 1 48 ? -26.953 29.781 14.305 1 96.94 48 ALA B C 1
ATOM 2689 O O . ALA B 1 48 ? -27.734 30.125 15.18 1 96.94 48 ALA B O 1
ATOM 2690 N N . HIS B 1 49 ? -25.859 28.984 14.523 1 97 49 HIS B N 1
ATOM 2691 C CA . HIS B 1 49 ? -25.766 28.312 15.812 1 97 49 HIS B CA 1
ATOM 2692 C C . HIS B 1 49 ? -24.422 28.562 16.484 1 97 49 HIS B C 1
ATOM 2694 O O . HIS B 1 49 ? -24.203 28.172 17.625 1 97 49 HIS B O 1
ATOM 2700 N N . GLY B 1 50 ? -23.531 29.312 15.758 1 97.5 50 GLY B N 1
ATOM 2701 C CA . GLY B 1 50 ? -22.156 29.391 16.25 1 97.5 50 GLY B CA 1
ATOM 2702 C C . GLY B 1 50 ? -21.406 28.078 16.109 1 97.5 50 GLY B C 1
ATOM 2703 O O . GLY B 1 50 ? -21.828 27.172 15.398 1 97.5 50 GLY B O 1
ATOM 2704 N N . VAL B 1 51 ? -20.234 28.016 16.688 1 98.19 51 VAL B N 1
ATOM 2705 C CA . VAL B 1 51 ? -19.484 26.781 16.766 1 98.19 51 VAL B CA 1
ATOM 2706 C C . VAL B 1 51 ? -19.984 25.938 17.938 1 98.19 51 VAL B C 1
ATOM 2708 O O . VAL B 1 51 ? -20.031 26.406 19.078 1 98.19 51 VAL B O 1
ATOM 2711 N N . ARG B 1 52 ? -20.406 24.797 17.703 1 97.75 52 ARG B N 1
ATOM 2712 C CA . ARG B 1 52 ? -20.875 23.875 18.734 1 97.75 52 ARG B CA 1
ATOM 2713 C C . ARG B 1 52 ? -19.828 22.797 19.016 1 97.75 52 ARG B C 1
ATOM 2715 O O . ARG B 1 52 ? -19.312 22.172 18.094 1 97.75 52 ARG B O 1
ATOM 2722 N N . VAL B 1 53 ? -19.531 22.578 20.25 1 98.06 53 VAL B N 1
ATOM 2723 C CA . VAL B 1 53 ? -18.531 21.594 20.656 1 98.06 53 VAL B CA 1
ATOM 2724 C C . VAL B 1 53 ? -19.156 20.578 21.594 1 98.06 53 VAL B C 1
ATOM 2726 O O . VAL B 1 53 ? -19.781 20.953 22.594 1 98.06 53 VAL B O 1
ATOM 2729 N N . ILE B 1 54 ? -19.016 19.312 21.219 1 97.75 54 ILE B N 1
ATOM 2730 C CA . ILE B 1 54 ? -19.422 18.219 22.078 1 97.75 54 ILE B CA 1
ATOM 2731 C C . ILE B 1 54 ? -18.219 17.719 22.875 1 97.75 54 ILE B C 1
ATOM 2733 O O . ILE B 1 54 ? -17.234 17.25 22.297 1 97.75 54 ILE B O 1
ATOM 2737 N N . ASP B 1 55 ? -18.391 17.781 24.188 1 94.31 55 ASP B N 1
ATOM 2738 C CA . ASP B 1 55 ? -17.234 17.391 25 1 94.31 55 ASP B CA 1
ATOM 2739 C C . ASP B 1 55 ? -17.234 15.883 25.25 1 94.31 55 ASP B C 1
ATOM 2741 O O . ASP B 1 55 ? -18.031 15.148 24.656 1 94.31 55 ASP B O 1
ATOM 2745 N N . GLU B 1 56 ? -16.266 15.398 25.984 1 89.12 56 GLU B N 1
ATOM 2746 C CA . GLU B 1 56 ? -16.062 13.977 26.219 1 89.12 56 GLU B CA 1
ATOM 2747 C C . GLU B 1 56 ? -17.25 13.344 26.922 1 89.12 56 GLU B C 1
ATOM 2749 O O . GLU B 1 56 ? -17.547 12.156 26.734 1 89.12 56 GLU B O 1
ATOM 2754 N N . ALA B 1 57 ? -18.016 14.141 27.719 1 92.12 57 ALA B N 1
ATOM 2755 C CA . ALA B 1 57 ? -19.172 13.656 28.453 1 92.12 57 ALA B CA 1
ATOM 2756 C C . ALA B 1 57 ? -20.438 13.695 27.578 1 92.12 57 ALA B C 1
ATOM 2758 O O . ALA B 1 57 ? -21.5 13.234 28 1 92.12 57 ALA B O 1
ATOM 2759 N N . GLY B 1 58 ? -20.281 14.273 26.438 1 93.38 58 GLY B N 1
ATOM 2760 C CA . GLY B 1 58 ? -21.406 14.344 25.516 1 93.38 58 GLY B CA 1
ATOM 2761 C C . GLY B 1 58 ? -22.203 15.641 25.641 1 93.38 58 GLY B C 1
ATOM 2762 O O . GLY B 1 58 ? -23.219 15.812 24.969 1 93.38 58 GLY B O 1
ATOM 2763 N N . GLU B 1 59 ? -21.75 16.547 26.422 1 95.81 59 GLU B N 1
ATOM 2764 C CA . GLU B 1 59 ? -22.422 17.844 26.594 1 95.81 59 GLU B CA 1
ATOM 2765 C C . GLU B 1 59 ? -22.016 18.812 25.484 1 95.81 59 GLU B C 1
ATOM 2767 O O . GLU B 1 59 ? -20.844 18.906 25.141 1 95.81 59 GLU B O 1
ATOM 2772 N N . THR B 1 60 ? -22.984 19.531 25.016 1 96.69 60 THR B N 1
ATOM 2773 C CA . THR B 1 60 ? -22.75 20.453 23.906 1 96.69 60 THR B CA 1
ATOM 2774 C C . THR B 1 60 ? -22.703 21.891 24.406 1 96.69 60 THR B C 1
ATOM 2776 O O . THR B 1 60 ? -23.547 22.312 25.219 1 96.69 60 THR B O 1
ATOM 2779 N N . SER B 1 61 ? -21.75 22.625 24.016 1 96.56 61 SER B N 1
ATOM 2780 C CA . SER B 1 61 ? -21.656 24.062 24.203 1 96.56 61 SER B CA 1
ATOM 2781 C C . SER B 1 61 ? -21.531 24.797 22.875 1 96.56 61 SER B C 1
ATOM 2783 O O . SER B 1 61 ? -21.188 24.188 21.859 1 96.56 61 SER B O 1
ATOM 2785 N N . SER B 1 62 ? -21.891 26.078 22.922 1 96.88 62 SER B N 1
ATOM 2786 C CA . SER B 1 62 ? -21.844 26.859 21.703 1 96.88 62 SER B CA 1
ATOM 2787 C C . SER B 1 62 ? -21.219 28.234 21.953 1 96.88 62 SER B C 1
ATOM 2789 O O . SER B 1 62 ? -21.406 28.812 23.016 1 96.88 62 SER B O 1
ATOM 2791 N N . VAL B 1 63 ? -20.5 28.719 21.031 1 96.44 63 VAL B N 1
ATOM 2792 C CA . VAL B 1 63 ? -19.969 30.078 21.047 1 96.44 63 VAL B CA 1
ATOM 2793 C C . VAL B 1 63 ? -20.297 30.781 19.734 1 96.44 63 VAL B C 1
ATOM 2795 O O . VAL B 1 63 ? -20.156 30.203 18.656 1 96.44 63 VAL B O 1
ATOM 2798 N N . PRO B 1 64 ? -20.797 31.938 19.859 1 94.44 64 PRO B N 1
ATOM 2799 C CA . PRO B 1 64 ? -21.078 32.688 18.625 1 94.44 64 PRO B CA 1
ATOM 2800 C C . PRO B 1 64 ? -19.812 33.094 17.891 1 94.44 64 PRO B C 1
ATOM 2802 O O . PRO B 1 64 ? -18.812 33.469 18.531 1 94.44 64 PRO B O 1
ATOM 2805 N N . VAL B 1 65 ? -19.844 33.062 16.578 1 94.75 65 VAL B N 1
ATOM 2806 C CA . VAL B 1 65 ? -18.781 33.594 15.734 1 94.75 65 VAL B CA 1
ATOM 2807 C C . VAL B 1 65 ? -19.375 34.344 14.555 1 94.75 65 VAL B C 1
ATOM 2809 O O . VAL B 1 65 ? -20.5 34.062 14.133 1 94.75 65 VAL B O 1
ATOM 2812 N N . ARG B 1 66 ? -18.703 35.312 14.133 1 94.69 66 ARG B N 1
ATOM 2813 C CA . ARG B 1 66 ? -19.047 35.938 12.859 1 94.69 66 ARG B CA 1
ATOM 2814 C C . ARG B 1 66 ? -18.469 35.188 11.688 1 94.69 66 ARG B C 1
ATOM 2816 O O . ARG B 1 66 ? -17.25 35.188 11.477 1 94.69 66 ARG B O 1
ATOM 2823 N N . ALA B 1 67 ? -19.297 34.562 10.867 1 98.06 67 ALA B N 1
ATOM 2824 C CA . ALA B 1 67 ? -18.797 33.75 9.766 1 98.06 67 ALA B CA 1
ATOM 2825 C C . ALA B 1 67 ? -19.109 34.375 8.414 1 98.06 67 ALA B C 1
ATOM 2827 O O . ALA B 1 67 ? -20.156 35 8.25 1 98.06 67 ALA B O 1
ATOM 2828 N N . SER B 1 68 ? -18.234 34.25 7.516 1 98.31 68 SER B N 1
ATOM 2829 C CA . SER B 1 68 ? -18.422 34.75 6.164 1 98.31 68 SER B CA 1
ATOM 2830 C C . SER B 1 68 ? -17.594 33.969 5.156 1 98.31 68 SER B C 1
ATOM 2832 O O . SER B 1 68 ? -16.562 33.375 5.52 1 98.31 68 SER B O 1
ATOM 2834 N N . ASP B 1 69 ? -18.031 33.875 3.91 1 97.88 69 ASP B N 1
ATOM 2835 C CA . ASP B 1 69 ? -17.234 33.312 2.83 1 97.88 69 ASP B CA 1
ATOM 2836 C C . ASP B 1 69 ? -16.469 34.406 2.08 1 97.88 69 ASP B C 1
ATOM 2838 O O . ASP B 1 69 ? -15.82 34.125 1.066 1 97.88 69 ASP B O 1
ATOM 2842 N N . ASP B 1 70 ? -16.578 35.594 2.578 1 97.94 70 ASP B N 1
ATOM 2843 C CA . ASP B 1 70 ? -15.883 36.75 2.025 1 97.94 70 ASP B CA 1
ATOM 2844 C C . ASP B 1 70 ? -14.859 37.312 3.018 1 97.94 70 ASP B C 1
ATOM 2846 O O . ASP B 1 70 ? -15.227 38 3.965 1 97.94 70 ASP B O 1
ATOM 2850 N N . ALA B 1 71 ? -13.633 37.031 2.734 1 98.25 71 ALA B N 1
ATOM 2851 C CA . ALA B 1 71 ? -12.547 37.469 3.621 1 98.25 71 ALA B CA 1
ATOM 2852 C C . ALA B 1 71 ? -12.5 38.969 3.748 1 98.25 71 ALA B C 1
ATOM 2854 O O . ALA B 1 71 ? -12.156 39.5 4.809 1 98.25 71 ALA B O 1
ATOM 2855 N N . ALA B 1 72 ? -12.805 39.625 2.676 1 97.94 72 ALA B N 1
ATOM 2856 C CA . ALA B 1 72 ? -12.789 41.094 2.701 1 97.94 72 ALA B CA 1
ATOM 2857 C C . ALA B 1 72 ? -13.836 41.625 3.676 1 97.94 72 ALA B C 1
ATOM 2859 O O . ALA B 1 72 ? -13.617 42.656 4.328 1 97.94 72 ALA B O 1
ATOM 2860 N N . ALA B 1 73 ? -14.945 40.969 3.73 1 97.69 73 ALA B N 1
ATOM 2861 C CA . ALA B 1 73 ? -16.016 41.344 4.648 1 97.69 73 ALA B CA 1
ATOM 2862 C C . ALA B 1 73 ? -15.57 41.188 6.102 1 97.69 73 ALA B C 1
ATOM 2864 O O . ALA B 1 73 ? -15.992 41.969 6.973 1 97.69 73 ALA B O 1
ATOM 2865 N N . LEU B 1 74 ? -14.766 40.25 6.379 1 97.81 74 LEU B N 1
ATOM 2866 C CA . LEU B 1 74 ? -14.25 40.031 7.727 1 97.81 74 LEU B CA 1
ATOM 2867 C C . LEU B 1 74 ? -13.156 41.062 8.062 1 97.81 74 LEU B C 1
ATOM 2869 O O . LEU B 1 74 ? -12.969 41.406 9.227 1 97.81 74 LEU B O 1
ATOM 2873 N N . GLY B 1 75 ? -12.383 41.469 7.039 1 97.62 75 GLY B N 1
ATOM 2874 C CA . GLY B 1 75 ? -11.359 42.469 7.203 1 97.62 75 GLY B CA 1
ATOM 2875 C C . GLY B 1 75 ? -10.062 41.938 7.781 1 97.62 75 GLY B C 1
ATOM 2876 O O . GLY B 1 75 ? -9.977 40.75 8.109 1 97.62 75 GLY B O 1
ATOM 2877 N N . VAL B 1 76 ? -9.086 42.812 7.906 1 98.31 76 VAL B N 1
ATOM 2878 C CA . VAL B 1 76 ? -7.766 42.469 8.422 1 98.31 76 VAL B CA 1
ATOM 2879 C C . VAL B 1 76 ? -7.871 42.031 9.883 1 98.31 76 VAL B C 1
ATOM 2881 O O . VAL B 1 76 ? -8.602 42.656 10.664 1 98.31 76 VAL B O 1
ATOM 2884 N N . GLN B 1 77 ? -7.148 41.031 10.227 1 98.56 77 GLN B N 1
ATOM 2885 C CA . GLN B 1 77 ? -7.195 40.406 11.555 1 98.56 77 GLN B CA 1
ATOM 2886 C C . GLN B 1 77 ? -5.855 40.562 12.273 1 98.56 77 GLN B C 1
ATOM 2888 O O . GLN B 1 77 ? -4.824 40.75 11.633 1 98.56 77 GLN B O 1
ATOM 2893 N N . ASP B 1 78 ? -5.93 40.469 13.617 1 98.69 78 ASP B N 1
ATOM 2894 C CA . ASP B 1 78 ? -4.691 40.344 14.375 1 98.69 78 ASP B CA 1
ATOM 2895 C C . ASP B 1 78 ? -4.078 38.969 14.242 1 98.69 78 ASP B C 1
ATOM 2897 O O . ASP B 1 78 ? -2.855 38.812 14.133 1 98.69 78 ASP B O 1
ATOM 2901 N N . TYR B 1 79 ? -4.883 37.938 14.281 1 98.81 79 TYR B N 1
ATOM 2902 C CA . TYR B 1 79 ? -4.484 36.562 14.078 1 98.81 79 TYR B CA 1
ATOM 2903 C C . TYR B 1 79 ? -5.324 35.906 12.992 1 98.81 79 TYR B C 1
ATOM 2905 O O . TYR B 1 79 ? -6.543 36.094 12.938 1 98.81 79 TYR B O 1
ATOM 2913 N N . VAL B 1 80 ? -4.707 35.188 12.109 1 98.88 80 VAL B N 1
ATOM 2914 C CA . VAL B 1 80 ? -5.367 34.281 11.164 1 98.88 80 VAL B CA 1
ATOM 2915 C C . VAL B 1 80 ? -4.926 32.844 11.422 1 98.88 80 VAL B C 1
ATOM 2917 O O . VAL B 1 80 ? -3.76 32.5 11.211 1 98.88 80 VAL B O 1
ATOM 2920 N N . VAL B 1 81 ? -5.855 32.031 11.891 1 98.81 81 VAL B N 1
ATOM 2921 C CA . VAL B 1 81 ? -5.574 30.625 12.219 1 98.81 81 VAL B CA 1
ATOM 2922 C C . VAL B 1 81 ? -5.949 29.734 11.031 1 98.81 81 VAL B C 1
ATOM 2924 O O . VAL B 1 81 ? -7.121 29.641 10.672 1 98.81 81 VAL B O 1
ATOM 2927 N N . ILE B 1 82 ? -4.926 29.156 10.469 1 98.5 82 ILE B N 1
ATOM 2928 C CA . ILE B 1 82 ? -5.145 28.219 9.375 1 98.5 82 ILE B CA 1
ATOM 2929 C C . ILE B 1 82 ? -5.336 26.812 9.938 1 98.5 82 ILE B C 1
ATOM 2931 O O . ILE B 1 82 ? -4.375 26.172 10.352 1 98.5 82 ILE B O 1
ATOM 2935 N N . ALA B 1 83 ? -6.543 26.375 9.898 1 97.25 83 ALA B N 1
ATOM 2936 C CA . ALA B 1 83 ? -6.875 25.062 10.43 1 97.25 83 ALA B CA 1
ATOM 2937 C C . ALA B 1 83 ? -7.566 24.203 9.367 1 97.25 83 ALA B C 1
ATOM 2939 O O . ALA B 1 83 ? -8.453 23.406 9.688 1 97.25 83 ALA B O 1
ATOM 2940 N N . LEU B 1 84 ? -7.172 24.391 8.109 1 93.38 84 LEU B N 1
ATOM 2941 C CA . LEU B 1 84 ? -7.633 23.594 6.977 1 93.38 84 LEU B CA 1
ATOM 2942 C C . LEU B 1 84 ? -6.824 22.312 6.852 1 93.38 84 LEU B C 1
ATOM 2944 O O . LEU B 1 84 ? -5.711 22.219 7.371 1 93.38 84 LEU B O 1
ATOM 2948 N N . LYS B 1 85 ? -7.414 21.375 6.172 1 88.94 85 LYS B N 1
ATOM 2949 C CA . LYS B 1 85 ? -6.551 20.328 5.652 1 88.94 85 LYS B CA 1
ATOM 2950 C C . LYS B 1 85 ? -5.52 20.891 4.676 1 88.94 85 LYS B C 1
ATOM 2952 O O . LYS B 1 85 ? -5.848 21.734 3.84 1 88.94 85 LYS B O 1
ATOM 2957 N N . ALA B 1 86 ? -4.402 20.359 4.75 1 85.06 86 ALA B N 1
ATOM 2958 C CA . ALA B 1 86 ? -3.252 20.984 4.094 1 85.06 86 ALA B CA 1
ATOM 2959 C C . ALA B 1 86 ? -3.449 21.047 2.582 1 85.06 86 ALA B C 1
ATOM 2961 O O . ALA B 1 86 ? -3.043 22.016 1.936 1 85.06 86 ALA B O 1
ATOM 2962 N N . GLN B 1 87 ? -4.121 20.078 2.027 1 84.31 87 GLN B N 1
ATOM 2963 C CA . GLN B 1 87 ? -4.246 20.016 0.575 1 84.31 87 GLN B CA 1
ATOM 2964 C C . GLN B 1 87 ? -5.184 21.094 0.049 1 84.31 87 GLN B C 1
ATOM 2966 O O . GLN B 1 87 ? -5.176 21.406 -1.145 1 84.31 87 GLN B O 1
ATOM 2971 N N . ALA B 1 88 ? -5.918 21.656 0.912 1 90.94 88 ALA B N 1
ATOM 2972 C CA . ALA B 1 88 ? -6.895 22.656 0.487 1 90.94 88 ALA B CA 1
ATOM 2973 C C . ALA B 1 88 ? -6.273 24.062 0.455 1 90.94 88 ALA B C 1
ATOM 2975 O O . ALA B 1 88 ? -6.773 24.953 -0.234 1 90.94 88 ALA B O 1
ATOM 2976 N N . LEU B 1 89 ? -5.234 24.25 1.145 1 94.94 89 LEU B N 1
ATOM 2977 C CA . LEU B 1 89 ? -4.707 25.594 1.406 1 94.94 89 LEU B CA 1
ATOM 2978 C C . LEU B 1 89 ? -4.25 26.266 0.113 1 94.94 89 LEU B C 1
ATOM 2980 O O . LEU B 1 89 ? -4.605 27.406 -0.158 1 94.94 89 LEU B O 1
ATOM 2984 N N . PRO B 1 90 ? -3.553 25.562 -0.737 1 94.69 90 PRO B N 1
ATOM 2985 C CA . PRO B 1 90 ? -3.055 26.234 -1.934 1 94.69 90 PRO B CA 1
ATOM 2986 C C . PRO B 1 90 ? -4.176 26.828 -2.783 1 94.69 90 PRO B C 1
ATOM 2988 O O . PRO B 1 90 ? -4.051 27.953 -3.283 1 94.69 90 PRO B O 1
ATOM 2991 N N . ALA B 1 91 ? -5.227 26.172 -2.877 1 93.56 91 ALA B N 1
ATOM 2992 C CA . ALA B 1 91 ? -6.332 26.641 -3.715 1 93.56 91 ALA B CA 1
ATOM 2993 C C . ALA B 1 91 ? -7.105 27.766 -3.035 1 93.56 91 ALA B C 1
ATOM 2995 O O . ALA B 1 91 ? -7.742 28.578 -3.705 1 93.56 91 ALA B O 1
ATOM 2996 N N . LEU B 1 92 ? -6.996 27.891 -1.737 1 95.12 92 LEU B N 1
ATOM 2997 C CA . LEU B 1 92 ? -7.816 28.828 -0.984 1 95.12 92 LEU B CA 1
ATOM 2998 C C . LEU B 1 92 ? -7 30.047 -0.569 1 95.12 92 LEU B C 1
ATOM 3000 O O . LEU B 1 92 ? -7.562 31.062 -0.154 1 95.12 92 LEU B O 1
ATOM 3004 N N . ALA B 1 93 ? -5.738 29.922 -0.672 1 96.62 93 ALA B N 1
ATOM 3005 C CA . ALA B 1 93 ? -4.828 30.906 -0.102 1 96.62 93 ALA B CA 1
ATOM 3006 C C . ALA B 1 93 ? -5.156 32.312 -0.609 1 96.62 93 ALA B C 1
ATOM 3008 O O . ALA B 1 93 ? -5.293 33.25 0.182 1 96.62 93 ALA B O 1
ATOM 3009 N N . ALA B 1 94 ? -5.391 32.469 -1.891 1 96.19 94 ALA B N 1
ATOM 3010 C CA . ALA B 1 94 ? -5.656 33.781 -2.471 1 96.19 94 ALA B CA 1
ATOM 3011 C C . ALA B 1 94 ? -6.934 34.406 -1.894 1 96.19 94 ALA B C 1
ATOM 3013 O O . ALA B 1 94 ? -7.02 35.625 -1.708 1 96.19 94 ALA B O 1
ATOM 3014 N N . GLY B 1 95 ? -7.836 33.594 -1.633 1 96.81 95 GLY B N 1
ATOM 3015 C CA . GLY B 1 95 ? -9.133 34.031 -1.14 1 96.81 95 GLY B CA 1
ATOM 3016 C C . GLY B 1 95 ? -9.086 34.531 0.292 1 96.81 95 GLY B C 1
ATOM 3017 O O . GLY B 1 95 ? -9.961 35.281 0.722 1 96.81 95 GLY B O 1
ATOM 3018 N N . ILE B 1 96 ? -8.078 34.156 1.016 1 96.56 96 ILE B N 1
ATOM 3019 C CA . ILE B 1 96 ? -8.086 34.562 2.416 1 96.56 96 ILE B CA 1
ATOM 3020 C C . ILE B 1 96 ? -7.039 35.656 2.645 1 96.56 96 ILE B C 1
ATOM 3022 O O . ILE B 1 96 ? -6.879 36.156 3.766 1 96.56 96 ILE B O 1
ATOM 3026 N N . ALA B 1 97 ? -6.426 36.062 1.629 1 98.06 97 ALA B N 1
ATOM 3027 C CA . ALA B 1 97 ? -5.387 37.094 1.677 1 98.06 97 ALA B CA 1
ATOM 3028 C C . ALA B 1 97 ? -5.922 38.375 2.303 1 98.06 97 ALA B C 1
ATOM 3030 O O . ALA B 1 97 ? -5.203 39.062 3.033 1 98.06 97 ALA B O 1
ATOM 3031 N N . PRO B 1 98 ? -7.148 38.75 2.068 1 98.44 98 PRO B N 1
ATOM 3032 C CA . PRO B 1 98 ? -7.668 40 2.611 1 98.44 98 PRO B CA 1
ATOM 3033 C C . PRO B 1 98 ? -7.707 40.031 4.137 1 98.44 98 PRO B C 1
ATOM 3035 O O . PRO B 1 98 ? -7.879 41.062 4.746 1 98.44 98 PRO B O 1
ATOM 3038 N N . LEU B 1 99 ? -7.605 38.875 4.746 1 98.62 99 LEU B N 1
ATOM 3039 C CA . LEU B 1 99 ? -7.582 38.812 6.203 1 98.62 99 LEU B CA 1
ATOM 3040 C C . LEU B 1 99 ? -6.238 39.281 6.746 1 98.62 99 LEU B C 1
ATOM 3042 O O . LEU B 1 99 ? -6.105 39.562 7.945 1 98.62 99 LEU B O 1
ATOM 3046 N N . VAL B 1 100 ? -5.266 39.344 5.902 1 98.69 100 VAL B N 1
ATOM 3047 C CA . VAL B 1 100 ? -3.885 39.5 6.344 1 98.69 100 VAL B CA 1
ATOM 3048 C C . VAL B 1 100 ? -3.402 40.906 6.047 1 98.69 100 VAL B C 1
ATOM 3050 O O . VAL B 1 100 ? -3.412 41.344 4.895 1 98.69 100 VAL B O 1
ATOM 3053 N N . GLY B 1 101 ? -3.041 41.594 7.055 1 98.25 101 GLY B N 1
ATOM 3054 C CA . GLY B 1 101 ? -2.346 42.875 6.953 1 98.25 101 GLY B CA 1
ATOM 3055 C C . GLY B 1 101 ? -0.891 42.812 7.379 1 98.25 101 GLY B C 1
ATOM 3056 O O . GLY B 1 101 ? -0.385 41.719 7.676 1 98.25 101 GLY B O 1
ATOM 3057 N N . PRO B 1 102 ? -0.166 43.875 7.41 1 97.38 102 PRO B N 1
ATOM 3058 C CA . PRO B 1 102 ? 1.27 43.875 7.703 1 97.38 102 PRO B CA 1
ATOM 3059 C C . PRO B 1 102 ? 1.587 43.406 9.117 1 97.38 102 PRO B C 1
ATOM 3061 O O . PRO B 1 102 ? 2.678 42.875 9.359 1 97.38 102 PRO B O 1
ATOM 3064 N N . ASP B 1 103 ? 0.602 43.5 10.047 1 97.31 103 ASP B N 1
ATOM 3065 C CA . ASP B 1 103 ? 0.875 43.156 11.438 1 97.31 103 ASP B CA 1
ATOM 3066 C C . ASP B 1 103 ? 0.153 41.875 11.836 1 97.31 103 ASP B C 1
ATOM 3068 O O . ASP B 1 103 ? 0.202 41.469 13 1 97.31 103 ASP B O 1
ATOM 3072 N N . THR B 1 104 ? -0.561 41.25 10.883 1 98.69 104 THR B N 1
ATOM 3073 C CA . THR B 1 104 ? -1.288 40.031 11.164 1 98.69 104 THR B CA 1
ATOM 3074 C C . THR B 1 104 ? -0.321 38.875 11.469 1 98.69 104 THR B C 1
ATOM 3076 O O . THR B 1 104 ? 0.702 38.75 10.797 1 98.69 104 THR B O 1
ATOM 3079 N N . VAL B 1 105 ? -0.581 38.094 12.531 1 98.81 105 VAL B N 1
ATOM 3080 C CA . VAL B 1 105 ? 0.125 36.844 12.812 1 98.81 105 VAL B CA 1
ATOM 3081 C C . VAL B 1 105 ? -0.67 35.656 12.258 1 98.81 105 VAL B C 1
ATOM 3083 O O . VAL B 1 105 ? -1.857 35.531 12.555 1 98.81 105 VAL B O 1
ATOM 3086 N N . ILE B 1 106 ? -0.02 34.906 11.406 1 98.88 106 ILE B N 1
ATOM 3087 C CA . ILE B 1 106 ? -0.658 33.75 10.789 1 98.88 106 ILE B CA 1
ATOM 3088 C C . ILE B 1 106 ? -0.277 32.5 11.547 1 98.88 106 ILE B C 1
ATOM 3090 O O . ILE B 1 106 ? 0.908 32.188 11.719 1 98.88 106 ILE B O 1
ATOM 3094 N N . VAL B 1 107 ? -1.243 31.766 12.055 1 98.88 107 VAL B N 1
ATOM 3095 C CA . VAL B 1 107 ? -1.01 30.578 12.859 1 98.88 107 VAL B CA 1
ATOM 3096 C C . VAL B 1 107 ? -1.283 29.312 12.031 1 98.88 107 VAL B C 1
ATOM 3098 O O . VAL B 1 107 ? -2.424 29.062 11.633 1 98.88 107 VAL B O 1
ATOM 3101 N N . ALA B 1 108 ? -0.262 28.594 11.781 1 98.25 108 ALA B N 1
ATOM 3102 C CA . ALA B 1 108 ? -0.428 27.328 11.078 1 98.25 108 ALA B CA 1
ATOM 3103 C C . ALA B 1 108 ? -0.775 26.203 12.062 1 98.25 108 ALA B C 1
ATOM 3105 O O . ALA B 1 108 ? 0.107 25.656 12.727 1 98.25 108 ALA B O 1
ATOM 3106 N N . ALA B 1 109 ? -1.981 25.859 12.133 1 97.44 109 ALA B N 1
ATOM 3107 C CA . ALA B 1 109 ? -2.469 24.719 12.914 1 97.44 109 ALA B CA 1
ATOM 3108 C C . ALA B 1 109 ? -2.896 23.578 12.008 1 97.44 109 ALA B C 1
ATOM 3110 O O . ALA B 1 109 ? -4.059 23.172 12.016 1 97.44 109 ALA B O 1
ATOM 3111 N N . MET B 1 110 ? -1.969 23.078 11.156 1 93.19 110 MET B N 1
ATOM 3112 C CA . MET B 1 110 ? -2.229 22.047 10.148 1 93.19 110 MET B CA 1
ATOM 3113 C C . MET B 1 110 ? -1.334 20.844 10.359 1 93.19 110 MET B C 1
ATOM 3115 O O . MET B 1 110 ? -0.316 20.922 11.055 1 93.19 110 MET B O 1
ATOM 3119 N N . ASN B 1 111 ? -1.788 19.781 9.766 1 92.62 111 ASN B N 1
ATOM 3120 C CA . ASN B 1 111 ? -0.938 18.594 9.766 1 92.62 111 ASN B CA 1
ATOM 3121 C C . ASN B 1 111 ? 0.156 18.688 8.711 1 92.62 111 ASN B C 1
ATOM 3123 O O . ASN B 1 111 ? -0.016 19.359 7.691 1 92.62 111 ASN B O 1
ATOM 3127 N N . GLY B 1 112 ? 1.214 18.016 9.023 1 95.69 112 GLY B N 1
ATOM 3128 C CA . GLY B 1 112 ? 2.301 17.969 8.062 1 95.69 112 GLY B CA 1
ATOM 3129 C C . GLY B 1 112 ? 3.225 19.172 8.156 1 95.69 112 GLY B C 1
ATOM 3130 O O . GLY B 1 112 ? 3.168 19.938 9.125 1 95.69 112 GLY B O 1
ATOM 3131 N N . LEU B 1 113 ? 4.078 19.297 7.215 1 97 113 LEU B N 1
ATOM 3132 C CA . LEU B 1 113 ? 5.004 20.422 7.164 1 97 113 LEU B CA 1
ATOM 3133 C C . LEU B 1 113 ? 4.309 21.672 6.645 1 97 113 LEU B C 1
ATOM 3135 O O . LEU B 1 113 ? 3.719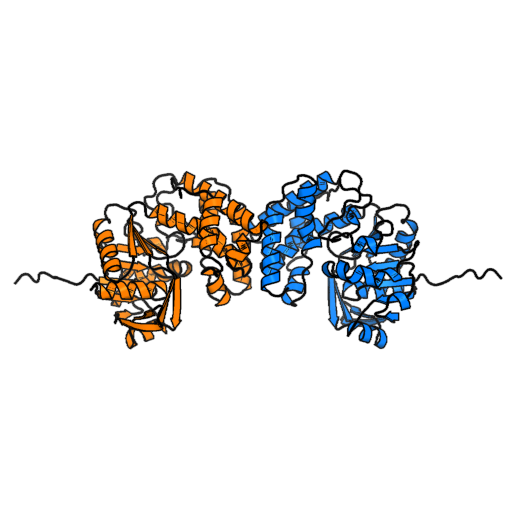 21.656 5.562 1 97 113 LEU B O 1
ATOM 3139 N N . PRO B 1 114 ? 4.32 22.719 7.441 1 97.38 114 PRO B N 1
ATOM 3140 C CA . PRO B 1 114 ? 3.668 23.938 6.945 1 97.38 114 PRO B CA 1
ATOM 3141 C C . PRO B 1 114 ? 4.457 24.609 5.824 1 97.38 114 PRO B C 1
ATOM 3143 O O . PRO B 1 114 ? 5.664 24.391 5.695 1 97.38 114 PRO B O 1
ATOM 3146 N N . TRP B 1 115 ? 3.811 25.469 5.055 1 97.44 115 TRP B N 1
ATOM 3147 C CA . TRP B 1 115 ? 4.41 26.094 3.881 1 97.44 115 TRP B CA 1
ATOM 3148 C C . TRP B 1 115 ? 5.598 26.953 4.273 1 97.44 115 TRP B C 1
ATOM 3150 O O . TRP B 1 115 ? 6.523 27.156 3.48 1 97.44 115 TRP B O 1
ATOM 3160 N N . TRP B 1 116 ? 5.621 27.453 5.453 1 97.44 116 TRP B N 1
ATOM 3161 C CA . TRP B 1 116 ? 6.617 28.438 5.875 1 97.44 116 TRP B CA 1
ATOM 3162 C C . TRP B 1 116 ? 7.84 27.75 6.469 1 97.44 116 TRP B C 1
ATOM 3164 O O . TRP B 1 116 ? 8.812 28.406 6.836 1 97.44 116 TRP B O 1
ATOM 3174 N N . PHE B 1 117 ? 7.875 26.469 6.598 1 97.75 117 PHE B N 1
ATOM 3175 C CA . PHE B 1 117 ? 8.805 25.672 7.395 1 97.75 117 PHE B CA 1
ATOM 3176 C C . PHE B 1 117 ? 10.25 26.031 7.059 1 97.75 117 PHE B C 1
ATOM 3178 O O . PHE B 1 117 ? 11.102 26.078 7.945 1 97.75 117 PHE B O 1
ATOM 3185 N N . THR B 1 118 ? 10.523 26.266 5.777 1 97.31 118 THR B N 1
ATOM 3186 C CA . THR B 1 118 ? 11.914 26.469 5.367 1 97.31 118 THR B CA 1
ATOM 3187 C C . THR B 1 118 ? 12.32 27.922 5.547 1 97.31 118 THR B C 1
ATOM 3189 O O . THR B 1 118 ? 13.508 28.25 5.477 1 97.31 118 THR B O 1
ATOM 3192 N N . HIS B 1 119 ? 11.383 28.812 5.762 1 96.44 119 HIS B N 1
ATOM 3193 C CA . HIS B 1 119 ? 11.695 30.234 5.887 1 96.44 119 HIS B CA 1
ATOM 3194 C C . HIS B 1 119 ? 12.43 30.531 7.188 1 96.44 119 HIS B C 1
ATOM 3196 O O . HIS B 1 119 ? 11.891 30.328 8.273 1 96.44 119 HIS B O 1
ATOM 3202 N N . GLY B 1 120 ? 13.609 31 7.109 1 94.94 120 GLY B N 1
ATOM 3203 C CA . GLY B 1 120 ? 14.406 31.312 8.289 1 94.94 120 GLY B CA 1
ATOM 3204 C C . GLY B 1 120 ? 15.086 30.094 8.891 1 94.94 120 GLY B C 1
ATOM 3205 O O . GLY B 1 120 ? 15.609 30.156 10 1 94.94 120 GLY B O 1
ATOM 3206 N N . LEU B 1 121 ? 15.031 28.953 8.297 1 93.38 121 LEU B N 1
ATOM 3207 C CA . LEU B 1 121 ? 15.641 27.703 8.773 1 93.38 121 LEU B CA 1
ATOM 3208 C C . LEU B 1 121 ? 17.156 27.812 8.75 1 93.38 121 LEU B C 1
ATOM 3210 O O . LEU B 1 121 ? 17.844 27.125 9.523 1 93.38 121 LEU B O 1
ATOM 3214 N N . ARG B 1 122 ? 17.781 28.609 8.148 1 86.88 122 ARG B N 1
ATOM 3215 C CA . ARG B 1 122 ? 19.219 28.766 7.926 1 86.88 122 ARG B CA 1
ATOM 3216 C C . ARG B 1 122 ? 19.781 27.578 7.141 1 86.88 122 ARG B C 1
ATOM 3218 O O . ARG B 1 122 ? 19.156 26.516 7.082 1 86.88 122 ARG B O 1
ATOM 3225 N N . GLY B 1 123 ? 20.781 27.719 6.461 1 89.94 123 GLY B N 1
ATOM 3226 C CA . GLY B 1 123 ? 21.406 26.656 5.684 1 89.94 123 GLY B CA 1
ATOM 3227 C C . GLY B 1 123 ? 20.922 26.609 4.246 1 89.94 123 GLY B C 1
ATOM 3228 O O . GLY B 1 123 ? 20.422 27.609 3.719 1 89.94 123 GLY B O 1
ATOM 3229 N N . ALA B 1 124 ? 21.062 25.453 3.641 1 89.69 124 ALA B N 1
ATOM 3230 C CA . ALA B 1 124 ? 20.906 25.297 2.195 1 89.69 124 ALA B CA 1
ATOM 3231 C C . ALA B 1 124 ? 19.453 25.469 1.777 1 89.69 124 ALA B C 1
ATOM 3233 O O . ALA B 1 124 ? 19.172 25.891 0.651 1 89.69 124 ALA B O 1
ATOM 3234 N N . LEU B 1 125 ? 18.5 25.344 2.701 1 94.88 125 LEU B N 1
ATOM 3235 C CA . LEU B 1 125 ? 17.109 25.359 2.297 1 94.88 125 LEU B CA 1
ATOM 3236 C C . LEU B 1 125 ? 16.391 26.594 2.846 1 94.88 125 LEU B C 1
ATOM 3238 O O . LEU B 1 125 ? 15.156 26.656 2.82 1 94.88 125 LEU B O 1
ATOM 3242 N N . ASP B 1 126 ? 17.172 27.516 3.324 1 94.12 126 ASP B N 1
ATOM 3243 C CA . ASP B 1 126 ? 16.547 28.734 3.852 1 94.12 126 ASP B CA 1
ATOM 3244 C C . ASP B 1 126 ? 15.734 29.453 2.777 1 94.12 126 ASP B C 1
ATOM 3246 O O . ASP B 1 126 ? 16.281 29.891 1.765 1 94.12 126 ASP B O 1
ATOM 3250 N N . GLY B 1 127 ? 14.43 29.438 3.033 1 92.81 127 GLY B N 1
ATOM 3251 C CA . GLY B 1 127 ? 13.531 30.188 2.162 1 92.81 127 GLY B CA 1
ATOM 3252 C C . GLY B 1 127 ? 13.203 29.453 0.878 1 92.81 127 GLY B C 1
ATOM 3253 O O . GLY B 1 127 ? 12.523 29.984 0.002 1 92.81 127 GLY B O 1
ATOM 3254 N N . VAL B 1 128 ? 13.711 28.25 0.72 1 94.06 128 VAL B N 1
ATOM 3255 C CA . VAL B 1 128 ? 13.414 27.469 -0.468 1 94.06 128 VAL B CA 1
ATOM 3256 C C . VAL B 1 128 ? 12.031 26.828 -0.338 1 94.06 128 VAL B C 1
ATOM 3258 O O . VAL B 1 128 ? 11.789 26.047 0.579 1 94.06 128 VAL B O 1
ATOM 3261 N N . PRO B 1 129 ? 11.164 27.219 -1.215 1 94.25 129 PRO B N 1
ATOM 3262 C CA . PRO B 1 129 ? 9.812 26.656 -1.113 1 94.25 129 PRO B CA 1
ATOM 3263 C C . PRO B 1 129 ? 9.766 25.156 -1.438 1 94.25 129 PRO B C 1
ATOM 3265 O O . PRO B 1 129 ? 10.617 24.672 -2.18 1 94.25 129 PRO B O 1
ATOM 3268 N N . LEU B 1 130 ? 8.852 24.5 -0.856 1 97.25 130 LEU B N 1
ATOM 3269 C CA . LEU B 1 130 ? 8.555 23.109 -1.181 1 97.25 130 LEU B CA 1
ATOM 3270 C C . LEU B 1 130 ? 7.262 23 -1.984 1 97.25 130 LEU B C 1
ATOM 3272 O O . LEU B 1 130 ? 6.215 23.484 -1.548 1 97.25 130 LEU B O 1
ATOM 3276 N N . ASP B 1 131 ? 7.293 22.359 -3.115 1 97.44 131 ASP B N 1
ATOM 3277 C CA . ASP B 1 131 ? 6.145 22.234 -4.004 1 97.44 131 ASP B CA 1
ATOM 3278 C C . ASP B 1 131 ? 5.004 21.469 -3.324 1 97.44 131 ASP B C 1
ATOM 3280 O O . ASP B 1 131 ? 3.83 21.766 -3.561 1 97.44 131 ASP B O 1
ATOM 3284 N N . ALA B 1 132 ? 5.316 20.578 -2.484 1 96.94 132 ALA B N 1
ATOM 3285 C CA . ALA B 1 132 ? 4.344 19.703 -1.838 1 96.94 132 ALA B CA 1
ATOM 3286 C C . ALA B 1 132 ? 3.404 20.5 -0.937 1 96.94 132 ALA B C 1
ATOM 3288 O O . ALA B 1 132 ? 2.291 20.062 -0.646 1 96.94 132 ALA B O 1
ATOM 3289 N N . VAL B 1 133 ? 3.873 21.734 -0.516 1 97.12 133 VAL B N 1
ATOM 3290 C CA . VAL B 1 133 ? 3.053 22.469 0.45 1 97.12 133 VAL B CA 1
ATOM 3291 C C . VAL B 1 133 ? 2.82 23.891 -0.038 1 97.12 133 VAL B C 1
ATOM 3293 O O . VAL B 1 133 ? 1.939 24.594 0.468 1 97.12 133 VAL B O 1
ATOM 3296 N N . ASP B 1 134 ? 3.525 24.312 -0.992 1 97.12 134 ASP B N 1
ATOM 3297 C CA . ASP B 1 134 ? 3.418 25.656 -1.551 1 97.12 134 ASP B CA 1
ATOM 3298 C C . ASP B 1 134 ? 3.664 25.641 -3.059 1 97.12 134 ASP B C 1
ATOM 3300 O O . ASP B 1 134 ? 4.586 26.297 -3.545 1 97.12 134 ASP B O 1
ATOM 3304 N N . PRO B 1 135 ? 2.762 24.953 -3.73 1 96.5 135 PRO B N 1
ATOM 3305 C CA . PRO B 1 135 ? 2.971 24.844 -5.176 1 96.5 135 PRO B CA 1
ATOM 3306 C C . PRO B 1 135 ? 3.018 26.219 -5.855 1 96.5 135 PRO B C 1
ATOM 3308 O O . PRO B 1 135 ? 2.115 27.031 -5.668 1 96.5 135 PRO B O 1
ATOM 3311 N N . ALA B 1 136 ? 4.109 26.438 -6.57 1 94.38 136 ALA B N 1
ATOM 3312 C CA . ALA B 1 136 ? 4.34 27.656 -7.348 1 94.38 136 ALA B CA 1
ATOM 3313 C C . ALA B 1 136 ? 4.367 28.875 -6.445 1 94.38 136 ALA B C 1
ATOM 3315 O O . ALA B 1 136 ? 4.18 30.016 -6.914 1 94.38 136 ALA B O 1
ATOM 3316 N N . GLY B 1 137 ? 4.473 28.672 -5.148 1 95.38 137 GLY B N 1
ATOM 3317 C CA . GLY B 1 137 ? 4.562 29.781 -4.207 1 95.38 137 GLY B CA 1
ATOM 3318 C C . GLY B 1 137 ? 3.227 30.453 -3.938 1 95.38 137 GLY B C 1
ATOM 3319 O O . GLY B 1 137 ? 3.176 31.578 -3.443 1 95.38 137 GLY B O 1
ATOM 3320 N N . ALA B 1 138 ? 2.156 29.75 -4.234 1 95.44 138 ALA B N 1
ATOM 3321 C CA . ALA B 1 138 ? 0.819 30.344 -4.156 1 95.44 138 ALA B CA 1
ATOM 3322 C C . ALA B 1 138 ? 0.435 30.625 -2.707 1 95.44 138 ALA B C 1
ATOM 3324 O O . ALA B 1 138 ? -0.207 31.641 -2.42 1 95.44 138 ALA B O 1
ATOM 3325 N N . VAL B 1 139 ? 0.785 29.766 -1.818 1 97.62 139 VAL B N 1
ATOM 3326 C CA . VAL B 1 139 ? 0.425 29.938 -0.415 1 97.62 139 VAL B CA 1
ATOM 3327 C C . VAL B 1 139 ? 1.217 31.109 0.183 1 97.62 139 VAL B C 1
ATOM 3329 O O . VAL B 1 139 ? 0.64 32 0.794 1 97.62 139 VAL B O 1
ATOM 3332 N N . SER B 1 140 ? 2.492 31.141 -0.092 1 97.5 140 SER B N 1
ATOM 3333 C CA . SER B 1 140 ? 3.379 32.156 0.454 1 97.5 140 SER B CA 1
ATOM 3334 C C . SER B 1 140 ? 3.012 33.531 -0.066 1 97.5 140 SER B C 1
ATOM 3336 O O . SER B 1 140 ? 3.172 34.531 0.642 1 97.5 140 SER B O 1
ATOM 3338 N N . ALA B 1 141 ? 2.49 33.594 -1.261 1 96.44 141 ALA B N 1
ATOM 3339 C CA . ALA B 1 141 ? 2.092 34.875 -1.847 1 96.44 141 ALA B CA 1
ATOM 3340 C C . ALA B 1 141 ? 0.934 35.5 -1.071 1 96.44 141 ALA B C 1
ATOM 3342 O O . ALA B 1 141 ? 0.858 36.719 -0.931 1 96.44 141 ALA B O 1
ATOM 3343 N N . ALA B 1 142 ? 0.108 34.625 -0.569 1 97 142 ALA B N 1
ATOM 3344 C CA . ALA B 1 142 ? -1.092 35.062 0.128 1 97 142 ALA B CA 1
ATOM 3345 C C . ALA B 1 142 ? -0.86 35.125 1.635 1 97 142 ALA B C 1
ATOM 3347 O O . ALA B 1 142 ? -1.464 35.969 2.328 1 97 142 ALA B O 1
ATOM 3348 N N . LEU B 1 143 ? -0.092 34.281 2.117 1 98.12 143 LEU B N 1
ATOM 3349 C CA . LEU B 1 143 ? 0.223 34.125 3.531 1 98.12 143 LEU B CA 1
ATOM 3350 C C . LEU B 1 143 ? 1.728 34.188 3.768 1 98.12 143 LEU B C 1
ATOM 3352 O O . LEU B 1 143 ? 2.412 33.188 3.812 1 98.12 143 LEU B O 1
ATOM 3356 N N . PRO B 1 144 ? 2.197 35.406 3.977 1 98.12 144 PRO B N 1
ATOM 3357 C CA . PRO B 1 144 ? 3.646 35.594 4.051 1 98.12 144 PRO B CA 1
ATOM 3358 C C . PRO B 1 144 ? 4.297 34.781 5.152 1 98.12 144 PRO B C 1
ATOM 3360 O O . PRO B 1 144 ? 3.92 34.875 6.32 1 98.12 144 PRO B O 1
ATOM 3363 N N . PRO B 1 145 ? 5.348 33.969 4.805 1 98.06 145 PRO B N 1
ATOM 3364 C CA . PRO B 1 145 ? 6.008 33.125 5.793 1 98.06 145 PRO B CA 1
ATOM 3365 C C . PRO B 1 145 ? 6.59 33.906 6.961 1 98.06 145 PRO B C 1
ATOM 3367 O O . PRO B 1 145 ? 6.602 33.438 8.094 1 98.06 145 PRO B O 1
ATOM 3370 N N . ALA B 1 146 ? 6.992 35.125 6.789 1 97.62 146 ALA B N 1
ATOM 3371 C CA . ALA B 1 146 ? 7.625 35.938 7.82 1 97.62 146 ALA B CA 1
ATOM 3372 C C . ALA B 1 146 ? 6.637 36.312 8.93 1 97.62 146 ALA B C 1
ATOM 3374 O O . ALA B 1 146 ? 7.039 36.719 10.023 1 97.62 146 ALA B O 1
ATOM 3375 N N . GLN B 1 147 ? 5.363 36.125 8.672 1 98.56 147 GLN B N 1
ATOM 3376 C CA . GLN B 1 147 ? 4.316 36.469 9.633 1 98.56 147 GLN B CA 1
ATOM 3377 C C . GLN B 1 147 ? 3.738 35.219 10.273 1 98.56 147 GLN B C 1
ATOM 3379 O O . GLN B 1 147 ? 2.781 35.281 11.047 1 98.56 147 GLN B O 1
ATOM 3384 N N . ALA B 1 148 ? 4.355 34.062 10 1 98.56 148 ALA B N 1
ATOM 3385 C CA . ALA B 1 148 ? 3.738 32.781 10.391 1 98.56 148 ALA B CA 1
ATOM 3386 C C . ALA B 1 148 ? 4.355 32.25 11.68 1 98.56 148 ALA B C 1
ATOM 3388 O O . ALA B 1 148 ? 5.562 32.375 11.898 1 98.56 148 ALA B O 1
ATOM 3389 N N . ILE B 1 149 ? 3.516 31.656 12.516 1 98.75 149 ILE B N 1
ATOM 3390 C CA . ILE B 1 149 ? 3.932 30.875 13.68 1 98.75 149 ILE B CA 1
ATOM 3391 C C . ILE B 1 149 ? 3.33 29.469 13.602 1 98.75 149 ILE B C 1
ATOM 3393 O O . ILE B 1 149 ? 2.506 29.188 12.727 1 98.75 149 ILE B O 1
ATOM 3397 N N . GLY B 1 150 ? 3.869 28.594 14.461 1 98.62 150 GLY B N 1
ATOM 3398 C CA . GLY B 1 150 ? 3.385 27.234 14.461 1 98.62 150 GLY B CA 1
ATOM 3399 C C . GLY B 1 150 ? 2.49 26.906 15.648 1 98.62 150 GLY B C 1
ATOM 3400 O O . GLY B 1 150 ? 2.664 27.484 16.734 1 98.62 150 GLY B O 1
ATOM 3401 N N . CYS B 1 151 ? 1.603 26.062 15.445 1 98.69 151 CYS B N 1
ATOM 3402 C CA . CYS B 1 151 ? 0.768 25.438 16.469 1 98.69 151 CYS B CA 1
ATOM 3403 C C . CYS B 1 151 ? 0.626 23.938 16.219 1 98.69 151 CYS B C 1
ATOM 3405 O O . CYS B 1 151 ? -0.103 23.531 15.312 1 98.69 151 CYS B O 1
ATOM 3407 N N . VAL B 1 152 ? 1.316 23.141 16.984 1 98.38 152 VAL B N 1
ATOM 3408 C CA . VAL B 1 152 ? 1.273 21.688 16.859 1 98.38 152 VAL B CA 1
ATOM 3409 C C . VAL B 1 152 ? 0.141 21.125 17.719 1 98.38 152 VAL B C 1
ATOM 3411 O O . VAL B 1 152 ? 0.069 21.406 18.922 1 98.38 152 VAL B O 1
ATOM 3414 N N . VAL B 1 153 ? -0.712 20.391 17.125 1 97.25 153 VAL B N 1
ATOM 3415 C CA . VAL B 1 153 ? -1.934 19.922 17.766 1 97.25 153 VAL B CA 1
ATOM 3416 C C . VAL B 1 153 ? -1.77 18.469 18.188 1 97.25 153 VAL B C 1
ATOM 3418 O O . VAL B 1 153 ? -1.547 17.594 17.359 1 97.25 153 VAL B O 1
ATOM 3421 N N . HIS B 1 154 ? -1.786 18.172 19.469 1 95.5 154 HIS B N 1
ATOM 3422 C CA . HIS B 1 154 ? -1.755 16.828 20.031 1 95.5 154 HIS B CA 1
ATOM 3423 C C . HIS B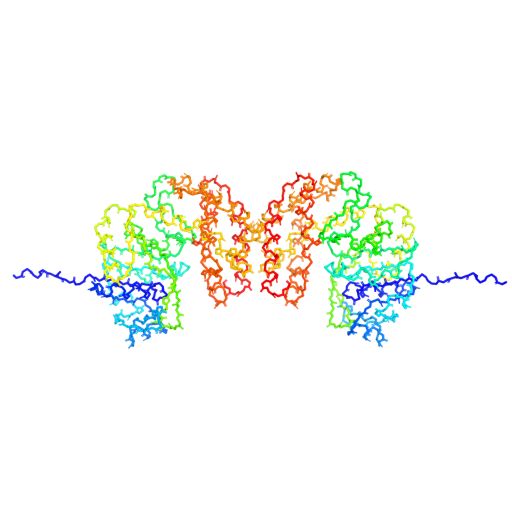 1 154 ? -3.084 16.484 20.703 1 95.5 154 HIS B C 1
ATOM 3425 O O . HIS B 1 154 ? -3.158 16.344 21.922 1 95.5 154 HIS B O 1
ATOM 3431 N N . LEU B 1 155 ? -4.043 16.297 19.891 1 93.62 155 LEU B N 1
ATOM 3432 C CA . LEU B 1 155 ? -5.371 15.867 20.312 1 93.62 155 LEU B CA 1
ATOM 3433 C C . LEU B 1 155 ? -6.164 15.305 19.141 1 93.62 155 LEU B C 1
ATOM 3435 O O . LEU B 1 155 ? -5.777 15.477 17.984 1 93.62 155 LEU B O 1
ATOM 3439 N N . SER B 1 156 ? -7.176 14.594 19.484 1 90.94 156 SER B N 1
ATOM 3440 C CA . SER B 1 156 ? -8.094 14.086 18.469 1 90.94 156 SER B CA 1
ATOM 3441 C C . SER B 1 156 ? -9.453 14.781 18.547 1 90.94 156 SER B C 1
ATOM 3443 O O . SER B 1 156 ? -9.859 15.234 19.625 1 90.94 156 SER B O 1
ATOM 3445 N N . SER B 1 157 ? -9.992 14.953 17.422 1 93.88 157 SER B N 1
ATOM 3446 C CA . SER B 1 157 ? -11.336 15.508 17.312 1 93.88 157 SER B CA 1
ATOM 3447 C C . SER B 1 157 ? -11.977 15.125 15.977 1 93.88 157 SER B C 1
ATOM 3449 O O . SER B 1 157 ? -11.305 14.602 15.086 1 93.88 157 SER B O 1
ATOM 3451 N N . SER B 1 158 ? -13.258 15.266 15.922 1 93.5 158 SER B N 1
ATOM 3452 C CA . SER B 1 158 ? -13.992 14.977 14.695 1 93.5 158 SER B CA 1
ATOM 3453 C C . SER B 1 158 ? -15.102 16 14.461 1 93.5 158 SER B C 1
ATOM 3455 O O . SER B 1 158 ? -15.406 16.812 15.344 1 93.5 158 SER B O 1
ATOM 3457 N N . THR B 1 159 ? -15.562 16.016 13.305 1 94.69 159 THR B N 1
ATOM 3458 C CA . THR B 1 159 ? -16.719 16.828 12.961 1 94.69 159 THR B CA 1
ATOM 3459 C C . THR B 1 159 ? -17.953 15.961 12.766 1 94.69 159 THR B C 1
ATOM 3461 O O . THR B 1 159 ? -18.031 15.164 11.82 1 94.69 159 THR B O 1
ATOM 3464 N N . ASP B 1 160 ? -18.922 16.094 13.609 1 95.06 160 ASP B N 1
ATOM 3465 C CA . ASP B 1 160 ? -20.125 15.281 13.531 1 95.06 160 ASP B CA 1
ATOM 3466 C C . ASP B 1 160 ? -21.078 15.805 12.469 1 95.06 160 ASP B C 1
ATOM 3468 O O . ASP B 1 160 ? -21.844 15.031 11.867 1 95.06 160 ASP B O 1
ATOM 3472 N N . ALA B 1 161 ? -21.156 17.078 12.312 1 95.69 161 ALA B N 1
ATOM 3473 C CA . ALA B 1 161 ? -21.953 17.844 11.352 1 95.69 161 ALA B CA 1
ATOM 3474 C C . ALA B 1 161 ? -21.359 19.219 11.102 1 95.69 161 ALA B C 1
ATOM 3476 O O . ALA B 1 161 ? -20.453 19.656 11.82 1 95.69 161 ALA B O 1
ATOM 3477 N N . PRO B 1 162 ? -21.781 19.875 10.062 1 95.88 162 PRO B N 1
ATOM 3478 C CA . PRO B 1 162 ? -21.281 21.234 9.867 1 95.88 162 PRO B CA 1
ATOM 3479 C C . PRO B 1 162 ? -21.391 22.094 11.125 1 95.88 162 PRO B C 1
ATOM 3481 O O . PRO B 1 162 ? -22.484 22.25 11.68 1 95.88 162 PRO B O 1
ATOM 3484 N N . GLY B 1 163 ? -20.25 22.594 11.555 1 96.69 163 GLY B N 1
ATOM 3485 C CA . GLY B 1 163 ? -20.234 23.484 12.695 1 96.69 163 GLY B CA 1
ATOM 3486 C C . GLY B 1 163 ? -20.297 22.766 14.023 1 96.69 163 GLY B C 1
ATOM 3487 O O . GLY B 1 163 ? -20.328 23.391 15.086 1 96.69 163 GLY B O 1
ATOM 3488 N N . VAL B 1 164 ? -20.312 21.438 13.969 1 97.81 164 VAL B N 1
ATOM 3489 C CA . VAL B 1 164 ? -20.375 20.641 15.195 1 97.81 164 VAL B CA 1
ATOM 3490 C C . VAL B 1 164 ? -19.094 19.812 15.328 1 97.81 164 VAL B C 1
ATOM 3492 O O . VAL B 1 164 ? -18.875 18.875 14.555 1 97.81 164 VAL B O 1
ATOM 3495 N N . VAL B 1 165 ? -18.375 20.109 16.391 1 97.56 165 VAL B N 1
ATOM 3496 C CA . VAL B 1 165 ? -17.094 19.453 16.625 1 97.56 165 VAL B CA 1
ATOM 3497 C C . VAL B 1 165 ? -17.188 18.578 17.875 1 97.56 165 VAL B C 1
ATOM 3499 O O . VAL B 1 165 ? -17.781 18.984 18.875 1 97.56 165 VAL B O 1
ATOM 3502 N N . ARG B 1 166 ? -16.656 17.422 17.781 1 96.62 166 ARG B N 1
ATOM 3503 C CA . ARG B 1 166 ? -16.609 16.516 18.906 1 96.62 166 ARG B CA 1
ATOM 3504 C C . ARG B 1 166 ? -15.18 16.328 19.406 1 96.62 166 ARG B C 1
ATOM 3506 O O . ARG B 1 166 ? -14.289 15.961 18.641 1 96.62 166 ARG B O 1
ATOM 3513 N N . ARG B 1 167 ? -15.023 16.594 20.688 1 95.12 167 ARG B N 1
ATOM 3514 C CA . ARG B 1 167 ? -13.711 16.406 21.297 1 95.12 167 ARG B CA 1
ATOM 3515 C C . ARG B 1 167 ? -13.406 14.922 21.484 1 95.12 167 ARG B C 1
ATOM 3517 O O . ARG B 1 167 ? -14.289 14.148 21.875 1 95.12 167 ARG B O 1
ATOM 3524 N N . GLY B 1 168 ? -12.195 14.586 21.188 1 90.88 168 GLY B N 1
ATOM 3525 C CA . GLY B 1 168 ? -11.703 13.242 21.453 1 90.88 168 GLY B CA 1
ATOM 3526 C C . GLY B 1 168 ? -10.672 13.195 22.562 1 90.88 168 GLY B C 1
ATOM 3527 O O . GLY B 1 168 ? -10.891 13.727 23.656 1 90.88 168 GLY B O 1
ATOM 3528 N N . ARG B 1 169 ? -9.562 12.508 22.266 1 86.69 169 ARG B N 1
ATOM 3529 C CA . ARG B 1 169 ? -8.508 12.32 23.25 1 86.69 169 ARG B CA 1
ATOM 3530 C C . ARG B 1 169 ? -7.465 13.43 23.156 1 86.69 169 ARG B C 1
ATOM 3532 O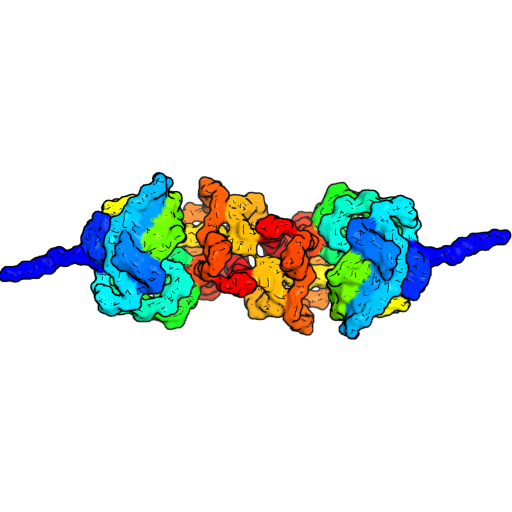 O . ARG B 1 169 ? -7.223 13.969 22.078 1 86.69 169 ARG B O 1
ATOM 3539 N N . GLY B 1 170 ? -6.949 13.789 24.328 1 91.81 170 GLY B N 1
ATOM 3540 C CA . GLY B 1 170 ? -5.863 14.75 24.359 1 91.81 170 GLY B CA 1
ATOM 3541 C C . GLY B 1 170 ? -6.348 16.188 24.438 1 91.81 170 GLY B C 1
ATOM 3542 O O . GLY B 1 170 ? -7.531 16.469 24.234 1 91.81 170 GLY B O 1
ATOM 3543 N N . ASN B 1 171 ? -5.473 17.078 24.766 1 96.38 171 ASN B N 1
ATOM 3544 C CA . ASN B 1 171 ? -5.812 18.5 24.922 1 96.38 171 ASN B CA 1
ATOM 3545 C C . ASN B 1 171 ? -4.586 19.391 24.766 1 96.38 171 ASN B C 1
ATOM 3547 O O . ASN B 1 171 ? -4.633 20.578 25.094 1 96.38 171 ASN B O 1
ATOM 3551 N N . ARG B 1 172 ? -3.545 18.812 24.312 1 97.75 172 ARG B N 1
ATOM 3552 C CA . ARG B 1 172 ? -2.25 19.484 24.328 1 97.75 172 ARG B CA 1
ATOM 3553 C C . ARG B 1 172 ? -1.979 20.203 23.016 1 97.75 172 ARG B C 1
ATOM 3555 O O . ARG B 1 172 ? -2.236 19.656 21.938 1 97.75 172 ARG B O 1
ATOM 3562 N N . LEU B 1 173 ? -1.53 21.438 23.094 1 98.62 173 LEU B N 1
ATOM 3563 C CA . LEU B 1 173 ? -1.026 22.234 21.984 1 98.62 173 LEU B CA 1
ATOM 3564 C C . LEU B 1 173 ? 0.392 22.719 22.266 1 98.62 173 LEU B C 1
ATOM 3566 O O . LEU B 1 173 ? 0.729 23.047 23.406 1 98.62 173 LEU B O 1
ATOM 3570 N N . ILE B 1 174 ? 1.208 22.797 21.25 1 98.81 174 ILE B N 1
ATOM 3571 C CA . ILE B 1 174 ? 2.516 23.438 21.328 1 98.81 174 ILE B CA 1
ATOM 3572 C C . ILE B 1 174 ? 2.57 24.609 20.359 1 98.81 174 ILE B C 1
ATOM 3574 O O . ILE B 1 174 ? 2.35 24.453 19.156 1 98.81 174 ILE B O 1
ATOM 3578 N N . VAL B 1 175 ? 2.805 25.797 20.891 1 98.88 175 VAL B N 1
ATOM 3579 C CA . VAL B 1 175 ? 2.814 27.016 20.094 1 98.88 175 VAL B CA 1
ATOM 3580 C C . VAL B 1 175 ? 4.211 27.641 20.125 1 98.88 175 VAL B C 1
ATOM 3582 O O . VAL B 1 175 ? 4.883 27.625 21.156 1 98.88 175 VAL B O 1
ATOM 3585 N N . GLY B 1 176 ? 4.641 28.078 19.016 1 98.75 176 GLY B N 1
ATOM 3586 C CA . GLY B 1 176 ? 5.949 28.719 18.953 1 98.75 176 GLY B CA 1
ATOM 3587 C C . GLY B 1 176 ? 6.148 29.547 17.703 1 98.75 176 GLY B C 1
ATOM 3588 O O . GLY B 1 176 ? 5.457 29.359 16.703 1 98.75 176 GLY B O 1
ATOM 3589 N N . ALA B 1 177 ? 7.051 30.531 17.75 1 98.44 177 ALA B N 1
ATOM 3590 C CA . ALA B 1 177 ? 7.43 31.391 16.641 1 98.44 177 ALA B CA 1
ATOM 3591 C C . ALA B 1 177 ? 8.797 30.984 16.078 1 98.44 177 ALA B C 1
ATOM 3593 O O . ALA B 1 177 ? 9.75 30.812 16.844 1 98.44 177 ALA B O 1
ATOM 3594 N N . PRO B 1 178 ? 8.867 30.797 14.734 1 96.75 178 PRO B N 1
ATOM 3595 C CA . PRO B 1 178 ? 10.195 30.578 14.156 1 96.75 178 PRO B CA 1
ATOM 3596 C C . PRO B 1 178 ? 11.055 31.844 14.156 1 96.75 178 PRO B C 1
ATOM 3598 O O . PRO B 1 178 ? 12.281 31.75 14.109 1 96.75 178 PRO B O 1
ATOM 3601 N N . ASP B 1 179 ? 10.445 33 14.164 1 96 179 ASP B N 1
ATOM 3602 C CA . ASP B 1 179 ? 11.086 34.312 14.188 1 96 179 ASP B CA 1
ATOM 3603 C C . ASP B 1 179 ? 10.852 35.031 15.523 1 96 179 ASP B C 1
ATOM 3605 O O . ASP B 1 179 ? 9.711 35.312 15.891 1 96 179 ASP B O 1
ATOM 3609 N N . PRO B 1 180 ? 11.891 35.406 16.219 1 96 180 PRO B N 1
ATOM 3610 C CA . PRO B 1 180 ? 11.766 36 17.547 1 96 180 PRO B CA 1
ATOM 3611 C C . PRO B 1 180 ? 10.961 37.312 17.516 1 96 180 PRO B C 1
ATOM 3613 O O . PRO B 1 180 ? 10.398 37.719 18.531 1 96 180 PRO B O 1
ATOM 3616 N N . ARG B 1 181 ? 10.883 37.938 16.359 1 96.69 181 ARG B N 1
ATOM 3617 C CA . ARG B 1 181 ? 10.109 39.188 16.234 1 96.69 181 ARG B CA 1
ATOM 3618 C C . ARG B 1 181 ? 8.633 38.938 16.531 1 96.69 181 ARG B C 1
ATOM 3620 O O . ARG B 1 181 ? 7.895 39.875 16.844 1 96.69 181 ARG B O 1
ATOM 3627 N N . LEU B 1 182 ? 8.203 37.656 16.484 1 98.25 182 LEU B N 1
ATOM 3628 C CA . LEU B 1 182 ? 6.801 37.344 16.703 1 98.25 182 LEU B CA 1
ATOM 3629 C C . LEU B 1 182 ? 6.578 36.781 18.109 1 98.25 182 LEU B C 1
ATOM 3631 O O . LEU B 1 182 ? 5.477 36.344 18.438 1 98.25 182 LEU B O 1
ATOM 3635 N N . ASP B 1 183 ? 7.543 36.844 19.016 1 98.12 183 ASP B N 1
ATOM 3636 C CA . ASP B 1 183 ? 7.488 36.188 20.312 1 98.12 183 ASP B CA 1
ATOM 3637 C C . ASP B 1 183 ? 6.344 36.75 21.156 1 98.12 183 ASP B C 1
ATOM 3639 O O . ASP B 1 183 ? 5.598 35.969 21.781 1 98.12 183 ASP B O 1
ATOM 3643 N N . VAL B 1 184 ? 6.199 38.031 21.172 1 98.06 184 VAL B N 1
ATOM 3644 C CA . VAL B 1 184 ? 5.199 38.656 22.031 1 98.06 184 VAL B CA 1
ATOM 3645 C C . VAL B 1 184 ? 3.797 38.281 21.547 1 98.06 184 VAL B C 1
ATOM 3647 O O . VAL B 1 184 ? 2.953 37.875 22.359 1 98.06 184 VAL B O 1
ATOM 3650 N N . ALA B 1 185 ? 3.564 38.469 20.266 1 98.12 185 ALA B N 1
ATOM 3651 C CA . ALA B 1 185 ? 2.264 38.094 19.719 1 98.12 185 ALA B CA 1
ATOM 3652 C C . ALA B 1 185 ? 1.977 36.594 19.922 1 98.12 185 ALA B C 1
ATOM 3654 O O . ALA B 1 185 ? 0.834 36.219 20.172 1 98.12 185 ALA B O 1
ATOM 3655 N N . THR B 1 186 ? 3.018 35.75 19.797 1 98.69 186 THR B N 1
ATOM 3656 C CA . THR B 1 186 ? 2.885 34.312 19.984 1 98.69 186 THR B CA 1
ATOM 3657 C C . THR B 1 186 ? 2.5 34 21.422 1 98.69 186 THR B C 1
ATOM 3659 O O . THR B 1 186 ? 1.63 33.156 21.672 1 98.69 186 THR B O 1
ATOM 3662 N N . ALA B 1 187 ? 3.127 34.625 22.328 1 98.56 187 ALA B N 1
ATOM 3663 C CA . ALA B 1 187 ? 2.824 34.406 23.75 1 98.56 187 ALA B CA 1
ATOM 3664 C C . ALA B 1 187 ? 1.383 34.812 24.062 1 98.56 187 ALA B C 1
ATOM 3666 O O . ALA B 1 187 ? 0.705 34.125 24.828 1 98.56 187 ALA B O 1
ATOM 3667 N N . ARG B 1 188 ? 0.981 35.906 23.516 1 98.12 188 ARG B N 1
ATOM 3668 C CA . ARG B 1 188 ? -0.397 36.344 23.719 1 98.12 188 ARG B CA 1
ATOM 3669 C C . ARG B 1 188 ? -1.382 35.312 23.172 1 98.12 188 ARG B C 1
ATOM 3671 O O . ARG B 1 188 ? -2.389 35.031 23.812 1 98.12 188 ARG B O 1
ATOM 3678 N N . PHE B 1 189 ? -1.117 34.844 22.047 1 98.62 189 PHE B N 1
ATOM 3679 C CA . PHE B 1 189 ? -1.959 33.844 21.422 1 98.62 189 PHE B CA 1
ATOM 3680 C C . PHE B 1 189 ? -2 32.562 22.266 1 98.62 189 PHE B C 1
ATOM 3682 O O . PHE B 1 189 ? -3.074 32.031 22.516 1 98.62 189 PHE B O 1
ATOM 3689 N N . ALA B 1 190 ? -0.824 32.031 22.672 1 98.81 190 ALA B N 1
ATOM 3690 C CA . ALA B 1 190 ? -0.721 30.859 23.531 1 98.81 190 ALA B CA 1
ATOM 3691 C C . ALA B 1 190 ? -1.509 31.047 24.812 1 98.81 190 ALA B C 1
ATOM 3693 O O . ALA B 1 190 ? -2.213 30.141 25.266 1 98.81 190 ALA B O 1
ATOM 3694 N N . ALA B 1 191 ? -1.396 32.188 25.391 1 98.56 191 ALA B N 1
ATOM 3695 C CA . ALA B 1 191 ? -2.111 32.5 26.625 1 98.56 191 ALA B CA 1
ATOM 3696 C C . ALA B 1 191 ? -3.621 32.469 26.422 1 98.56 191 ALA B C 1
ATOM 3698 O O . ALA B 1 191 ? -4.367 32 27.281 1 98.56 191 ALA B O 1
ATOM 3699 N N . ALA B 1 192 ? -4.055 33 25.312 1 98.31 192 ALA B N 1
ATOM 3700 C CA . ALA B 1 192 ? -5.48 33 25 1 98.31 192 ALA B CA 1
ATOM 3701 C C . ALA B 1 192 ? -5.988 31.547 24.875 1 98.31 192 ALA B C 1
ATOM 3703 O O . ALA B 1 192 ? -7.059 31.219 25.375 1 98.31 192 ALA B O 1
ATOM 3704 N N . LEU B 1 193 ? -5.211 30.688 24.172 1 98.75 193 LEU B N 1
ATOM 3705 C CA . LEU B 1 193 ? -5.598 29.297 24.031 1 98.75 193 LEU B CA 1
ATOM 3706 C C . LEU B 1 193 ? -5.652 28.594 25.391 1 98.75 193 LEU B C 1
ATOM 3708 O O . LEU B 1 193 ? -6.559 27.812 25.641 1 98.75 193 LEU B O 1
ATOM 3712 N N . ALA B 1 194 ? -4.668 28.891 26.203 1 98.62 194 ALA B N 1
ATOM 3713 C CA . ALA B 1 194 ? -4.656 28.328 27.562 1 98.62 194 ALA B CA 1
ATOM 3714 C C . ALA B 1 194 ? -5.871 28.797 28.359 1 98.62 194 ALA B C 1
ATOM 3716 O O . ALA B 1 194 ? -6.535 27.984 29.016 1 98.62 194 ALA B O 1
ATOM 3717 N N . ALA B 1 195 ? -6.152 30.062 28.312 1 98.12 195 ALA B N 1
ATOM 3718 C CA . ALA B 1 195 ? -7.316 30.625 28.984 1 98.12 195 ALA B CA 1
ATOM 3719 C C . ALA B 1 195 ? -8.609 30 28.469 1 98.12 195 ALA B C 1
ATOM 3721 O O . ALA B 1 195 ? -9.586 29.859 29.203 1 98.12 195 ALA B O 1
ATOM 3722 N N . GLY B 1 196 ? -8.562 29.609 27.25 1 97.44 196 GLY B N 1
ATOM 3723 C CA . GLY B 1 196 ? -9.719 29 26.625 1 97.44 196 GLY B CA 1
ATOM 3724 C C . GLY B 1 196 ? -9.875 27.531 26.969 1 97.44 196 GLY B C 1
ATOM 3725 O O . GLY B 1 196 ? -10.875 26.906 26.609 1 97.44 196 GLY B O 1
ATOM 3726 N N . GLY B 1 197 ? -8.828 26.922 27.578 1 96.75 197 GLY B N 1
ATOM 3727 C CA . GLY B 1 197 ? -9.055 25.578 28.125 1 96.75 197 GLY B CA 1
ATOM 3728 C C . GLY B 1 197 ? -8.047 24.562 27.609 1 96.75 197 GLY B C 1
ATOM 3729 O O . GLY B 1 197 ? -8.078 23.406 28.031 1 96.75 197 GLY B O 1
ATOM 3730 N N . PHE B 1 198 ? -7.121 24.922 26.75 1 98.12 198 PHE B N 1
ATOM 3731 C CA . PHE B 1 198 ? -6.129 23.969 26.25 1 98.12 198 PHE B CA 1
ATOM 3732 C C . PHE B 1 198 ? -4.945 23.875 27.203 1 98.12 198 PHE B C 1
ATOM 3734 O O . PHE B 1 198 ? -4.684 24.781 27.984 1 98.12 198 PHE B O 1
ATOM 3741 N N . ASP B 1 199 ? -4.293 22.703 27.203 1 98.56 199 ASP B N 1
ATOM 3742 C CA . ASP B 1 199 ? -2.943 22.578 27.734 1 98.56 199 ASP B CA 1
ATOM 3743 C C . ASP B 1 199 ? -1.9 23.062 26.734 1 98.56 199 ASP B C 1
ATOM 3745 O O . ASP B 1 199 ? -1.554 22.328 25.797 1 98.56 199 ASP B O 1
ATOM 3749 N N . VAL B 1 200 ? -1.377 24.25 26.953 1 98.75 200 VAL B N 1
ATOM 3750 C CA . VAL B 1 200 ? -0.551 24.875 25.922 1 98.75 200 VAL B CA 1
ATOM 3751 C C . VAL B 1 200 ? 0.902 24.938 26.391 1 98.75 200 VAL B C 1
ATOM 3753 O O . VAL B 1 200 ? 1.184 25.359 27.516 1 98.75 200 VAL B O 1
ATOM 3756 N N . GLU B 1 201 ? 1.738 24.438 25.656 1 98.44 201 GLU B N 1
ATOM 3757 C CA . GLU B 1 201 ? 3.18 24.594 25.828 1 98.44 201 GLU B CA 1
ATOM 3758 C C . GLU B 1 201 ? 3.756 25.562 24.812 1 98.44 201 GLU B C 1
ATOM 3760 O O . GLU B 1 201 ? 3.402 25.531 23.641 1 98.44 201 GLU B O 1
ATOM 3765 N N . SER B 1 202 ? 4.543 26.5 25.25 1 98.19 202 SER B N 1
ATOM 3766 C CA . SER B 1 202 ? 5.262 27.422 24.359 1 98.19 202 SER B CA 1
ATOM 3767 C C . SER B 1 202 ? 6.703 26.953 24.156 1 98.19 202 SER B C 1
ATOM 3769 O O . SER B 1 202 ? 7.336 26.453 25.078 1 98.19 202 SER B O 1
ATOM 3771 N N . THR B 1 203 ? 7.191 27.156 22.969 1 97.56 203 THR B N 1
ATOM 3772 C CA . THR B 1 203 ? 8.547 26.703 22.672 1 97.56 203 THR B CA 1
ATOM 3773 C C . THR B 1 203 ? 9.219 27.641 21.672 1 97.56 203 THR B C 1
ATOM 3775 O O . THR B 1 203 ? 8.57 28.156 20.766 1 97.56 203 THR B O 1
ATOM 3778 N N . PRO B 1 204 ? 10.492 27.891 21.859 1 95.75 204 PRO B N 1
ATOM 3779 C CA . PRO B 1 204 ? 11.242 28.594 20.797 1 95.75 204 PRO B CA 1
ATOM 3780 C C . PRO B 1 204 ? 11.648 27.672 19.656 1 95.75 204 PRO B C 1
ATOM 3782 O O . PRO B 1 204 ? 12.102 28.141 18.609 1 95.75 204 PRO B O 1
ATOM 3785 N N . ALA B 1 205 ? 11.492 26.344 19.859 1 96.62 205 ALA B N 1
ATOM 3786 C CA . ALA B 1 205 ? 11.922 25.344 18.875 1 96.62 205 ALA B CA 1
ATOM 3787 C C . ALA B 1 205 ? 10.727 24.719 18.172 1 96.62 205 ALA B C 1
ATOM 3789 O O . ALA B 1 205 ? 10.609 23.484 18.109 1 96.62 205 ALA B O 1
ATOM 3790 N N . ILE B 1 206 ? 9.938 25.578 17.578 1 97.88 206 ILE B N 1
ATOM 3791 C CA . ILE B 1 206 ? 8.672 25.125 17.016 1 97.88 206 ILE B CA 1
ATOM 3792 C C . ILE B 1 206 ? 8.93 24.203 15.836 1 97.88 206 ILE B C 1
ATOM 3794 O O . ILE B 1 206 ? 8.18 23.25 15.609 1 97.88 206 ILE B O 1
ATOM 3798 N N . ARG B 1 207 ? 10.008 24.406 15.047 1 97.25 207 ARG B N 1
ATOM 3799 C CA . ARG B 1 207 ? 10.328 23.547 13.914 1 97.25 207 ARG B CA 1
ATOM 3800 C C . ARG B 1 207 ? 10.625 22.125 14.383 1 97.25 207 ARG B C 1
ATOM 3802 O O . ARG B 1 207 ? 10.211 21.156 13.75 1 97.25 207 ARG B O 1
ATOM 3809 N N . THR B 1 208 ? 11.32 22.016 15.516 1 97.31 208 THR B N 1
ATOM 3810 C CA . THR B 1 208 ? 11.633 20.703 16.062 1 97.31 208 THR B CA 1
ATOM 3811 C C . THR B 1 208 ? 10.367 19.969 16.484 1 97.31 208 THR B C 1
ATOM 3813 O O . THR B 1 208 ? 10.242 18.766 16.266 1 97.31 208 THR B O 1
ATOM 3816 N N . GLU B 1 209 ? 9.469 20.703 17.078 1 97.38 209 GLU B N 1
ATOM 3817 C CA . GLU B 1 209 ? 8.211 20.094 17.5 1 97.38 209 GLU B CA 1
ATOM 3818 C C . GLU B 1 209 ? 7.395 19.609 16.312 1 97.38 209 GLU B C 1
ATOM 3820 O O . GLU B 1 209 ? 6.82 18.531 16.344 1 97.38 209 GLU B O 1
ATOM 3825 N N . ILE B 1 210 ? 7.332 20.422 15.266 1 97.75 210 ILE B N 1
ATOM 3826 C CA . ILE B 1 210 ? 6.633 20.047 14.039 1 97.75 210 ILE B CA 1
ATOM 3827 C C . ILE B 1 210 ? 7.273 18.797 13.438 1 97.75 210 ILE B C 1
ATOM 3829 O O . ILE B 1 210 ? 6.582 17.844 13.086 1 97.75 210 ILE B O 1
ATOM 3833 N N . TRP B 1 211 ? 8.594 18.812 13.398 1 97.62 211 TRP B N 1
ATOM 3834 C CA . TRP B 1 211 ? 9.359 17.703 12.82 1 97.62 211 TRP B CA 1
ATOM 3835 C C . TRP B 1 211 ? 9.148 16.422 13.602 1 97.62 211 TRP B C 1
ATOM 3837 O O . TRP B 1 211 ? 8.961 15.352 13.016 1 97.62 211 TRP B O 1
ATOM 3847 N N . THR B 1 212 ? 9.148 16.516 14.898 1 97 212 THR B N 1
ATOM 3848 C CA . THR B 1 212 ? 9 15.367 15.773 1 97 212 THR B CA 1
ATOM 3849 C C . THR B 1 212 ? 7.633 14.711 15.578 1 97 212 THR B C 1
ATOM 3851 O O . THR B 1 212 ? 7.535 13.492 15.469 1 97 212 THR B O 1
ATOM 3854 N N . LYS B 1 213 ? 6.641 15.453 15.531 1 96.38 213 LYS B N 1
ATOM 3855 C CA . LYS B 1 213 ? 5.305 14.906 15.297 1 96.38 213 LYS B CA 1
ATOM 3856 C C . LYS B 1 213 ? 5.211 14.266 13.914 1 96.38 213 LYS B C 1
ATOM 3858 O O . LYS B 1 213 ? 4.672 13.164 13.773 1 96.38 213 LYS B O 1
ATOM 3863 N N . LEU B 1 214 ? 5.715 14.969 12.898 1 97.31 214 LEU B N 1
ATOM 3864 C CA . LEU B 1 214 ? 5.652 14.477 11.523 1 97.31 214 LEU B CA 1
ATOM 3865 C C . LEU B 1 214 ? 6.43 13.172 11.383 1 97.31 214 LEU B C 1
ATOM 3867 O O . LEU B 1 214 ? 6.035 12.297 10.609 1 97.31 214 LEU B O 1
ATOM 3871 N N . TRP B 1 215 ? 7.535 13.07 12.086 1 96.38 215 TRP B N 1
ATOM 3872 C CA . TRP B 1 215 ? 8.398 11.898 12.047 1 96.38 215 TRP B CA 1
ATOM 3873 C C . TRP B 1 215 ? 7.617 10.641 12.43 1 96.38 215 TRP B C 1
ATOM 3875 O O . TRP B 1 215 ? 7.871 9.562 11.891 1 96.38 215 TRP B O 1
ATOM 3885 N N . GLY B 1 216 ? 6.641 10.758 13.258 1 93.25 216 GLY B N 1
ATOM 3886 C CA . GLY B 1 216 ? 5.785 9.641 13.602 1 93.25 216 GLY B CA 1
ATOM 3887 C C . GLY B 1 216 ? 4.617 9.453 12.648 1 93.25 216 GLY B C 1
ATOM 3888 O O . GLY B 1 216 ? 4.207 8.328 12.375 1 93.25 216 GLY B O 1
ATOM 3889 N N . ASN B 1 217 ? 4.145 10.5 12.07 1 95.88 217 ASN B N 1
ATOM 3890 C CA . ASN B 1 217 ? 2.947 10.477 11.242 1 95.88 217 ASN B CA 1
ATOM 3891 C C . ASN B 1 217 ? 3.27 10.078 9.805 1 95.88 217 ASN B C 1
ATOM 3893 O O . ASN B 1 217 ? 2.439 9.477 9.117 1 95.88 217 ASN B O 1
ATOM 3897 N N . MET B 1 218 ? 4.48 10.359 9.383 1 98.25 218 MET B N 1
ATOM 3898 C CA . MET B 1 218 ? 4.832 10.234 7.969 1 98.25 218 MET B CA 1
ATOM 3899 C C . MET B 1 218 ? 4.969 8.766 7.574 1 98.25 218 MET B C 1
ATOM 3901 O O . MET B 1 218 ? 5.047 8.438 6.391 1 98.25 218 MET B O 1
ATOM 3905 N N . ASN B 1 219 ? 4.973 7.914 8.531 1 98.44 219 ASN B N 1
ATOM 3906 C CA . ASN B 1 219 ? 4.957 6.484 8.234 1 98.44 219 ASN B CA 1
ATOM 3907 C C . ASN B 1 219 ? 3.629 5.844 8.625 1 98.44 219 ASN B C 1
ATOM 3909 O O . ASN B 1 219 ? 2.91 5.324 7.773 1 98.44 219 ASN B O 1
ATOM 3913 N N . MET B 1 220 ? 3.092 6.102 9.828 1 98.31 220 MET B N 1
ATOM 3914 C CA . MET B 1 220 ? 1.866 5.473 10.312 1 98.31 220 MET B CA 1
ATOM 3915 C C . MET B 1 220 ? 0.672 5.879 9.453 1 98.31 220 MET B C 1
ATOM 3917 O O . MET B 1 220 ? -0.136 5.031 9.062 1 98.31 220 MET B O 1
ATOM 3921 N N . ASN B 1 221 ? 0.534 7.168 9.125 1 98.19 221 ASN B N 1
ATOM 3922 C CA . ASN B 1 221 ? -0.623 7.645 8.367 1 98.19 221 ASN B CA 1
ATOM 3923 C C . ASN B 1 221 ? -0.697 7.004 6.988 1 98.19 221 ASN B C 1
ATOM 3925 O O . ASN B 1 221 ? -1.692 6.359 6.648 1 98.19 221 ASN B O 1
ATOM 3929 N N . PRO B 1 222 ? 0.392 7.141 6.168 1 98.81 222 PRO B N 1
ATOM 3930 C CA . PRO B 1 222 ? 0.321 6.574 4.82 1 98.81 222 PRO B CA 1
ATOM 3931 C C . PRO B 1 222 ? 0.163 5.055 4.828 1 98.81 222 PRO B C 1
ATOM 3933 O O . PRO B 1 222 ? -0.625 4.508 4.055 1 98.81 222 PRO B O 1
ATOM 3936 N N . LEU B 1 223 ? 0.901 4.348 5.715 1 98.88 223 LEU B N 1
ATOM 3937 C CA . LEU B 1 223 ? 0.827 2.891 5.75 1 98.88 223 LEU B CA 1
ATOM 3938 C C . LEU B 1 223 ? -0.56 2.428 6.188 1 98.88 223 LEU B C 1
ATOM 3940 O O . LEU B 1 223 ? -1.086 1.447 5.656 1 98.88 223 LEU B O 1
ATOM 3944 N N . SER B 1 224 ? -1.151 3.131 7.148 1 98.75 224 SER B N 1
ATOM 3945 C CA . SER B 1 224 ? -2.502 2.828 7.609 1 98.75 224 SER B CA 1
ATOM 3946 C C . SER B 1 224 ? -3.523 3.023 6.496 1 98.75 224 SER B C 1
ATOM 3948 O O . SER B 1 224 ? -4.398 2.176 6.293 1 98.75 224 SER B O 1
ATOM 3950 N N . ALA B 1 225 ? -3.406 4.09 5.777 1 98.5 225 ALA B N 1
ATOM 3951 C CA . ALA B 1 225 ? -4.332 4.371 4.684 1 98.5 225 ALA B CA 1
ATOM 3952 C C . ALA B 1 225 ? -4.156 3.361 3.549 1 98.5 225 ALA B C 1
ATOM 3954 O O . ALA B 1 225 ? -5.137 2.941 2.928 1 98.5 225 ALA B O 1
ATOM 3955 N N . LEU B 1 226 ? -2.947 2.984 3.312 1 98.56 226 LEU B N 1
ATOM 3956 C CA . LEU B 1 226 ? -2.629 2.041 2.246 1 98.56 226 LEU B CA 1
ATOM 3957 C C . LEU B 1 226 ? -3.229 0.67 2.537 1 98.56 226 LEU B C 1
ATOM 3959 O O . LEU B 1 226 ? -3.713 -0.006 1.627 1 98.56 226 LEU B O 1
ATOM 3963 N N . THR B 1 227 ? -3.305 0.245 3.785 1 98.62 227 THR B N 1
ATOM 3964 C CA . THR B 1 227 ? -3.613 -1.139 4.129 1 98.62 227 THR B CA 1
ATOM 3965 C C . THR B 1 227 ? -4.992 -1.242 4.773 1 98.62 227 THR B C 1
ATOM 3967 O O . THR B 1 227 ? -5.562 -2.332 4.863 1 98.62 227 THR B O 1
ATOM 3970 N N . GLY B 1 228 ? -5.465 -0.146 5.324 1 98.44 228 GLY B N 1
ATOM 3971 C CA . GLY B 1 228 ? -6.664 -0.198 6.148 1 98.44 228 GLY B CA 1
ATOM 3972 C C . GLY B 1 228 ? -6.391 -0.65 7.57 1 98.44 228 GLY B C 1
ATOM 3973 O O . GLY B 1 228 ? -7.289 -1.144 8.25 1 98.44 228 GLY B O 1
ATOM 3974 N N . SER B 1 229 ? -5.191 -0.444 8.031 1 98.62 229 SER B N 1
ATOM 3975 C CA . SER B 1 229 ? -4.773 -1.023 9.305 1 98.62 229 SER B CA 1
ATOM 3976 C C . SER B 1 229 ? -4.699 0.039 10.398 1 98.62 229 SER B C 1
ATOM 3978 O O . SER B 1 229 ? -4.391 1.2 10.125 1 98.62 229 SER B O 1
ATOM 3980 N N . THR B 1 230 ? -4.934 -0.383 11.609 1 97.88 230 THR B N 1
ATOM 3981 C CA . THR B 1 230 ? -4.602 0.439 12.773 1 97.88 230 THR B CA 1
ATOM 3982 C C . THR B 1 230 ? -3.09 0.5 12.977 1 97.88 230 THR B C 1
ATOM 3984 O O . THR B 1 230 ? -2.346 -0.292 12.391 1 97.88 230 THR B O 1
ATOM 3987 N N . ALA B 1 231 ? -2.66 1.398 13.773 1 97.19 231 ALA B N 1
ATOM 3988 C CA . ALA B 1 231 ? -1.239 1.501 14.094 1 97.19 231 ALA B CA 1
ATOM 3989 C C . ALA B 1 231 ? -0.73 0.22 14.742 1 97.19 231 ALA B C 1
ATOM 3991 O O . ALA B 1 231 ? 0.383 -0.229 14.461 1 97.19 231 ALA B O 1
ATOM 3992 N N . GLU B 1 232 ? -1.533 -0.356 15.562 1 97.06 232 GLU B N 1
ATOM 3993 C CA . GLU B 1 232 ? -1.15 -1.587 16.25 1 97.06 232 GLU B CA 1
ATOM 3994 C C . GLU B 1 232 ? -0.935 -2.727 15.258 1 97.06 232 GLU B C 1
ATOM 3996 O O . GLU B 1 232 ? 0.047 -3.465 15.352 1 97.06 232 GLU B O 1
ATOM 4001 N N . GLN B 1 233 ? -1.8 -2.875 14.352 1 97.94 233 GLN B N 1
ATOM 4002 C CA . GLN B 1 233 ? -1.681 -3.918 13.344 1 97.94 233 GLN B CA 1
ATOM 4003 C C . GLN B 1 233 ? -0.404 -3.748 12.523 1 97.94 233 GLN B C 1
ATOM 4005 O O . GLN B 1 233 ? 0.291 -4.727 12.234 1 97.94 233 GLN B O 1
ATOM 4010 N N . LEU B 1 234 ? -0.119 -2.504 12.133 1 98.5 234 LEU B N 1
ATOM 4011 C CA . LEU B 1 234 ? 1.095 -2.219 11.375 1 98.5 234 LEU B CA 1
ATOM 4012 C C . LEU B 1 234 ? 2.336 -2.609 12.172 1 98.5 234 LEU B C 1
ATOM 4014 O O . LEU B 1 234 ? 3.268 -3.203 11.625 1 98.5 234 LEU B O 1
ATOM 4018 N N . LEU B 1 235 ? 2.344 -2.273 13.453 1 98.12 235 LEU B N 1
ATOM 4019 C CA . LEU B 1 235 ? 3.537 -2.457 14.266 1 98.12 235 LEU B CA 1
ATOM 4020 C C . LEU B 1 235 ? 3.66 -3.904 14.734 1 98.12 235 LEU B C 1
ATOM 4022 O O . LEU B 1 235 ? 4.746 -4.352 15.109 1 98.12 235 LEU B O 1
ATOM 4026 N N . ASP B 1 236 ? 2.543 -4.672 14.719 1 97.62 236 ASP B N 1
ATOM 4027 C CA . ASP B 1 236 ? 2.564 -6.086 15.086 1 97.62 236 ASP B CA 1
ATOM 4028 C C . ASP B 1 236 ? 3.205 -6.93 13.984 1 97.62 236 ASP B C 1
ATOM 4030 O O . ASP B 1 236 ? 3.66 -8.047 14.242 1 97.62 236 ASP B O 1
ATOM 4034 N N . ASP B 1 237 ? 3.15 -6.5 12.805 1 98.06 237 ASP B N 1
ATOM 4035 C CA . ASP B 1 237 ? 3.787 -7.199 11.695 1 98.06 237 ASP B CA 1
ATOM 4036 C C . ASP B 1 237 ? 5.246 -6.781 11.547 1 98.06 237 ASP B C 1
ATOM 4038 O O . ASP B 1 237 ? 5.543 -5.602 11.359 1 98.06 237 ASP B O 1
ATOM 4042 N N . PRO B 1 238 ? 6.152 -7.719 11.578 1 98.19 238 PRO B N 1
ATOM 4043 C CA . PRO B 1 238 ? 7.566 -7.352 11.547 1 98.19 238 PRO B CA 1
ATOM 4044 C C . PRO B 1 238 ? 7.965 -6.645 10.25 1 98.19 238 PRO B C 1
ATOM 4046 O O . PRO B 1 238 ? 8.852 -5.789 10.258 1 98.19 238 PRO B O 1
ATOM 4049 N N . PHE B 1 239 ? 7.316 -6.934 9.148 1 98.69 239 PHE B N 1
ATOM 4050 C CA . PHE B 1 239 ? 7.684 -6.344 7.863 1 98.69 239 PHE B CA 1
ATOM 4051 C C . PHE B 1 239 ? 7.242 -4.887 7.797 1 98.69 239 PHE B C 1
ATOM 4053 O O . PHE B 1 239 ? 8.023 -4.012 7.41 1 98.69 239 PHE B O 1
ATOM 4060 N N . THR B 1 240 ? 6.012 -4.598 8.203 1 98.75 240 THR B N 1
ATOM 4061 C CA . THR B 1 240 ? 5.559 -3.211 8.164 1 98.75 240 THR B CA 1
ATOM 4062 C C . THR B 1 240 ? 6.223 -2.393 9.273 1 98.75 240 THR B C 1
ATOM 4064 O O . THR B 1 240 ? 6.477 -1.199 9.102 1 98.75 240 THR B O 1
ATOM 4067 N N . GLN B 1 241 ? 6.527 -3.006 10.414 1 98.62 241 GLN B N 1
ATOM 4068 C CA . GLN B 1 241 ? 7.312 -2.303 11.43 1 98.62 241 GLN B CA 1
ATOM 4069 C C . GLN B 1 241 ? 8.68 -1.906 10.883 1 98.62 241 GLN B C 1
ATOM 4071 O O . GLN B 1 241 ? 9.133 -0.776 11.086 1 98.62 241 GLN B O 1
ATOM 4076 N N . ASP B 1 242 ? 9.359 -2.848 10.234 1 98.75 242 ASP B N 1
ATOM 4077 C CA . ASP B 1 242 ? 10.664 -2.555 9.656 1 98.75 242 ASP B CA 1
ATOM 4078 C C . ASP B 1 242 ? 10.562 -1.456 8.602 1 98.75 242 ASP B C 1
ATOM 4080 O O . ASP B 1 242 ? 11.453 -0.604 8.5 1 98.75 242 ASP B O 1
ATOM 4084 N N . LEU B 1 243 ? 9.516 -1.499 7.785 1 98.88 243 LEU B N 1
ATOM 4085 C CA . LEU B 1 243 ? 9.297 -0.452 6.793 1 98.88 243 LEU B CA 1
ATOM 4086 C C . LEU B 1 243 ? 9.164 0.912 7.465 1 98.88 243 LEU B C 1
ATOM 4088 O O . LEU B 1 243 ? 9.766 1.891 7.012 1 98.88 243 LEU B O 1
ATOM 4092 N N . ALA B 1 244 ? 8.391 0.972 8.531 1 98.81 244 ALA B N 1
ATOM 4093 C CA . ALA B 1 244 ? 8.25 2.217 9.281 1 98.81 244 ALA B CA 1
ATOM 4094 C C . ALA B 1 244 ? 9.609 2.715 9.773 1 98.81 244 ALA B C 1
ATOM 4096 O O . ALA B 1 244 ? 9.914 3.904 9.672 1 98.81 244 ALA B O 1
ATOM 4097 N N . LEU B 1 245 ? 10.406 1.824 10.289 1 98.81 245 LEU B N 1
ATOM 4098 C CA . LEU B 1 245 ? 11.727 2.18 10.797 1 98.81 245 LEU B CA 1
ATOM 4099 C C . LEU B 1 245 ? 12.617 2.713 9.68 1 98.81 245 LEU B C 1
ATOM 4101 O O . LEU B 1 245 ? 13.336 3.697 9.867 1 98.81 245 LEU B O 1
ATOM 4105 N N . ARG B 1 246 ? 12.562 2.074 8.5 1 98.81 246 ARG B N 1
ATOM 4106 C CA . ARG B 1 246 ? 13.359 2.521 7.359 1 98.81 246 ARG B CA 1
ATOM 4107 C C . ARG B 1 246 ? 12.945 3.92 6.914 1 98.81 246 ARG B C 1
ATOM 4109 O O . ARG B 1 246 ? 13.797 4.754 6.59 1 98.81 246 ARG B O 1
ATOM 4116 N N . MET B 1 247 ? 11.68 4.152 6.883 1 98.81 247 MET B N 1
ATOM 4117 C CA . MET B 1 247 ? 11.18 5.477 6.527 1 98.81 247 MET B CA 1
ATOM 4118 C C . MET B 1 247 ? 11.625 6.52 7.543 1 98.81 247 MET B C 1
ATOM 4120 O O . MET B 1 247 ? 12.023 7.625 7.172 1 98.81 247 MET B O 1
ATOM 4124 N N . MET B 1 248 ? 11.562 6.164 8.82 1 98.62 248 MET B N 1
ATOM 4125 C CA . MET B 1 248 ? 12.008 7.07 9.875 1 98.62 248 MET B CA 1
ATOM 4126 C C . MET B 1 248 ? 13.492 7.379 9.742 1 98.62 248 MET B C 1
ATOM 4128 O O . MET B 1 248 ? 13.93 8.492 10.023 1 98.62 248 MET B O 1
ATOM 4132 N N . GLU B 1 249 ? 14.266 6.395 9.359 1 98.62 249 GLU B N 1
ATOM 4133 C CA . GLU B 1 249 ? 15.695 6.598 9.156 1 98.62 249 GLU B CA 1
ATOM 4134 C C . GLU B 1 249 ? 15.961 7.605 8.039 1 98.62 249 GLU B C 1
ATOM 4136 O O . GLU B 1 249 ? 16.828 8.477 8.172 1 98.62 249 GLU B O 1
ATOM 4141 N N . GLU B 1 250 ? 15.227 7.453 6.953 1 98.75 250 GLU B N 1
ATOM 4142 C CA . GLU B 1 250 ? 15.344 8.406 5.855 1 98.75 250 GLU B CA 1
ATOM 4143 C C . GLU B 1 250 ? 14.992 9.82 6.312 1 98.75 250 GLU B C 1
ATOM 4145 O O . GLU B 1 250 ? 15.719 10.773 6.02 1 98.75 250 GLU B O 1
ATOM 4150 N N . ALA B 1 251 ? 13.914 9.93 7.055 1 98.44 251 ALA B N 1
ATOM 4151 C CA . ALA B 1 251 ? 13.477 11.227 7.562 1 98.44 251 ALA B CA 1
ATOM 4152 C C . ALA B 1 251 ? 14.492 11.797 8.555 1 98.44 251 ALA B C 1
ATOM 4154 O O . ALA B 1 251 ? 14.719 13.008 8.578 1 98.44 251 ALA B O 1
ATOM 4155 N N . ALA B 1 252 ? 15.062 10.945 9.383 1 98.38 252 ALA B N 1
ATOM 4156 C CA . ALA B 1 252 ? 16.078 11.383 10.336 1 98.38 252 ALA B CA 1
ATOM 4157 C C . ALA B 1 252 ? 17.312 11.93 9.617 1 98.38 252 ALA B C 1
ATOM 4159 O O . ALA B 1 252 ? 17.906 12.914 10.055 1 98.38 252 ALA B O 1
ATOM 4160 N N . ALA B 1 253 ? 17.719 11.258 8.547 1 98.44 253 ALA B N 1
ATOM 4161 C CA . ALA B 1 253 ? 18.859 11.719 7.77 1 98.44 253 ALA B CA 1
ATOM 4162 C C . ALA B 1 253 ? 18.609 13.109 7.191 1 98.44 253 ALA B C 1
ATOM 4164 O O . ALA B 1 253 ? 19.5 13.961 7.188 1 98.44 253 ALA B O 1
ATOM 4165 N N . ILE B 1 254 ? 17.406 13.344 6.73 1 98.12 254 ILE B N 1
ATOM 4166 C CA . ILE B 1 254 ? 17.031 14.664 6.238 1 98.12 254 ILE B CA 1
ATOM 4167 C C . ILE B 1 254 ? 17.062 15.664 7.387 1 98.12 254 ILE B C 1
ATOM 4169 O O . ILE B 1 254 ? 17.609 16.766 7.25 1 98.12 254 ILE B O 1
ATOM 4173 N N . GLY B 1 255 ? 16.406 15.297 8.523 1 97.38 255 GLY B N 1
ATOM 4174 C CA . GLY B 1 255 ? 16.406 16.156 9.695 1 97.38 255 GLY B CA 1
ATOM 4175 C C . GLY B 1 255 ? 17.797 16.578 10.133 1 97.38 255 GLY B C 1
ATOM 4176 O O . GLY B 1 255 ? 18.031 17.734 10.484 1 97.38 255 GLY B O 1
ATOM 4177 N N . ALA B 1 256 ? 18.703 15.648 10.07 1 96.69 256 ALA B N 1
ATOM 4178 C CA . ALA B 1 256 ? 20.078 15.922 10.469 1 96.69 256 ALA B CA 1
ATOM 4179 C C . ALA B 1 256 ? 20.688 17.016 9.594 1 96.69 256 ALA B C 1
ATOM 4181 O O . ALA B 1 256 ? 21.406 17.891 10.094 1 96.69 256 ALA B O 1
ATOM 4182 N N . LYS B 1 257 ? 20.422 16.984 8.305 1 96.69 257 LYS B N 1
ATOM 4183 C CA . LYS B 1 257 ? 20.938 17.984 7.383 1 96.69 257 LYS B CA 1
ATOM 4184 C C . LYS B 1 257 ? 20.312 19.359 7.648 1 96.69 257 LYS B C 1
ATOM 4186 O O . LYS B 1 257 ? 20.906 20.391 7.344 1 96.69 257 LYS B O 1
ATOM 4191 N N . LEU B 1 258 ? 19.156 19.344 8.266 1 96.5 258 LEU B N 1
ATOM 4192 C CA . LEU B 1 258 ? 18.422 20.578 8.539 1 96.5 258 LEU B CA 1
ATOM 4193 C C . LEU B 1 258 ? 18.672 21.062 9.961 1 96.5 258 LEU B C 1
ATOM 4195 O O . LEU B 1 258 ? 18.094 22.062 10.398 1 96.5 258 LEU B O 1
ATOM 4199 N N . GLY B 1 259 ? 19.469 20.328 10.68 1 95.19 259 GLY B N 1
ATOM 4200 C CA . GLY B 1 259 ? 19.75 20.656 12.07 1 95.19 259 GLY B CA 1
ATOM 4201 C C . GLY B 1 259 ? 18.625 20.297 13.016 1 95.19 259 GLY B C 1
ATOM 4202 O O . GLY B 1 259 ? 18.484 20.906 14.078 1 95.19 259 GLY B O 1
ATOM 4203 N N . LEU B 1 260 ? 17.797 19.391 12.594 1 95.88 260 LEU B N 1
ATOM 4204 C CA . LEU B 1 260 ? 16.656 18.953 13.398 1 95.88 260 LEU B CA 1
ATOM 4205 C C . LEU B 1 260 ? 16.891 17.547 13.953 1 95.88 260 LEU B C 1
ATOM 4207 O O . LEU B 1 260 ? 17.422 16.688 13.258 1 95.88 260 LEU B O 1
ATOM 4211 N N . SER B 1 261 ? 16.625 17.406 15.219 1 93.94 261 SER B N 1
ATOM 4212 C CA . SER B 1 261 ? 16.688 16.109 15.883 1 93.94 261 SER B CA 1
ATOM 4213 C C . SER B 1 261 ? 15.477 15.875 16.781 1 93.94 261 SER B C 1
ATOM 4215 O O . SER B 1 261 ? 15.016 16.797 17.453 1 93.94 261 SER B O 1
ATOM 4217 N N . THR B 1 262 ? 15.008 14.68 16.75 1 93.44 262 THR B N 1
ATOM 4218 C CA . THR B 1 262 ? 13.875 14.336 17.609 1 93.44 262 THR B CA 1
ATOM 4219 C C . THR B 1 262 ? 14.352 13.906 18.984 1 93.44 262 THR B C 1
ATOM 4221 O O . THR B 1 262 ? 13.562 13.836 19.922 1 93.44 262 THR B O 1
ATOM 4224 N N . GLY B 1 263 ? 15.586 13.586 19.047 1 93.62 263 GLY B N 1
ATOM 4225 C CA . GLY B 1 263 ? 16.141 13.102 20.297 1 93.62 263 GLY B CA 1
ATOM 4226 C C . GLY B 1 263 ? 15.742 11.68 20.625 1 93.62 263 GLY B C 1
ATOM 4227 O O . GLY B 1 263 ? 15.953 11.203 21.75 1 93.62 263 GLY B O 1
ATOM 4228 N N . MET B 1 264 ? 15.125 11.023 19.719 1 95.25 264 MET B N 1
ATOM 4229 C CA . MET B 1 264 ? 14.625 9.664 19.891 1 95.25 264 MET B CA 1
ATOM 4230 C C . MET B 1 264 ? 15.055 8.766 18.734 1 95.25 264 MET B C 1
ATOM 4232 O O . MET B 1 264 ? 15.18 9.227 17.609 1 95.25 264 MET B O 1
ATOM 4236 N N . SER B 1 265 ? 15.305 7.488 19.125 1 97.12 265 SER B N 1
ATOM 4237 C CA . SER B 1 265 ? 15.57 6.516 18.078 1 97.12 265 SER B CA 1
ATOM 4238 C C . SER B 1 265 ? 14.281 5.988 17.469 1 97.12 265 SER B C 1
ATOM 4240 O O . SER B 1 265 ? 13.203 6.172 18.031 1 97.12 265 SER B O 1
ATOM 4242 N N . GLY B 1 266 ? 14.422 5.367 16.344 1 97.06 266 GLY B N 1
ATOM 4243 C CA . GLY B 1 266 ? 13.281 4.73 15.695 1 97.06 266 GLY B CA 1
ATOM 4244 C C . GLY B 1 266 ? 12.539 3.777 16.609 1 97.06 266 GLY B C 1
ATOM 4245 O O . GLY B 1 266 ? 11.336 3.943 16.859 1 97.06 266 GLY B O 1
ATOM 4246 N N . PRO B 1 267 ? 13.242 2.826 17.219 1 97.62 267 PRO B N 1
ATOM 4247 C CA . PRO B 1 267 ? 12.594 1.876 18.141 1 97.62 267 PRO B CA 1
ATOM 4248 C C . PRO B 1 267 ? 11.922 2.561 19.328 1 97.62 267 PRO B C 1
ATOM 4250 O O . PRO B 1 267 ? 10.859 2.129 19.766 1 97.62 267 PRO B O 1
ATOM 4253 N N . GLU B 1 268 ? 12.492 3.604 19.812 1 97.56 268 GLU B N 1
ATOM 4254 C CA . GLU B 1 268 ? 11.859 4.355 20.891 1 97.56 268 GLU B CA 1
ATOM 4255 C C . GLU B 1 268 ? 10.562 5 20.422 1 97.56 268 GLU B C 1
ATOM 4257 O O . GLU B 1 268 ? 9.57 5.012 21.156 1 97.56 268 GLU B O 1
ATOM 4262 N N . ARG B 1 269 ? 10.609 5.57 19.234 1 97 269 ARG B N 1
ATOM 4263 C CA . ARG B 1 269 ? 9.398 6.168 18.688 1 97 269 ARG B CA 1
ATOM 4264 C C . ARG B 1 269 ? 8.305 5.121 18.516 1 97 269 ARG B C 1
ATOM 4266 O O . ARG B 1 269 ? 7.133 5.387 18.781 1 97 269 ARG B O 1
ATOM 4273 N N . ILE B 1 270 ? 8.672 3.941 18.031 1 97.31 270 ILE B N 1
ATOM 4274 C CA . ILE B 1 270 ? 7.727 2.842 17.875 1 97.31 270 ILE B CA 1
ATOM 4275 C C . ILE B 1 270 ? 7.113 2.488 19.234 1 97.31 270 ILE B C 1
ATOM 4277 O O . ILE B 1 270 ? 5.902 2.266 19.328 1 97.31 270 ILE B O 1
ATOM 4281 N N . ALA B 1 271 ? 7.938 2.459 20.25 1 96.5 271 ALA B N 1
ATOM 4282 C CA . ALA B 1 271 ? 7.453 2.152 21.594 1 96.5 271 ALA B CA 1
ATOM 4283 C C . ALA B 1 271 ? 6.426 3.182 22.062 1 96.5 271 ALA B C 1
ATOM 4285 O O . ALA B 1 271 ? 5.426 2.83 22.688 1 96.5 271 ALA B O 1
ATOM 4286 N N . VAL B 1 272 ? 6.664 4.426 21.781 1 94.5 272 VAL B N 1
ATOM 4287 C CA . VAL B 1 272 ? 5.738 5.5 22.125 1 94.5 272 VAL B CA 1
ATOM 4288 C C . VAL B 1 272 ? 4.426 5.312 21.375 1 94.5 272 VAL B C 1
ATOM 4290 O O . VAL B 1 272 ? 3.346 5.445 21.953 1 94.5 272 VAL B O 1
ATOM 4293 N N . THR B 1 273 ? 4.484 4.992 20.125 1 94.94 273 THR B N 1
ATOM 4294 C CA . THR B 1 273 ? 3.291 4.797 19.297 1 94.94 273 THR B CA 1
ATOM 4295 C C . THR B 1 273 ? 2.477 3.611 19.812 1 94.94 273 THR B C 1
ATOM 4297 O O . THR B 1 273 ? 1.246 3.672 19.844 1 94.94 273 THR B O 1
ATOM 4300 N N . ARG B 1 274 ? 3.143 2.576 20.203 1 94.69 274 ARG B N 1
ATOM 4301 C CA . ARG B 1 274 ? 2.475 1.37 20.688 1 94.69 274 ARG B CA 1
ATOM 4302 C C . ARG B 1 274 ? 1.652 1.663 21.938 1 94.69 274 ARG B C 1
ATOM 4304 O O . ARG B 1 274 ? 0.608 1.046 22.156 1 94.69 274 ARG B O 1
ATOM 4311 N N . LYS B 1 275 ? 2.072 2.586 22.703 1 92.31 275 LYS B N 1
ATOM 4312 C CA . LYS B 1 275 ? 1.378 2.938 23.938 1 92.31 275 LYS B CA 1
ATOM 4313 C C . LYS B 1 275 ? 0.026 3.582 23.641 1 92.31 275 LYS B C 1
ATOM 4315 O O . LYS B 1 275 ? -0.858 3.602 24.5 1 92.31 275 LYS B O 1
ATOM 4320 N N . LEU B 1 276 ? -0.132 4.102 22.469 1 89 276 LEU B N 1
ATOM 4321 C CA . LEU B 1 276 ? -1.384 4.754 22.094 1 89 276 LEU B CA 1
ATOM 4322 C C . LEU B 1 276 ? -2.469 3.725 21.797 1 89 276 LEU B C 1
ATOM 4324 O O . LEU B 1 276 ? -3.654 4.062 21.75 1 89 276 LEU B O 1
ATOM 4328 N N . GLY B 1 277 ? -2.051 2.381 21.609 1 86.81 277 GLY B N 1
ATOM 4329 C CA . GLY B 1 277 ? -3.018 1.318 21.391 1 86.81 277 GLY B CA 1
ATOM 4330 C C . GLY B 1 277 ? -3.492 1.229 19.953 1 86.81 277 GLY B C 1
ATOM 4331 O O . GLY B 1 277 ? -2.779 1.636 19.031 1 86.81 277 GLY B O 1
ATOM 4332 N N . ALA B 1 278 ? -4.719 0.565 19.828 1 87.5 278 ALA B N 1
ATOM 4333 C CA . ALA B 1 278 ? -5.297 0.365 18.5 1 87.5 278 ALA B CA 1
ATOM 4334 C C . ALA B 1 278 ? -6.09 1.593 18.062 1 87.5 278 ALA B C 1
ATOM 4336 O O . ALA B 1 278 ? -7.078 1.964 18.688 1 87.5 278 ALA B O 1
ATOM 4337 N N . PHE B 1 279 ? -5.547 2.355 17.188 1 90.62 279 PHE B N 1
ATOM 4338 C CA . PHE B 1 279 ? -6.273 3.51 16.688 1 90.62 279 PHE B CA 1
ATOM 4339 C C . PHE B 1 279 ? -6.137 3.607 15.164 1 90.62 279 PHE B C 1
ATOM 4341 O O . PHE B 1 279 ? -5.141 3.158 14.594 1 90.62 279 PHE B O 1
ATOM 4348 N N . LYS B 1 280 ? -7.152 4.105 14.57 1 94.88 280 LYS B N 1
ATOM 4349 C CA . LYS B 1 280 ? -7.066 4.484 13.164 1 94.88 280 LYS B CA 1
ATOM 4350 C C . LYS B 1 280 ? -6.445 5.867 13.008 1 94.88 280 LYS B C 1
ATOM 4352 O O . LYS B 1 280 ? -6.82 6.809 13.703 1 94.88 280 LYS B O 1
ATOM 4357 N N . THR B 1 281 ? -5.473 5.93 12.164 1 96.19 281 THR B N 1
ATOM 4358 C CA . THR B 1 281 ? -4.859 7.23 11.914 1 96.19 281 THR B CA 1
ATOM 4359 C C . THR B 1 281 ? -5.855 8.188 11.273 1 96.19 281 THR B C 1
ATOM 4361 O O . THR B 1 281 ? -6.891 7.758 10.75 1 96.19 281 THR B O 1
ATOM 4364 N N . SER B 1 282 ? -5.594 9.5 11.375 1 93.5 282 SER B N 1
ATOM 4365 C CA . SER B 1 282 ? -6.469 10.5 10.773 1 93.5 282 SER B CA 1
ATOM 4366 C C . SER B 1 282 ? -6.566 10.312 9.266 1 93.5 282 SER B C 1
ATOM 4368 O O . SER B 1 282 ? -7.629 10.523 8.672 1 93.5 282 SER B O 1
ATOM 4370 N N . MET B 1 283 ? -5.512 9.859 8.594 1 96.75 283 MET B N 1
ATOM 4371 C CA . MET B 1 283 ? -5.527 9.648 7.148 1 96.75 283 MET B CA 1
ATOM 4372 C C . MET B 1 283 ? -6.402 8.453 6.785 1 96.75 283 MET B C 1
ATOM 4374 O O . MET B 1 283 ? -7.117 8.484 5.781 1 96.75 283 MET B O 1
ATOM 4378 N N . LEU B 1 284 ? -6.316 7.375 7.555 1 97.75 284 LEU B N 1
ATOM 4379 C CA . LEU B 1 284 ? -7.195 6.238 7.32 1 97.75 284 LEU B CA 1
ATOM 4380 C C . LEU B 1 284 ? -8.656 6.641 7.473 1 97.75 284 LEU B C 1
ATOM 4382 O O . LEU B 1 284 ? -9.508 6.242 6.668 1 97.75 284 LEU B O 1
ATOM 4386 N N . GLN B 1 285 ? -8.945 7.449 8.508 1 95.06 285 GLN B N 1
ATOM 4387 C CA . GLN B 1 285 ? -10.305 7.934 8.703 1 95.06 285 GLN B CA 1
ATOM 4388 C C . GLN B 1 285 ? -10.781 8.75 7.508 1 95.06 285 GLN B C 1
ATOM 4390 O O . GLN B 1 285 ? -11.93 8.609 7.07 1 95.06 285 GLN B O 1
ATOM 4395 N N . ASP B 1 286 ? -9.945 9.594 7.023 1 95.06 286 ASP B N 1
ATOM 4396 C CA . ASP B 1 286 ? -10.281 10.359 5.824 1 95.06 286 ASP B CA 1
ATOM 4397 C C . ASP B 1 286 ? -10.531 9.43 4.637 1 95.06 286 ASP B C 1
ATOM 4399 O O . ASP B 1 286 ? -11.492 9.617 3.887 1 95.06 286 ASP B O 1
ATOM 4403 N N . PHE B 1 287 ? -9.664 8.453 4.457 1 97.88 287 PHE B N 1
ATOM 4404 C CA . PHE B 1 287 ? -9.805 7.496 3.365 1 97.88 287 PHE B CA 1
ATOM 4405 C C . PHE B 1 287 ? -11.164 6.797 3.432 1 97.88 287 PHE B C 1
ATOM 4407 O O . PHE B 1 287 ? -11.883 6.734 2.434 1 97.88 287 PHE B O 1
ATOM 4414 N N . GLU B 1 288 ? -11.508 6.297 4.586 1 96.88 288 GLU B N 1
ATOM 4415 C CA . GLU B 1 288 ? -12.758 5.566 4.793 1 96.88 288 GLU B CA 1
ATOM 4416 C C . GLU B 1 288 ? -13.969 6.469 4.582 1 96.88 288 GLU B C 1
ATOM 4418 O O . GLU B 1 288 ? -15.031 6 4.172 1 96.88 288 GLU B O 1
ATOM 4423 N N . ALA B 1 289 ? -13.758 7.758 4.844 1 94.12 289 ALA B N 1
ATOM 4424 C CA . ALA B 1 289 ? -14.844 8.719 4.711 1 94.12 289 ALA B CA 1
ATOM 4425 C C . ALA B 1 289 ? -14.922 9.273 3.293 1 94.12 289 ALA B C 1
ATOM 4427 O O . ALA B 1 289 ? -15.766 10.117 2.99 1 94.12 289 ALA B O 1
ATOM 4428 N N . GLY B 1 290 ? -13.992 8.828 2.428 1 95.88 290 GLY B N 1
ATOM 4429 C CA . GLY B 1 290 ? -13.992 9.281 1.047 1 95.88 290 GLY B CA 1
ATOM 4430 C C . GLY B 1 290 ? -13.492 10.703 0.886 1 95.88 290 GLY B C 1
ATOM 4431 O O . GLY B 1 290 ? -13.922 11.422 -0.022 1 95.88 290 GLY B O 1
ATOM 4432 N N . ARG B 1 291 ? -12.609 11.188 1.751 1 93.38 291 ARG B N 1
ATOM 4433 C CA . ARG B 1 291 ? -12.062 12.539 1.719 1 93.38 291 ARG B CA 1
ATOM 4434 C C . ARG B 1 291 ? -10.656 12.547 1.122 1 93.38 291 ARG B C 1
ATOM 4436 O O . ARG B 1 291 ? -9.977 11.523 1.113 1 93.38 291 ARG B O 1
ATOM 4443 N N . ALA B 1 292 ? -10.266 13.703 0.667 1 94.19 292 ALA B N 1
ATOM 4444 C CA . ALA B 1 292 ? -8.914 13.875 0.151 1 94.19 292 ALA B CA 1
ATOM 4445 C C . ALA B 1 292 ? -7.875 13.633 1.244 1 94.19 292 ALA B C 1
ATOM 4447 O O . ALA B 1 292 ? -8.109 13.953 2.412 1 94.19 292 ALA B O 1
ATOM 4448 N N . LEU B 1 293 ? -6.77 13.117 0.839 1 96.56 293 LEU B N 1
ATOM 4449 C CA . LEU B 1 293 ? -5.719 12.773 1.792 1 96.56 293 LEU B CA 1
ATOM 4450 C C . LEU B 1 293 ? -4.629 13.844 1.799 1 96.56 293 LEU B C 1
ATOM 4452 O O . LEU B 1 293 ? -4.312 14.422 0.757 1 96.56 293 LEU B O 1
ATOM 4456 N N . GLU B 1 294 ? -4.039 14.047 2.896 1 96.94 294 GLU B N 1
ATOM 4457 C CA . GLU B 1 294 ? -2.938 15 3.047 1 96.94 294 GLU B CA 1
ATOM 4458 C C . GLU B 1 294 ? -1.602 14.352 2.686 1 96.94 294 GLU B C 1
ATOM 4460 O O . GLU B 1 294 ? -0.665 14.367 3.484 1 96.94 294 GLU B O 1
ATOM 4465 N N . ILE B 1 295 ? -1.448 13.922 1.516 1 97.88 295 ILE B N 1
ATOM 4466 C CA . ILE B 1 295 ? -0.314 13.125 1.062 1 97.88 295 ILE B CA 1
ATOM 4467 C C . ILE B 1 295 ? 0.931 14 0.969 1 97.88 295 ILE B C 1
ATOM 4469 O O . ILE B 1 295 ? 1.984 13.656 1.508 1 97.88 295 ILE B O 1
ATOM 4473 N N . GLY B 1 296 ? 0.833 15.125 0.344 1 97 296 GLY B N 1
ATOM 4474 C CA . GLY B 1 296 ? 1.966 16.016 0.125 1 97 296 GLY B CA 1
ATOM 4475 C C . GLY B 1 296 ? 2.617 16.484 1.413 1 97 296 GLY B C 1
ATOM 4476 O O . GLY B 1 296 ? 3.795 16.203 1.654 1 97 296 GLY B O 1
ATOM 4477 N N . PRO B 1 297 ? 1.854 17.094 2.287 1 97.38 297 PRO B N 1
ATOM 4478 C CA . PRO B 1 297 ? 2.432 17.688 3.496 1 97.38 297 PRO B CA 1
ATOM 4479 C C . PRO B 1 297 ? 2.943 16.641 4.484 1 97.38 297 PRO B C 1
ATOM 4481 O O . PRO B 1 297 ? 3.875 16.906 5.246 1 97.38 297 PRO B O 1
ATOM 4484 N N . ILE B 1 298 ? 2.352 15.461 4.48 1 98.31 298 ILE B N 1
ATOM 4485 C CA . ILE B 1 298 ? 2.699 14.461 5.488 1 98.31 298 ILE B CA 1
ATOM 4486 C C . ILE B 1 298 ? 3.824 13.57 4.965 1 98.31 298 ILE B C 1
ATOM 4488 O O . ILE B 1 298 ? 4.73 13.203 5.711 1 98.31 298 ILE B O 1
ATOM 4492 N N . LEU B 1 299 ? 3.777 13.227 3.688 1 98.69 299 LEU B N 1
ATOM 4493 C CA . LEU B 1 299 ? 4.762 12.289 3.168 1 98.69 299 LEU B CA 1
ATOM 4494 C C . LEU B 1 299 ? 5.52 12.883 1.988 1 98.69 299 LEU B C 1
ATOM 4496 O O . LEU B 1 299 ? 6.734 12.719 1.88 1 98.69 299 LEU B O 1
ATOM 4500 N N . GLY B 1 300 ? 4.895 13.594 1.111 1 98.38 300 GLY B N 1
ATOM 4501 C CA . GLY B 1 300 ? 5.473 14.094 -0.125 1 98.38 300 GLY B CA 1
ATOM 4502 C C . GLY B 1 300 ? 6.645 15.031 0.102 1 98.38 300 GLY B C 1
ATOM 4503 O O . GLY B 1 300 ? 7.516 15.164 -0.76 1 98.38 300 GLY B O 1
ATOM 4504 N N . VAL B 1 301 ? 6.727 15.664 1.193 1 98.38 301 VAL B N 1
ATOM 4505 C CA . VAL B 1 301 ? 7.777 16.625 1.497 1 98.38 301 VAL B CA 1
ATOM 4506 C C . VAL B 1 301 ? 9.117 15.906 1.636 1 98.38 301 VAL B C 1
ATOM 4508 O O . VAL B 1 301 ? 10.172 16.484 1.369 1 98.38 301 VAL B O 1
ATOM 4511 N N . PHE B 1 302 ? 9.164 14.641 2.002 1 98.69 302 PHE B N 1
ATOM 4512 C CA . PHE B 1 302 ? 10.414 13.961 2.318 1 98.69 302 PHE B CA 1
ATOM 4513 C C . PHE B 1 302 ? 11.172 13.609 1.047 1 98.69 302 PHE B C 1
ATOM 4515 O O . PHE B 1 302 ? 12.359 13.914 0.918 1 98.69 302 PHE B O 1
ATOM 4522 N N . PRO B 1 303 ? 10.484 12.961 0.052 1 98.75 303 PRO B N 1
ATOM 4523 C CA . PRO B 1 303 ? 11.211 12.789 -1.208 1 98.75 303 PRO B CA 1
ATOM 4524 C C . PRO B 1 303 ? 11.719 14.109 -1.787 1 98.75 303 PRO B C 1
ATOM 4526 O O . PRO B 1 303 ? 12.82 14.172 -2.326 1 98.75 303 PRO B O 1
ATOM 4529 N N . GLU B 1 304 ? 10.914 15.164 -1.709 1 98.5 304 GLU B N 1
ATOM 4530 C CA . GLU B 1 304 ? 11.32 16.469 -2.229 1 98.5 304 GLU B CA 1
ATOM 4531 C C . GLU B 1 304 ? 12.531 17.016 -1.471 1 98.5 304 GLU B C 1
ATOM 4533 O O . GLU B 1 304 ? 13.516 17.438 -2.082 1 98.5 304 GLU B O 1
ATOM 4538 N N . LEU B 1 305 ? 12.477 17 -0.147 1 98.5 305 LEU B N 1
ATOM 4539 C CA . LEU B 1 305 ? 13.602 17.422 0.674 1 98.5 305 LEU B CA 1
ATOM 4540 C C . LEU B 1 305 ? 14.836 16.578 0.388 1 98.5 305 LEU B C 1
ATOM 4542 O O . LEU B 1 305 ? 15.945 17.094 0.309 1 98.5 305 LEU B O 1
ATOM 4546 N N . GLY B 1 306 ? 14.625 15.25 0.286 1 98.56 306 GLY B N 1
ATOM 4547 C CA . GLY B 1 306 ? 15.734 14.359 -0.046 1 98.56 306 GLY B CA 1
ATOM 4548 C C . GLY B 1 306 ? 16.453 14.766 -1.318 1 98.56 306 GLY B C 1
ATOM 4549 O O . GLY B 1 306 ? 17.688 14.828 -1.345 1 98.56 306 GLY B O 1
ATOM 4550 N N . ARG B 1 307 ? 15.711 15.023 -2.352 1 98.06 307 ARG B N 1
ATOM 4551 C CA . ARG B 1 307 ? 16.297 15.438 -3.621 1 98.06 307 ARG B CA 1
ATOM 4552 C C . ARG B 1 307 ? 17.062 16.75 -3.469 1 98.06 307 ARG B C 1
ATOM 4554 O O . ARG B 1 307 ? 18.156 16.891 -4.023 1 98.06 307 ARG B O 1
ATOM 4561 N N . LYS B 1 308 ? 16.562 17.672 -2.717 1 97.94 308 LYS B N 1
ATOM 4562 C CA . LYS B 1 308 ? 17.172 18.984 -2.551 1 97.94 308 LYS B CA 1
ATOM 4563 C C . LYS B 1 308 ? 18.422 18.891 -1.688 1 97.94 308 LYS B C 1
ATOM 4565 O O . LYS B 1 308 ? 19.359 19.688 -1.848 1 97.94 308 LYS B O 1
ATOM 4570 N N . LEU B 1 309 ? 18.531 17.953 -0.811 1 98 309 LEU B N 1
ATOM 4571 C CA . LEU B 1 309 ? 19.625 17.875 0.151 1 98 309 LEU B CA 1
ATOM 4572 C C . LEU B 1 309 ? 20.594 16.766 -0.228 1 98 309 LEU B C 1
ATOM 4574 O O . LEU B 1 309 ? 21.609 16.562 0.44 1 98 309 LEU B O 1
ATOM 4578 N N . GLY B 1 310 ? 20.234 16 -1.305 1 98 310 GLY B N 1
ATOM 4579 C CA . GLY B 1 310 ? 21.078 14.883 -1.708 1 98 310 GLY B CA 1
ATOM 4580 C C . GLY B 1 310 ? 20.984 13.703 -0.759 1 98 310 GLY B C 1
ATOM 4581 O O . GLY B 1 310 ? 21.984 13.039 -0.489 1 98 310 GLY B O 1
ATOM 4582 N N . VAL B 1 311 ? 19.891 13.484 -0.104 1 98.5 311 VAL B N 1
ATOM 4583 C CA . VAL B 1 311 ? 19.641 12.359 0.797 1 98.5 311 VAL B CA 1
ATOM 4584 C C . VAL B 1 311 ? 18.688 11.367 0.133 1 98.5 311 VAL B C 1
ATOM 4586 O O . VAL B 1 311 ? 17.562 11.711 -0.219 1 98.5 311 VAL B O 1
ATOM 4589 N N . PRO B 1 312 ? 19.109 10.07 -0.14 1 98.69 312 PRO B N 1
ATOM 4590 C CA . PRO B 1 312 ? 18.203 9.086 -0.74 1 98.69 312 PRO B CA 1
ATOM 4591 C C . PRO B 1 312 ? 17.016 8.75 0.158 1 98.69 312 PRO B C 1
ATOM 4593 O O . PRO B 1 312 ? 17.172 8.625 1.375 1 98.69 312 PRO B O 1
ATOM 4596 N N . THR B 1 313 ? 15.844 8.68 -0.396 1 98.81 313 THR B N 1
ATOM 4597 C CA . THR B 1 313 ? 14.641 8.336 0.355 1 98.81 313 THR B CA 1
ATOM 4598 C C . THR B 1 313 ? 13.867 7.219 -0.34 1 98.81 313 THR B C 1
ATOM 4600 O O . THR B 1 313 ? 12.656 7.328 -0.54 1 98.81 313 THR B O 1
ATOM 4603 N N . PRO B 1 314 ? 14.477 6.105 -0.653 1 98.81 314 PRO B N 1
ATOM 4604 C CA . PRO B 1 314 ? 13.82 5.09 -1.481 1 98.81 314 PRO B CA 1
ATOM 4605 C C . PRO B 1 314 ? 12.547 4.543 -0.849 1 98.81 314 PRO B C 1
ATOM 4607 O O . PRO B 1 314 ? 11.594 4.211 -1.561 1 98.81 314 PRO B O 1
ATOM 4610 N N . TYR B 1 315 ? 12.445 4.383 0.459 1 98.88 315 TYR B N 1
ATOM 4611 C CA . TYR B 1 315 ? 11.25 3.844 1.097 1 98.88 315 TYR B CA 1
ATOM 4612 C C . TYR B 1 315 ? 10.125 4.871 1.111 1 98.88 315 TYR B C 1
ATOM 4614 O O . TYR B 1 315 ? 8.969 4.543 0.838 1 98.88 315 TYR B O 1
ATOM 4622 N N . CYS B 1 316 ? 10.477 6.121 1.38 1 98.94 316 CYS B N 1
ATOM 4623 C CA . CYS B 1 316 ? 9.469 7.176 1.301 1 98.94 316 CYS B CA 1
ATOM 4624 C C . CYS B 1 316 ? 8.945 7.328 -0.122 1 98.94 316 CYS B C 1
ATOM 4626 O O . CYS B 1 316 ? 7.75 7.523 -0.33 1 98.94 316 CYS B O 1
ATOM 4628 N N . ASP B 1 317 ? 9.867 7.246 -1.079 1 98.88 317 ASP B N 1
ATOM 4629 C CA . ASP B 1 317 ? 9.461 7.301 -2.48 1 98.88 317 ASP B CA 1
ATOM 4630 C C . ASP B 1 317 ? 8.469 6.191 -2.809 1 98.88 317 ASP B C 1
ATOM 4632 O O . ASP B 1 317 ? 7.414 6.449 -3.395 1 98.88 317 ASP B O 1
ATOM 4636 N N . ALA B 1 318 ? 8.797 5 -2.41 1 98.88 318 ALA B N 1
ATOM 4637 C CA . ALA B 1 318 ? 7.965 3.836 -2.707 1 98.88 318 ALA B CA 1
ATOM 4638 C C . ALA B 1 318 ? 6.566 3.996 -2.119 1 98.88 318 ALA B C 1
ATOM 4640 O O . ALA B 1 318 ? 5.57 3.832 -2.824 1 98.88 318 ALA B O 1
ATOM 4641 N N . VAL B 1 319 ? 6.48 4.355 -0.864 1 98.94 319 VAL B N 1
ATOM 4642 C CA . VAL B 1 319 ? 5.195 4.473 -0.182 1 98.94 319 VAL B CA 1
ATOM 4643 C C . VAL B 1 319 ? 4.398 5.633 -0.771 1 98.94 319 VAL B C 1
ATOM 4645 O O . VAL B 1 319 ? 3.176 5.551 -0.912 1 98.94 319 VAL B O 1
ATOM 4648 N N . LEU B 1 320 ? 5.117 6.723 -1.153 1 98.88 320 LEU B N 1
ATOM 4649 C CA . LEU B 1 320 ? 4.441 7.855 -1.773 1 98.88 320 LEU B CA 1
ATOM 4650 C C . LEU B 1 320 ? 3.77 7.445 -3.078 1 98.88 320 LEU B C 1
ATOM 4652 O O . LEU B 1 320 ? 2.598 7.754 -3.307 1 98.88 320 LEU B O 1
ATOM 4656 N N . GLY B 1 321 ? 4.508 6.766 -3.939 1 98.88 321 GLY B N 1
ATOM 4657 C CA . GLY B 1 321 ? 3.932 6.297 -5.191 1 98.88 321 GLY B CA 1
ATOM 4658 C C . GLY B 1 321 ? 2.723 5.402 -4.992 1 98.88 321 GLY B C 1
ATOM 4659 O O . GLY B 1 321 ? 1.696 5.582 -5.648 1 98.88 321 GLY B O 1
ATOM 4660 N N . LEU B 1 322 ? 2.832 4.445 -4.074 1 98.94 322 LEU B N 1
ATOM 4661 C CA . LEU B 1 322 ? 1.745 3.512 -3.795 1 98.94 322 LEU B CA 1
ATOM 4662 C C . LEU B 1 322 ? 0.518 4.25 -3.271 1 98.94 322 LEU B C 1
ATOM 4664 O O . LEU B 1 322 ? -0.601 4.008 -3.73 1 98.94 322 LEU B O 1
ATOM 4668 N N . LEU B 1 323 ? 0.75 5.133 -2.334 1 98.81 323 LEU B N 1
ATOM 4669 C CA . LEU B 1 323 ? -0.341 5.852 -1.688 1 98.81 323 LEU B CA 1
ATOM 4670 C C . LEU B 1 323 ? -1.071 6.742 -2.688 1 98.81 323 LEU B C 1
ATOM 4672 O O . LEU B 1 323 ? -2.303 6.797 -2.693 1 98.81 323 LEU B O 1
ATOM 4676 N N . ARG B 1 324 ? -0.358 7.496 -3.5 1 98.5 324 ARG B N 1
ATOM 4677 C CA . ARG B 1 324 ? -0.968 8.359 -4.504 1 98.5 324 ARG B CA 1
ATOM 4678 C C . ARG B 1 324 ? -1.85 7.562 -5.457 1 98.5 324 ARG B C 1
ATOM 4680 O O . ARG B 1 324 ? -2.959 7.988 -5.785 1 98.5 324 ARG B O 1
ATOM 4687 N N . GLN B 1 325 ? -1.387 6.469 -5.887 1 98.69 325 GLN B N 1
ATOM 4688 C CA . GLN B 1 325 ? -2.15 5.645 -6.816 1 98.69 325 GLN B CA 1
ATOM 4689 C C . GLN B 1 325 ? -3.385 5.055 -6.145 1 98.69 325 GLN B C 1
ATOM 4691 O O . GLN B 1 325 ? -4.469 5.027 -6.73 1 98.69 325 GLN B O 1
ATOM 4696 N N . ARG B 1 326 ? -3.197 4.516 -4.91 1 98.5 326 ARG B N 1
ATOM 4697 C CA . ARG B 1 326 ? -4.367 3.998 -4.203 1 98.5 326 ARG B CA 1
ATOM 4698 C C . ARG B 1 326 ? -5.422 5.082 -4.023 1 98.5 326 ARG B C 1
ATOM 4700 O O . ARG B 1 326 ? -6.613 4.84 -4.238 1 98.5 326 ARG B O 1
ATOM 4707 N N .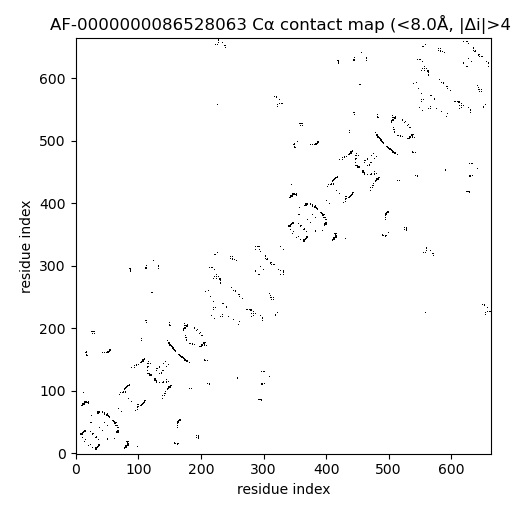 ALA B 1 327 ? -4.977 6.262 -3.588 1 98.19 327 ALA B N 1
ATOM 4708 C CA . ALA B 1 327 ? -5.902 7.379 -3.416 1 98.19 327 ALA B CA 1
ATOM 4709 C C . ALA B 1 327 ? -6.629 7.695 -4.723 1 98.19 327 ALA B C 1
ATOM 4711 O O . ALA B 1 327 ? -7.859 7.746 -4.754 1 98.19 327 ALA B O 1
ATOM 4712 N N . ALA B 1 328 ? -5.914 7.84 -5.777 1 97.81 328 ALA B N 1
ATOM 4713 C CA . ALA B 1 328 ? -6.492 8.188 -7.074 1 97.81 328 ALA B CA 1
ATOM 4714 C C . ALA B 1 328 ? -7.488 7.121 -7.531 1 97.81 328 ALA B C 1
ATOM 4716 O O . ALA B 1 328 ? -8.586 7.445 -7.996 1 97.81 328 ALA B O 1
ATOM 4717 N N . ASN B 1 329 ? -7.125 5.855 -7.375 1 97.75 329 ASN B N 1
ATOM 4718 C CA . ASN B 1 329 ? -7.973 4.75 -7.816 1 97.75 329 ASN B CA 1
ATOM 4719 C C . ASN B 1 329 ? -9.219 4.617 -6.941 1 97.75 329 ASN B C 1
ATOM 4721 O O . ASN B 1 329 ? -10.164 3.92 -7.309 1 97.75 329 ASN B O 1
ATOM 4725 N N . SER B 1 330 ? -9.203 5.215 -5.812 1 97.25 330 SER B N 1
ATOM 4726 C CA . SER B 1 330 ? -10.352 5.207 -4.91 1 97.25 330 SER B CA 1
ATOM 4727 C C . SER B 1 330 ? -11.156 6.492 -5.031 1 97.25 330 SER B C 1
ATOM 4729 O O . SER B 1 330 ? -12.062 6.738 -4.23 1 97.25 330 SER B O 1
ATOM 4731 N N . GLY B 1 331 ? -10.805 7.355 -5.969 1 96.19 331 GLY B N 1
ATOM 4732 C CA . GLY B 1 331 ? -11.531 8.586 -6.227 1 96.19 331 GLY B CA 1
ATOM 4733 C C . GLY B 1 331 ? -11.148 9.719 -5.281 1 96.19 331 GLY B C 1
ATOM 4734 O O . GLY B 1 331 ? -11.938 10.633 -5.047 1 96.19 331 GLY B O 1
ATOM 4735 N N . LEU B 1 332 ? -9.969 9.531 -4.699 1 95.06 332 LEU B N 1
ATOM 4736 C CA . LEU B 1 332 ? -9.531 10.5 -3.705 1 95.06 332 LEU B CA 1
ATOM 4737 C C . LEU B 1 332 ? -8.359 11.32 -4.227 1 95.06 332 LEU B C 1
ATOM 4739 O O . LEU B 1 332 ? -7.527 10.812 -4.988 1 95.06 332 LEU B O 1
#

Solvent-accessible surface area (backbone atoms only — not comparable to full-atom values): 33479 Å² total; per-residue (Å²): 132,81,77,71,79,81,68,64,58,33,33,32,30,35,30,58,41,33,63,19,32,52,51,46,46,16,34,37,66,46,58,34,45,41,33,33,44,35,54,69,66,34,26,53,31,21,62,74,58,11,43,30,41,28,42,83,87,64,53,73,48,66,38,81,41,55,51,36,76,44,31,64,78,72,33,64,27,50,28,40,34,38,26,40,62,55,74,52,42,53,81,43,23,66,62,48,24,50,28,54,48,95,79,22,35,32,33,43,48,45,68,42,55,60,62,41,64,30,52,81,55,58,70,97,46,43,59,50,77,46,61,51,47,19,52,93,44,42,26,46,74,33,49,51,46,92,37,40,30,41,34,45,78,51,56,43,55,37,59,83,46,65,28,29,20,33,51,54,53,69,51,40,35,40,35,18,29,80,48,76,91,40,42,66,66,44,51,52,50,46,50,30,37,34,67,31,68,41,49,61,43,77,41,78,54,32,67,42,55,50,47,43,54,36,57,58,41,40,36,49,25,54,53,17,44,55,18,66,37,31,52,41,60,42,58,70,34,70,34,36,32,50,43,40,43,52,35,39,50,37,52,47,56,49,28,52,78,67,75,38,68,70,87,66,53,60,70,56,51,50,54,58,53,55,71,70,42,82,41,71,38,72,46,27,51,29,52,78,69,69,37,72,67,55,50,31,32,43,43,44,43,52,44,52,50,16,66,76,69,73,41,82,34,69,60,48,31,30,51,49,36,45,41,54,45,27,34,48,64,68,75,63,133,81,78,72,78,82,69,64,59,32,34,32,30,35,28,57,40,32,64,20,32,52,51,47,46,16,34,37,67,45,58,33,46,40,32,32,44,34,54,70,66,36,26,52,30,22,62,73,59,10,41,30,40,26,42,83,88,65,52,74,46,67,40,83,41,53,50,38,76,45,31,64,80,71,32,64,27,50,29,40,35,39,27,38,62,56,73,52,42,52,82,42,23,67,62,48,24,49,27,54,49,97,78,23,37,34,33,42,46,46,66,43,54,59,62,41,64,30,53,80,55,59,71,96,46,43,58,50,77,47,61,52,48,19,52,94,44,42,26,45,74,32,50,50,44,93,39,41,31,43,33,45,77,52,56,42,54,37,59,82,46,63,27,29,20,34,51,54,54,68,52,38,35,40,33,18,28,80,46,76,91,42,43,67,65,44,50,53,50,46,48,29,36,34,66,31,66,41,48,62,43,78,40,79,55,32,67,42,54,51,49,43,54,37,57,58,42,42,37,50,26,56,55,17,44,54,19,66,36,31,51,40,59,40,58,69,34,69,34,36,33,51,44,40,42,53,35,38,50,37,52,48,55,49,28,53,76,65,72,38,68,71,87,63,53,59,71,55,50,51,53,58,53,54,72,71,42,79,41,72,38,72,44,27,52,29,52,77,69,69,37,70,65,55,50,31,33,42,45,44,43,52,45,54,49,16,65,75,69,73,40,82,34,70,59,48,32,29,52,48,36,44,42,52,44,27,35,49,64,69,74,61

Foldseek 3Di:
DPPPCVDAAEEEEEDCWQVSLLLQQLLVLLPHQYAYQDDDPLQVCQQVFNFWEQEPVRDIDHDHHHYDNQLLVVAAGQEYEYEDEQVCQLVCLQRNLRNHDPNHAYEYAYAFQEQLLQDLLDDDSHVPGDCLRQNVNSNCVSPPSQRYWYKYDDFDWGGPDRSYIYGDDAFEIEIEGQDVVCVVVRVVSQVSSVSSPGRYHYDPPRSLVSLLVLLLCQLQLLVCQLPVFWLQVQCVDPVSLVLSLLQSVLSQVLCVNSVHDNPDHSVRSSVVVCVVPGDRDPNNVCSVVLHDGSLSRRQVRSCRSCVSSVGDRVSSVVSSVSSVVVNVVSVD/DPPPCVDAAEEEEEDCWQVSLLLQQLLVLLPHQYAYQDDDPLQVCQQVFNFWEQEPVRDIDHDHHHYDNQLLVVAAGQEYEYEDEQVCQLVCLQRNLRNHDPNHAYEYAYAFQEQLLQDLLDDDSHVPGDCLRQNVNSNCVSPPSQRYWYKYDDFDWGGPDRSYIYGDDAFEIEIEGQDVVCVVVRVVSQVSSVSSPGHYHYDPPRSQVSLLVLLLCQLQLLVCQLPVFWLQVQCVDPVSLVLSLLQSVLSQVLCVNSVHDNVDHSVRSSVVSPVVPGDRDPNNVCSVVLHDGSLSRRQVRSCRSCVSSVGDRVSSVVSSVSSVVVNVVSVD

pLDDT: mean 95.44, std 9.05, range [27.03, 98.94]

Radius of gyration: 31.25 Å; Cα contacts (8 Å, |Δi|>4): 1410; chains: 2; bounding box: 50×126×60 Å